Protein AF-0000000072813617 (afdb_homodimer)

Foldseek 3Di:
DPPPPVVQDWDKEKEFEADDLQALRDQQAFQGCHNCCCDPPNVSFAWAWACVQCVQQQNFQWKKWKADDPDPFFPRDTDIYTHHHHDPDDPRHVIPIYTHTYSNNQLVRGDVPCSVVSNVVGMDMMIMHTDWDDRPPAFWKWAWAQPDDQQKTKTAIDDATGRRGFDWKWKDDPPDIDTWDDDTNRMTMDRGGDQFLIKMWTQHDPVRDIDIQGSQQHGPRHHRDMTGGPDHD/DPPPPVPQDWDKEKEFEADDLQALRDQQAFQGCGNCCCDPPNVSFAWAWACVQCVQQQNFQWKKWKADDPDPFFPRDTDIYTHHHHDPDDPRHVIPIYTHTYSNNQLVRGDVPCSVVSNVVGMDMMIMHTDWDDRPPAFWKWAWAQPDDQQKTKTAIDDATGRRGFDWKWKADPPDIDTWDDDTNRMTMDRGGDQFLIKMWTQHDPPRDIDIQGSQQHGPRHHRDMTGGPDHD

Solvent-accessible surface area (backbone atoms only — not comparable to full-atom values): 22822 Å² total; per-residue (Å²): 132,84,78,76,72,74,75,73,76,61,44,79,33,37,33,37,60,38,63,45,67,80,27,36,34,47,58,27,55,52,19,66,58,25,64,50,37,59,31,82,87,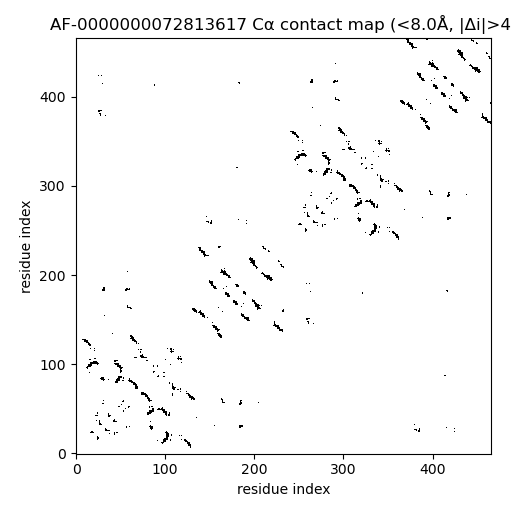46,55,10,22,27,22,18,18,6,56,74,50,19,50,92,20,54,25,24,44,24,25,31,34,37,28,28,66,81,54,89,36,36,51,59,44,71,38,69,29,30,27,39,22,53,41,85,42,68,66,38,43,66,39,78,46,20,36,36,17,3,16,32,36,51,27,61,23,23,31,93,90,22,26,66,66,43,59,70,58,51,65,46,67,29,36,33,34,81,43,69,28,79,54,88,96,56,38,27,28,38,32,27,32,71,66,35,47,71,49,16,42,32,30,36,65,40,65,45,27,34,51,22,14,58,68,46,44,30,44,29,51,86,92,46,72,45,77,41,34,84,62,43,23,37,26,34,30,33,87,42,66,71,64,41,56,20,23,41,37,42,26,31,47,76,83,59,48,72,50,68,30,74,51,37,44,43,59,78,66,52,57,62,40,72,36,64,38,90,41,66,103,133,84,78,76,72,73,75,70,76,62,44,78,33,38,32,36,60,39,62,45,67,78,27,36,34,45,55,25,56,51,20,67,58,26,66,49,38,58,31,81,89,47,55,11,23,26,22,18,18,6,56,73,51,19,49,93,21,52,25,24,45,24,24,30,34,36,28,28,66,82,54,89,34,37,51,56,42,71,40,69,32,30,28,39,23,54,40,86,41,67,68,38,42,66,38,80,42,24,36,36,17,4,17,31,36,52,26,60,23,23,32,94,91,22,26,66,65,44,58,71,56,50,66,46,67,30,37,33,35,81,42,69,28,79,54,88,96,55,37,27,28,38,32,27,32,69,70,34,48,71,49,23,42,30,31,36,64,41,66,45,27,33,53,22,14,57,68,46,44,30,43,30,50,86,93,45,72,44,77,41,35,85,60,43,24,38,27,35,30,33,89,40,66,70,66,42,58,21,22,42,36,42,25,31,49,75,83,58,50,74,51,69,29,74,50,38,44,42,59,79,65,55,56,62,40,71,36,63,38,90,41,65,103

InterPro domains:
  IPR005795 Major pollen allergen Lol pI [PR00829] (48-59)
  IPR005795 Major pollen allergen Lol pI [PR00829] (88-103)
  IPR005795 Major pollen allergen Lol pI [PR00829] (110-125)
  IPR005795 Major pollen allergen Lol pI [PR00829] (142-157)
  IPR005795 Major pollen allergen Lol pI [PR00829] (158-173)
  IPR005795 Major pollen allergen Lol pI [PR00829] (205-222)
  IPR007112 Expansin/pollen allergen, DPBB domain [PS50842] (28-138)
  IPR007112 Expansin/pollen allergen, DPBB domain [SM00837] (46-128)
  IPR007117 Expansin, cellulose-binding-like domain [PF01357] (140-218)
  IPR007117 Expansin, cellulose-binding-like domain [PS50843] (151-229)
  IPR007118 Expansin/Lol pI [PR01225] (9-24)
  IPR007118 Expansin/Lol pI [PR01225] (27-45)
  IPR007118 Expansin/Lol pI [PR01225] (50-68)
  IPR007118 Expansin/Lol pI [PR01225] (121-137)
  IPR007118 Expansin/Lol pI [PR01225] (177-191)
  IPR007118 Expansin/Lol pI [PR01225] (215-229)
  IPR009009 RlpA-like protein, double-psi beta-barrel domain [PF03330] (47-128)
  IPR036749 Expansin, cellulose-binding-like domain superfamily [G3DSA:2.60.40.760] (136-233)
  IPR036749 Expansin, cellulose-binding-like domain superfamily [SSF49590] (140-229)
  IPR036908 RlpA-like domain superfamily [G3DSA:2.40.40.10] (1-134)

Nearest PDB structures (foldseek):
  2hcz-assembly1_X  TM=9.285E-01  e=9.687E-28  Zea mays
  1n10-assembly2_B  TM=9.301E-01  e=3.111E-24  Phleum pratense
  7xc8-assembly1_A  TM=8.943E-01  e=1.330E-20  Gossypium hirsutum
  7wvr-assembly1_A  TM=8.272E-01  e=9.728E-14  Evansstolkia leycettana
  4fer-assembly1_A  TM=7.622E-01  e=7.903E-11  Bacillus subtilis subsp. subtilis str. 168

Structure (mmCIF, N/CA/C/O backbone):
data_AF-0000000072813617-model_v1
#
loop_
_entity.id
_entity.type
_entity.pdbx_description
1 polymer 'Expansin-like EG45 domain-containing protein'
#
loop_
_atom_site.group_PDB
_atom_site.id
_atom_site.type_symbol
_atom_site.label_atom_id
_atom_site.label_alt_id
_atom_site.label_comp_id
_atom_site.label_asym_id
_atom_site.label_entity_id
_atom_site.label_seq_id
_atom_site.pdbx_PDB_ins_code
_atom_site.Cartn_x
_atom_site.Cartn_y
_atom_site.Cartn_z
_atom_site.occupancy
_atom_site.B_iso_or_equiv
_atom_site.auth_seq_id
_atom_site.auth_comp_id
_atom_site.auth_asym_id
_atom_site.auth_atom_id
_atom_site.pdbx_PDB_model_num
ATOM 1 N N . MET A 1 1 ? -23.172 -34.844 -27.375 1 26.19 1 MET A N 1
ATOM 2 C CA . MET A 1 1 ? -22.953 -33.625 -26.594 1 26.19 1 MET A CA 1
ATOM 3 C C . MET A 1 1 ? -21.688 -32.906 -27.047 1 26.19 1 MET A C 1
ATOM 5 O O . MET A 1 1 ? -20.578 -33.438 -26.906 1 26.19 1 MET A O 1
ATOM 9 N N . ASN A 1 2 ? -21.688 -32.062 -28.141 1 27.14 2 ASN A N 1
ATOM 10 C CA . ASN A 1 2 ? -20.594 -31.297 -28.734 1 27.14 2 ASN A CA 1
ATOM 11 C C . ASN A 1 2 ? -19.906 -30.422 -27.703 1 27.14 2 ASN A C 1
ATOM 13 O O . ASN A 1 2 ? -20.547 -29.578 -27.062 1 27.14 2 ASN A O 1
ATOM 17 N N . SER A 1 3 ? -18.906 -30.906 -26.938 1 30.75 3 SER A N 1
ATOM 18 C CA . SER A 1 3 ? -18.031 -30.141 -26.078 1 30.75 3 SER A CA 1
ATOM 19 C C . SER A 1 3 ? -17.578 -28.844 -26.75 1 30.75 3 SER A C 1
ATOM 21 O O . SER A 1 3 ? -16.812 -28.875 -27.703 1 30.75 3 SER A O 1
ATOM 23 N N . SER A 1 4 ? -18.438 -27.891 -27.031 1 31.67 4 SER A N 1
ATOM 24 C CA . SER A 1 4 ? -18.125 -26.547 -27.531 1 31.67 4 SER A CA 1
ATOM 25 C C . SER A 1 4 ? -16.844 -26.016 -26.891 1 31.67 4 SER A C 1
ATOM 27 O O . SER A 1 4 ? -16.812 -25.703 -25.688 1 31.67 4 SER A O 1
ATOM 29 N N . ASP A 1 5 ? -15.68 -26.531 -27.188 1 36.78 5 ASP A N 1
ATOM 30 C CA . ASP A 1 5 ? -14.328 -26 -27 1 36.78 5 ASP A CA 1
ATOM 31 C C . ASP A 1 5 ? -14.305 -24.484 -27.219 1 36.78 5 ASP A C 1
ATOM 33 O O . ASP A 1 5 ? -14.242 -24.016 -28.359 1 36.78 5 ASP A O 1
ATOM 37 N N . THR A 1 6 ? -15.25 -23.672 -26.719 1 38.91 6 THR A N 1
ATOM 38 C CA . THR A 1 6 ? -15.133 -22.219 -26.844 1 38.91 6 THR A CA 1
ATOM 39 C C . THR A 1 6 ? -13.664 -21.797 -26.781 1 38.91 6 THR A C 1
ATOM 41 O O . THR A 1 6 ? -13.008 -21.969 -25.766 1 38.91 6 THR A O 1
ATOM 44 N N . ASP A 1 7 ? -12.852 -21.891 -27.844 1 46.66 7 ASP A N 1
ATOM 45 C CA . ASP A 1 7 ? -11.516 -21.391 -28.141 1 46.66 7 ASP A CA 1
ATOM 46 C C . ASP A 1 7 ? -11.281 -20.031 -27.484 1 46.66 7 ASP A C 1
ATOM 48 O O . ASP A 1 7 ? -11.742 -19 -28 1 46.66 7 ASP A O 1
ATOM 52 N N . LEU A 1 8 ? -11.477 -19.953 -26.203 1 57.94 8 LEU A N 1
ATOM 53 C CA . LEU A 1 8 ? -11.164 -18.672 -25.594 1 57.94 8 LEU A CA 1
ATOM 54 C C . LEU A 1 8 ? -9.883 -18.094 -26.188 1 57.94 8 LEU A C 1
ATOM 56 O O . LEU A 1 8 ? -8.852 -18.766 -26.219 1 57.94 8 LEU A O 1
ATOM 60 N N . ALA A 1 9 ? -9.945 -17.094 -27.188 1 72.94 9 ALA A N 1
ATOM 61 C CA . ALA A 1 9 ? -8.867 -16.359 -27.828 1 72.94 9 ALA A CA 1
ATOM 62 C C . ALA A 1 9 ? -7.773 -16 -26.828 1 72.94 9 ALA A C 1
ATOM 64 O O . ALA A 1 9 ? -8.047 -15.422 -25.766 1 72.94 9 ALA A O 1
ATOM 65 N N . THR A 1 10 ? -6.648 -16.766 -26.969 1 89.81 10 THR A N 1
ATOM 66 C CA . THR A 1 10 ? -5.488 -16.516 -26.125 1 89.81 10 THR A CA 1
ATOM 67 C C . THR A 1 10 ? -4.594 -15.438 -26.734 1 89.81 10 THR A C 1
ATOM 69 O O . THR A 1 10 ? -4.691 -15.148 -27.922 1 89.81 10 THR A O 1
ATOM 72 N N . SER A 1 11 ? -3.947 -14.727 -25.922 1 96.88 11 SER A N 1
ATOM 73 C CA . SER A 1 11 ? -2.949 -13.727 -26.281 1 96.88 11 SER A CA 1
ATOM 74 C C . SER A 1 11 ? -1.553 -14.156 -25.844 1 96.88 11 SER A C 1
ATOM 76 O O . SER A 1 11 ? -1.405 -14.93 -24.906 1 96.88 11 SER A O 1
ATOM 78 N N . PRO A 1 12 ? -0.568 -13.75 -26.562 1 96.81 12 PRO A N 1
ATOM 79 C CA . PRO A 1 12 ? 0.801 -14.117 -26.203 1 96.81 12 PRO A CA 1
ATOM 80 C C . PRO A 1 12 ? 1.298 -13.383 -24.953 1 96.81 12 PRO A C 1
ATOM 82 O O . PRO A 1 12 ? 0.883 -12.25 -24.703 1 96.81 12 PRO A O 1
ATOM 85 N N . ALA A 1 13 ? 2.188 -14.016 -24.188 1 97.44 13 ALA A N 1
ATOM 86 C CA . ALA A 1 13 ? 2.889 -13.438 -23.047 1 97.44 13 ALA A CA 1
ATOM 87 C C . ALA A 1 13 ? 4.203 -14.164 -22.781 1 97.44 13 ALA A C 1
ATOM 89 O O . ALA A 1 13 ? 4.527 -15.141 -23.469 1 97.44 13 ALA A O 1
ATOM 90 N N . VAL A 1 14 ? 4.949 -13.578 -21.906 1 97 14 VAL A N 1
ATOM 91 C CA . VAL A 1 14 ? 6.172 -14.211 -21.438 1 97 14 VAL A CA 1
ATOM 92 C C . VAL A 1 14 ? 6.004 -14.633 -19.984 1 97 14 VAL A C 1
ATOM 94 O O . VAL A 1 14 ? 5.359 -13.93 -19.203 1 97 14 VAL A O 1
ATOM 97 N N . ALA A 1 15 ? 6.605 -15.789 -19.656 1 97 15 ALA A N 1
ATOM 98 C CA . ALA A 1 15 ? 6.543 -16.266 -18.281 1 97 15 ALA A CA 1
ATOM 99 C C . ALA A 1 15 ? 7.934 -16.594 -17.75 1 97 15 ALA A C 1
ATOM 101 O O . ALA A 1 15 ? 8.766 -17.141 -18.469 1 97 15 ALA A O 1
ATOM 102 N N . THR A 1 16 ? 8.188 -16.109 -16.594 1 95.75 16 THR A N 1
ATOM 103 C CA . THR A 1 16 ? 9.25 -16.594 -15.711 1 95.75 16 THR A CA 1
ATOM 104 C C . THR A 1 16 ? 8.664 -17.156 -14.414 1 95.75 16 THR A C 1
ATOM 106 O O . THR A 1 16 ? 7.441 -17.25 -14.281 1 95.75 16 THR A O 1
ATOM 109 N N . TRP A 1 17 ? 9.562 -17.625 -13.57 1 93.31 17 TRP A N 1
ATOM 110 C CA . TRP A 1 17 ? 9.07 -18.062 -12.266 1 93.31 17 TRP A CA 1
ATOM 111 C C . TRP A 1 17 ? 10.016 -17.641 -11.148 1 93.31 17 TRP A C 1
ATOM 113 O O . TRP A 1 17 ? 11.156 -17.234 -11.414 1 93.31 17 TRP A O 1
ATOM 123 N N . TYR A 1 18 ? 9.461 -17.609 -9.977 1 88.69 18 TYR A N 1
ATOM 124 C CA . TYR A 1 18 ? 10.227 -17.172 -8.812 1 88.69 18 TYR A CA 1
ATOM 125 C C . TYR A 1 18 ? 9.844 -17.969 -7.574 1 88.69 18 TYR A C 1
ATOM 127 O O . TYR A 1 18 ? 8.812 -18.656 -7.562 1 88.69 18 TYR A O 1
ATOM 135 N N . GLY A 1 19 ? 10.766 -17.953 -6.555 1 88 19 GLY A N 1
ATOM 136 C CA . GLY A 1 19 ? 10.523 -18.656 -5.305 1 88 19 GLY A CA 1
ATOM 137 C C . GLY A 1 19 ? 10.891 -20.125 -5.371 1 88 19 GLY A C 1
ATOM 138 O O . GLY A 1 19 ? 11.742 -20.531 -6.168 1 88 19 GLY A O 1
ATOM 139 N N . ALA A 1 20 ? 10.266 -20.875 -4.406 1 89.75 20 ALA A N 1
ATOM 140 C CA . ALA A 1 20 ? 10.531 -22.297 -4.34 1 89.75 20 ALA A CA 1
ATOM 141 C C . ALA A 1 20 ? 9.852 -23.047 -5.484 1 89.75 20 ALA A C 1
ATOM 143 O O . ALA A 1 20 ? 8.742 -22.672 -5.895 1 89.75 20 ALA A O 1
ATOM 144 N N . ALA A 1 21 ? 10.445 -24.109 -5.961 1 92 21 ALA A N 1
ATOM 145 C CA . ALA A 1 21 ? 9.977 -24.875 -7.117 1 92 21 ALA A CA 1
ATOM 146 C C . ALA A 1 21 ? 8.531 -25.328 -6.926 1 92 21 ALA A C 1
ATOM 148 O O . ALA A 1 21 ? 7.738 -25.297 -7.867 1 92 21 ALA A O 1
ATOM 149 N N . GLU A 1 22 ? 8.195 -25.641 -5.734 1 92.94 22 GLU A N 1
ATOM 150 C CA . GLU A 1 22 ? 6.84 -26.125 -5.48 1 92.94 22 GLU A CA 1
ATOM 151 C C . GLU A 1 22 ? 6.066 -25.141 -4.598 1 92.94 22 GLU A C 1
ATOM 153 O O . GLU A 1 22 ? 5.043 -25.5 -4.02 1 92.94 22 GLU A O 1
ATOM 158 N N . GLY A 1 23 ? 6.582 -23.938 -4.582 1 90.81 23 GLY A N 1
ATOM 159 C CA . GLY A 1 23 ? 6.031 -22.984 -3.637 1 90.81 23 GLY A CA 1
ATOM 160 C C . GLY A 1 23 ? 5.285 -21.844 -4.309 1 90.81 23 GLY A C 1
ATOM 161 O O . GLY A 1 23 ? 5.133 -21.828 -5.531 1 90.81 23 GLY A O 1
ATOM 162 N N . PRO A 1 24 ? 4.66 -20.844 -3.451 1 87 24 PRO A N 1
ATOM 163 C CA . PRO A 1 24 ? 3.844 -19.719 -3.936 1 87 24 PRO A CA 1
ATOM 164 C C . PRO A 1 24 ? 4.688 -18.547 -4.418 1 87 24 PRO A C 1
ATOM 166 O O . PRO A 1 24 ? 4.172 -17.438 -4.562 1 87 24 PRO A O 1
ATOM 169 N N . GLY A 1 25 ? 5.965 -18.781 -4.762 1 80.88 25 GLY A N 1
ATOM 170 C CA . GLY A 1 25 ? 6.785 -17.625 -5.062 1 80.88 25 GLY A CA 1
ATOM 171 C C . GLY A 1 25 ? 7.16 -16.828 -3.832 1 80.88 25 GLY A C 1
ATOM 172 O O . GLY A 1 25 ? 8.211 -17.062 -3.227 1 80.88 25 GLY A O 1
ATOM 173 N N . SER A 1 26 ? 6.16 -15.938 -3.355 1 75.56 26 SER A N 1
ATOM 174 C CA . SER A 1 26 ? 6.375 -15.227 -2.1 1 75.56 26 SER A CA 1
ATOM 175 C C . SER A 1 26 ? 5.137 -15.297 -1.207 1 75.56 26 SER A C 1
ATOM 177 O O . SER A 1 26 ? 4.012 -15.359 -1.702 1 75.56 26 SER A O 1
ATOM 179 N N . THR A 1 27 ? 5.516 -15.492 0.239 1 79.62 27 THR A N 1
ATOM 180 C CA . THR A 1 27 ? 4.434 -15.375 1.209 1 79.62 27 THR A CA 1
ATOM 181 C C . THR A 1 27 ? 4.223 -13.922 1.619 1 79.62 27 THR A C 1
ATOM 183 O O . THR A 1 27 ? 3.275 -13.609 2.344 1 79.62 27 THR A O 1
ATOM 186 N N . GLY A 1 28 ? 4.008 -13.008 1.037 1 81.62 28 GLY A N 1
ATOM 187 C CA . GLY A 1 28 ? 3.738 -11.586 1.033 1 81.62 28 GLY A CA 1
ATOM 188 C C . GLY A 1 28 ? 3.258 -11.07 -0.311 1 81.62 28 GLY A C 1
ATOM 189 O O . GLY A 1 28 ? 2.279 -11.578 -0.862 1 81.62 28 GLY A O 1
ATOM 190 N N . GLY A 1 29 ? 3.844 -10.148 -0.853 1 89.5 29 GLY A N 1
ATOM 191 C CA . GLY A 1 29 ? 3.566 -9.664 -2.195 1 89.5 29 GLY A CA 1
ATOM 192 C C . GLY A 1 29 ? 2.859 -8.32 -2.213 1 89.5 29 GLY A C 1
ATOM 193 O O . GLY A 1 29 ? 2.396 -7.848 -1.175 1 89.5 29 GLY A O 1
ATOM 194 N N . ALA A 1 30 ? 2.693 -7.918 -3.338 1 94.5 30 ALA A N 1
ATOM 195 C CA . ALA A 1 30 ? 2.242 -6.543 -3.537 1 94.5 30 ALA A CA 1
ATOM 196 C C . ALA A 1 30 ? 0.718 -6.461 -3.539 1 94.5 30 ALA A C 1
ATOM 198 O O . ALA A 1 30 ? 0.148 -5.371 -3.66 1 94.5 30 ALA A O 1
ATOM 199 N N . CYS A 1 31 ? 0.046 -7.605 -3.34 1 96.62 31 CYS A N 1
ATOM 200 C CA . CYS A 1 31 ? -1.411 -7.562 -3.328 1 96.62 31 CYS A CA 1
ATOM 201 C C . CYS A 1 31 ? -1.951 -7.727 -1.912 1 96.62 31 CYS A C 1
ATOM 203 O O . CYS A 1 31 ? -3.158 -7.613 -1.687 1 96.62 31 CYS A O 1
ATOM 205 N N . GLY A 1 32 ? -1.114 -8.094 -0.949 1 95.06 32 GLY A N 1
ATOM 206 C CA . GLY A 1 32 ? -1.496 -8.062 0.454 1 95.06 32 GLY A CA 1
ATOM 207 C C . GLY A 1 32 ? -2.082 -9.375 0.942 1 95.06 32 GLY A C 1
ATOM 208 O O . GLY A 1 32 ? -2.494 -9.484 2.1 1 95.06 32 GLY A O 1
ATOM 209 N N . TYR A 1 33 ? -2.047 -10.477 0.177 1 95.44 33 TYR A N 1
ATOM 210 C CA . TYR A 1 33 ? -2.727 -11.711 0.552 1 95.44 33 TYR A CA 1
ATOM 211 C C . TYR A 1 33 ? -1.912 -12.492 1.577 1 95.44 33 TYR A C 1
ATOM 213 O O . TYR A 1 33 ? -2.428 -13.414 2.215 1 95.44 33 TYR A O 1
ATOM 221 N N . GLY A 1 34 ? -0.679 -12.133 1.698 1 91.06 34 GLY A N 1
ATOM 222 C CA . GLY A 1 34 ? 0.147 -12.758 2.719 1 91.06 34 GLY A CA 1
ATOM 223 C C . GLY A 1 34 ? 0.279 -14.258 2.541 1 91.06 34 GLY A C 1
ATOM 224 O O . GLY A 1 34 ? 0.587 -14.734 1.447 1 91.06 34 GLY A O 1
ATOM 225 N N . ASP A 1 35 ? 0.063 -14.969 3.613 1 89.81 35 ASP A N 1
ATOM 226 C CA . ASP A 1 35 ? 0.279 -16.406 3.619 1 89.81 35 ASP A CA 1
ATOM 227 C C . ASP A 1 35 ? -0.854 -17.141 2.9 1 89.81 35 ASP A C 1
ATOM 229 O O . ASP A 1 35 ? -0.729 -18.328 2.57 1 89.81 35 ASP A O 1
ATOM 233 N N . ALA A 1 36 ? -1.875 -16.453 2.629 1 91.81 36 ALA A N 1
ATOM 234 C CA . ALA A 1 36 ? -3.023 -17.078 1.984 1 91.81 36 ALA A CA 1
ATOM 235 C C . ALA A 1 36 ? -2.646 -17.641 0.617 1 91.81 36 ALA A C 1
ATOM 237 O O . ALA A 1 36 ? -3.266 -18.594 0.138 1 91.81 36 ALA A O 1
ATOM 238 N N . VAL A 1 37 ? -1.609 -17.125 0.054 1 94.25 37 VAL A N 1
ATOM 239 C CA . VAL A 1 37 ? -1.279 -17.484 -1.322 1 94.25 37 VAL A CA 1
ATOM 240 C C . VAL A 1 37 ? -0.817 -18.938 -1.386 1 94.25 37 VAL A C 1
ATOM 242 O O . VAL A 1 37 ? -0.903 -19.578 -2.436 1 94.25 37 VAL A O 1
ATOM 245 N N . ALA A 1 38 ? -0.321 -19.469 -0.252 1 93.19 38 ALA A N 1
ATOM 246 C CA . ALA A 1 38 ? 0.212 -20.828 -0.224 1 93.19 38 ALA A CA 1
ATOM 247 C C . ALA A 1 38 ? -0.877 -21.828 0.128 1 93.19 38 ALA A C 1
ATOM 249 O O . ALA A 1 38 ? -0.663 -23.047 0.039 1 93.19 38 ALA A O 1
ATOM 250 N N . LYS A 1 39 ? -2.008 -21.406 0.506 1 93.31 39 LYS A N 1
ATOM 251 C CA . LYS A 1 39 ? -3.094 -22.25 0.981 1 93.31 39 LYS A CA 1
ATOM 252 C C . LYS A 1 39 ? -4.25 -22.281 -0.015 1 93.31 39 LYS A C 1
ATOM 254 O O . LYS A 1 39 ? -4.363 -21.391 -0.864 1 93.31 39 LYS A O 1
ATOM 259 N N . ALA A 1 40 ? -5.051 -23.281 0.147 1 93.5 40 ALA A N 1
ATOM 260 C CA . ALA A 1 40 ? -6.301 -23.25 -0.604 1 93.5 40 ALA A CA 1
ATOM 261 C C . ALA A 1 40 ? -7.094 -21.984 -0.285 1 93.5 40 ALA A C 1
ATOM 263 O O . ALA A 1 40 ? -7.156 -21.547 0.87 1 93.5 40 ALA A O 1
ATOM 264 N N . PRO A 1 41 ? -7.648 -21.297 -1.21 1 94.5 41 PRO A N 1
ATOM 265 C CA . PRO A 1 41 ? -7.906 -21.797 -2.562 1 94.5 41 PRO A CA 1
ATOM 266 C C . PRO A 1 41 ? -6.82 -21.391 -3.557 1 94.5 41 PRO A C 1
ATOM 268 O O . PRO A 1 41 ? -6.824 -21.844 -4.703 1 94.5 41 PRO A O 1
ATOM 271 N N . PHE A 1 42 ? -5.887 -20.562 -3.221 1 94.19 42 PHE A N 1
ATOM 272 C CA . PHE A 1 42 ? -4.855 -20.156 -4.168 1 94.19 42 PHE A CA 1
ATOM 273 C C . PHE A 1 42 ? -3.916 -21.312 -4.484 1 94.19 42 PHE A C 1
ATOM 275 O O . PHE A 1 42 ? -3.551 -21.516 -5.645 1 94.19 42 PHE A O 1
ATOM 282 N N . ALA A 1 43 ? -3.562 -22.047 -3.416 1 93.62 43 ALA A N 1
ATOM 283 C CA . ALA A 1 43 ? -2.799 -23.297 -3.533 1 93.62 43 ALA A CA 1
ATOM 284 C C . ALA A 1 43 ? -1.502 -23.062 -4.305 1 93.62 43 ALA A C 1
ATOM 286 O O . ALA A 1 43 ? -1.125 -23.891 -5.148 1 93.62 43 ALA A O 1
ATOM 287 N N . SER A 1 44 ? -0.935 -21.938 -4.133 1 92.81 44 SER A N 1
ATOM 288 C CA . SER A 1 44 ? 0.369 -21.578 -4.684 1 92.81 44 SER A CA 1
ATOM 289 C C . SER A 1 44 ? 0.306 -21.422 -6.199 1 92.81 44 SER A C 1
ATOM 291 O O . SER A 1 44 ? 1.337 -21.438 -6.875 1 92.81 44 SER A O 1
ATOM 293 N N . LYS A 1 45 ? -0.856 -21.422 -6.758 1 96.75 45 LYS A N 1
ATOM 294 C CA . LYS A 1 45 ? -1 -21.141 -8.18 1 96.75 45 LYS A CA 1
ATOM 295 C C . LYS A 1 45 ? -1.234 -19.656 -8.43 1 96.75 45 LYS A C 1
ATOM 297 O O . LYS A 1 45 ? -2.326 -19.25 -8.836 1 96.75 45 LYS A O 1
ATOM 302 N N . ILE A 1 46 ? -0.113 -18.938 -8.305 1 97.19 46 ILE A N 1
ATOM 303 C CA . ILE A 1 46 ? -0.194 -17.484 -8.344 1 97.19 46 ILE A CA 1
ATOM 304 C C . ILE A 1 46 ? 0.87 -16.922 -9.289 1 97.19 46 ILE A C 1
ATOM 306 O O . ILE A 1 46 ? 1.731 -17.672 -9.766 1 97.19 46 ILE A O 1
ATOM 310 N N . ALA A 1 47 ? 0.758 -15.625 -9.562 1 96.62 47 ALA A N 1
ATOM 311 C CA . ALA A 1 47 ? 1.72 -14.922 -10.406 1 96.62 47 ALA A CA 1
ATOM 312 C C . ALA A 1 47 ? 1.94 -13.492 -9.906 1 96.62 47 ALA A C 1
ATOM 314 O O . ALA A 1 47 ? 1.014 -12.859 -9.406 1 96.62 47 ALA A O 1
ATOM 315 N N . ALA A 1 48 ? 3.135 -13.094 -10 1 95.81 48 ALA A N 1
ATOM 316 C CA . ALA A 1 48 ? 3.436 -11.672 -10.008 1 95.81 48 ALA A CA 1
ATOM 317 C C . ALA A 1 48 ? 3.262 -11.078 -11.406 1 95.81 48 ALA A C 1
ATOM 319 O O . ALA A 1 48 ? 3.928 -11.508 -12.352 1 95.81 48 ALA A O 1
ATOM 320 N N . GLY A 1 49 ? 2.365 -10.109 -11.555 1 96.06 49 GLY A N 1
ATOM 321 C CA . GLY A 1 49 ? 2.057 -9.562 -12.867 1 96.06 49 GLY A CA 1
ATOM 322 C C . GLY A 1 49 ? 2.949 -8.391 -13.242 1 96.06 49 GLY A C 1
ATOM 323 O O . GLY A 1 49 ? 3.281 -7.559 -12.398 1 96.06 49 GLY A O 1
ATOM 324 N N . GLY A 1 50 ? 3.332 -8.406 -14.508 1 95.38 50 GLY A N 1
ATOM 325 C CA . GLY A 1 50 ? 3.926 -7.184 -15.023 1 95.38 50 GLY A CA 1
ATOM 326 C C . GLY A 1 50 ? 2.996 -5.988 -14.938 1 95.38 50 GLY A C 1
ATOM 327 O O . GLY A 1 50 ? 1.892 -6.09 -14.398 1 95.38 50 GLY A O 1
ATOM 328 N N . THR A 1 51 ? 3.41 -4.891 -15.539 1 93.25 51 THR A N 1
ATOM 329 C CA . THR A 1 51 ? 2.721 -3.611 -15.406 1 93.25 51 THR A CA 1
ATOM 330 C C . THR A 1 51 ? 1.286 -3.713 -15.914 1 93.25 51 THR A C 1
ATOM 332 O O . THR A 1 51 ? 0.359 -3.205 -15.273 1 93.25 51 THR A O 1
ATOM 335 N N . SER A 1 52 ? 1.056 -4.406 -17.031 1 95.44 52 SER A N 1
ATOM 336 C CA . SER A 1 52 ? -0.261 -4.453 -17.656 1 95.44 52 SER A CA 1
ATOM 337 C C . SER A 1 52 ? -1.207 -5.371 -16.891 1 95.44 52 SER A C 1
ATOM 339 O O . SER A 1 52 ? -2.426 -5.285 -17.047 1 95.44 52 SER A O 1
ATOM 341 N N . LEU A 1 53 ? -0.649 -6.27 -16.094 1 97.06 53 LEU A N 1
ATOM 342 C CA . LEU A 1 53 ? -1.455 -7.199 -15.305 1 97.06 53 LEU A CA 1
ATOM 343 C C . LEU A 1 53 ? -1.701 -6.652 -13.898 1 97.06 53 LEU A C 1
ATOM 345 O O . LEU A 1 53 ? -2.826 -6.707 -13.398 1 97.06 53 LEU A O 1
ATOM 349 N N . TYR A 1 54 ? -0.672 -6.105 -13.289 1 96.25 54 TYR A N 1
ATOM 350 C CA . TYR A 1 54 ? -0.722 -5.629 -11.914 1 96.25 54 TYR A CA 1
ATOM 351 C C . TYR A 1 54 ? -1.515 -4.328 -11.82 1 96.25 54 TYR A C 1
ATOM 353 O O . TYR A 1 54 ? -2.273 -4.129 -10.867 1 96.25 54 TYR A O 1
ATOM 361 N N . LYS A 1 55 ? -1.301 -3.383 -12.727 1 94.5 55 LYS A N 1
ATOM 362 C CA . LYS A 1 55 ? -2.039 -2.131 -12.859 1 94.5 55 LYS A CA 1
ATOM 363 C C . LYS A 1 55 ? -1.998 -1.33 -11.555 1 94.5 55 LYS A C 1
ATOM 365 O O . LYS A 1 55 ? -3.039 -0.91 -11.047 1 94.5 55 LYS A O 1
ATOM 370 N N . SER A 1 56 ? -0.842 -1.19 -10.984 1 90.81 56 SER A N 1
ATOM 371 C CA . SER A 1 56 ? -0.612 -0.428 -9.758 1 90.81 56 SER A CA 1
ATOM 372 C C . SER A 1 56 ? -1.486 -0.937 -8.617 1 90.81 56 SER A C 1
ATOM 374 O O . SER A 1 56 ? -1.95 -0.152 -7.789 1 90.81 56 SER A O 1
ATOM 376 N N . GLY A 1 57 ? -1.812 -2.15 -8.695 1 95.94 57 GLY A N 1
ATOM 377 C CA . GLY A 1 57 ? -2.549 -2.77 -7.605 1 95.94 57 GLY A CA 1
ATOM 378 C C . GLY A 1 57 ? -3.979 -3.117 -7.973 1 95.94 57 GLY A C 1
ATOM 379 O O . GLY A 1 57 ? -4.578 -4.02 -7.379 1 95.94 57 GLY A O 1
ATOM 380 N N . SER A 1 58 ? -4.57 -2.438 -8.984 1 96.69 58 SER A N 1
ATOM 381 C CA . SER A 1 58 ? -5.973 -2.65 -9.328 1 96.69 58 SER A CA 1
ATOM 382 C C . SER A 1 58 ? -6.18 -4.004 -10 1 96.69 58 SER A C 1
ATOM 384 O O . SER A 1 58 ? -7.309 -4.48 -10.117 1 96.69 58 SER A O 1
ATOM 386 N N . GLY A 1 59 ? -5.125 -4.637 -10.406 1 98 59 GLY A N 1
ATOM 387 C CA . GLY A 1 59 ? -5.215 -5.941 -11.039 1 98 59 GLY A CA 1
ATOM 388 C C . GLY A 1 59 ? -5.16 -7.09 -10.055 1 98 59 GLY A C 1
ATOM 389 O O . GLY A 1 59 ? -5.34 -8.25 -10.43 1 98 59 GLY A O 1
ATOM 390 N N . CYS A 1 60 ? -4.918 -6.809 -8.781 1 98.19 60 CYS A N 1
ATOM 391 C CA . CYS A 1 60 ? -4.801 -7.852 -7.77 1 98.19 60 CYS A CA 1
ATOM 392 C C . CYS A 1 60 ? -6.074 -8.68 -7.688 1 98.19 60 CYS A C 1
ATOM 394 O O . CYS A 1 60 ? -7.176 -8.133 -7.68 1 98.19 60 CYS A O 1
ATOM 396 N N . GLY A 1 61 ? -5.926 -10.008 -7.664 1 98.31 61 GLY A N 1
ATOM 397 C CA . GLY A 1 61 ? -7.039 -10.938 -7.504 1 98.31 61 GLY A CA 1
ATOM 398 C C . GLY A 1 61 ? -7.586 -11.438 -8.828 1 98.31 61 GLY A C 1
ATOM 399 O O . GLY A 1 61 ? -8.391 -12.375 -8.852 1 98.31 61 GLY A O 1
ATOM 400 N N . ALA A 1 62 ? -7.16 -10.883 -9.945 1 98.69 62 ALA A N 1
ATOM 401 C CA . ALA A 1 62 ? -7.621 -11.336 -11.25 1 98.69 62 ALA A CA 1
ATOM 402 C C . ALA A 1 62 ? -7.113 -12.742 -11.547 1 98.69 62 ALA A C 1
ATOM 404 O O . ALA A 1 62 ? -5.988 -13.094 -11.18 1 98.69 62 ALA A O 1
ATOM 405 N N . CYS A 1 63 ? -7.941 -13.469 -12.258 1 98.56 63 CYS A N 1
ATOM 406 C CA . CYS A 1 63 ? -7.602 -14.844 -12.617 1 98.56 63 CYS A CA 1
ATOM 407 C C . CYS A 1 63 ? -7.332 -14.961 -14.109 1 98.56 63 CYS A C 1
ATOM 409 O O . CYS A 1 63 ? -8.031 -14.352 -14.922 1 98.56 63 CYS A O 1
ATOM 411 N N . TYR A 1 64 ? -6.316 -15.758 -14.406 1 98.69 64 TYR A N 1
ATOM 412 C CA . TYR A 1 64 ? -5.938 -16.062 -15.781 1 98.69 64 TYR A CA 1
ATOM 413 C C . TYR A 1 64 ? -5.641 -17.547 -15.953 1 98.69 64 TYR A C 1
ATOM 415 O O . TYR A 1 64 ? -5.195 -18.203 -15.016 1 98.69 64 TYR A O 1
ATOM 423 N N . GLN A 1 65 ? -5.938 -18 -17.109 1 98.69 65 GLN A N 1
ATOM 424 C CA . GLN A 1 65 ? -5.363 -19.266 -17.547 1 98.69 65 GLN A CA 1
ATOM 425 C C . GLN A 1 65 ? -4.113 -19.047 -18.391 1 98.69 65 GLN A C 1
ATOM 427 O O . GLN A 1 65 ? -4.102 -18.188 -19.281 1 98.69 65 GLN A O 1
ATOM 432 N N . VAL A 1 66 ? -3.066 -19.812 -18.062 1 98.69 66 VAL A N 1
ATOM 433 C CA . VAL A 1 66 ? -1.817 -19.734 -18.812 1 98.69 66 VAL A CA 1
ATOM 434 C C . VAL A 1 66 ? -1.442 -21.125 -19.312 1 98.69 66 VAL A C 1
ATOM 436 O O . VAL A 1 66 ? -1.708 -22.141 -18.656 1 98.69 66 VAL A O 1
ATOM 439 N N . LEU A 1 67 ? -0.844 -21.172 -20.5 1 98.44 67 LEU A N 1
ATOM 440 C CA . LEU A 1 67 ? -0.368 -22.438 -21.031 1 98.44 67 LEU A CA 1
ATOM 441 C C . LEU A 1 67 ? 0.849 -22.219 -21.938 1 98.44 67 LEU A C 1
ATOM 443 O O . LEU A 1 67 ? 1.08 -21.109 -22.422 1 98.44 67 LEU A O 1
ATOM 447 N N . CYS A 1 68 ? 1.666 -23.219 -22.031 1 98 68 CYS A N 1
ATOM 448 C CA . CYS A 1 68 ? 2.795 -23.203 -22.969 1 98 68 CYS A CA 1
ATOM 449 C C . CYS A 1 68 ? 2.729 -24.391 -23.922 1 98 68 CYS A C 1
ATOM 451 O O . CYS A 1 68 ? 2.084 -25.406 -23.625 1 98 68 CYS A O 1
ATO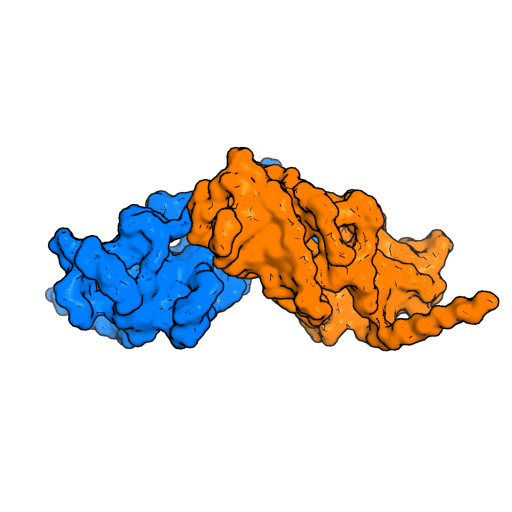M 453 N N . SER A 1 69 ? 3.359 -24.188 -25.125 1 95.25 69 SER A N 1
ATOM 454 C CA . SER A 1 69 ? 3.307 -25.25 -26.109 1 95.25 69 SER A CA 1
ATOM 455 C C . SER A 1 69 ? 4.637 -25.406 -26.844 1 95.25 69 SER A C 1
ATOM 457 O O . SER A 1 69 ? 4.926 -26.453 -27.406 1 95.25 69 SER A O 1
ATOM 459 N N . ALA A 1 70 ? 5.426 -24.422 -26.797 1 94.81 70 ALA A N 1
ATOM 460 C CA . ALA A 1 70 ? 6.617 -24.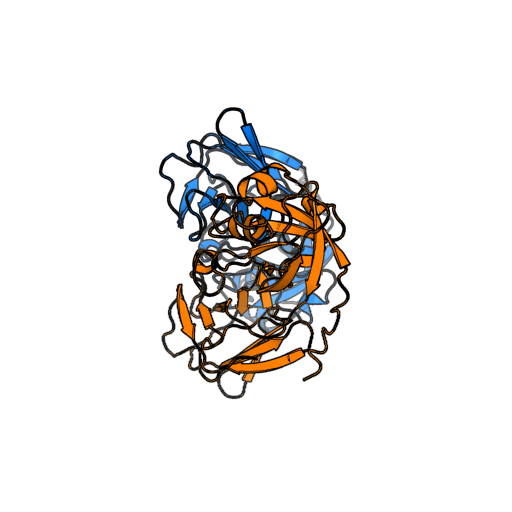422 -27.656 1 94.81 70 ALA A CA 1
ATOM 461 C C . ALA A 1 70 ? 7.711 -25.297 -27.047 1 94.81 70 ALA A C 1
ATOM 463 O O . ALA A 1 70 ? 8.406 -26.016 -27.781 1 94.81 70 ALA A O 1
ATOM 464 N N . ASN A 1 71 ? 7.922 -25.234 -25.797 1 96.44 71 ASN A N 1
ATOM 465 C CA . ASN A 1 71 ? 8.914 -26.062 -25.125 1 96.44 71 ASN A CA 1
ATOM 466 C C . ASN A 1 71 ? 8.484 -27.516 -25.062 1 96.44 71 ASN A C 1
ATOM 468 O O . ASN A 1 71 ? 7.316 -27.812 -24.812 1 96.44 71 ASN A O 1
ATOM 472 N N . PRO A 1 72 ? 9.438 -28.469 -25.25 1 97.12 72 PRO A N 1
ATOM 473 C CA . PRO A 1 72 ? 9.078 -29.891 -25.281 1 97.12 72 PRO A CA 1
ATOM 474 C C . PRO A 1 72 ? 8.5 -30.375 -23.953 1 97.12 72 PRO A C 1
ATOM 476 O O . PRO A 1 72 ? 7.758 -31.359 -23.922 1 97.12 72 PRO A O 1
ATOM 479 N N . ALA A 1 73 ? 8.789 -29.688 -22.906 1 98.38 73 ALA A N 1
ATOM 480 C CA . ALA A 1 73 ? 8.312 -30.078 -21.594 1 98.38 73 ALA A CA 1
ATOM 481 C C . ALA A 1 73 ? 6.883 -29.594 -21.359 1 98.38 73 ALA A C 1
ATOM 483 O O . ALA A 1 73 ? 6.227 -30.031 -20.391 1 98.38 73 ALA A O 1
ATOM 484 N N . CYS A 1 74 ? 6.371 -28.797 -22.203 1 98.56 74 CYS A N 1
ATOM 485 C CA . CYS A 1 74 ? 5.047 -28.203 -22.031 1 98.56 74 CYS A CA 1
ATOM 486 C C . CYS A 1 74 ? 3.959 -29.266 -22.203 1 98.56 74 CYS A C 1
ATOM 488 O O . CYS A 1 74 ? 4.043 -30.094 -23.109 1 98.56 74 CYS A O 1
ATOM 490 N N . SER A 1 75 ? 2.912 -29.141 -21.391 1 98.12 75 SER A N 1
ATOM 491 C CA . SER A 1 75 ? 1.803 -30.094 -21.469 1 98.12 75 SER A CA 1
ATOM 492 C C . SER A 1 75 ? 0.747 -29.625 -22.469 1 98.12 75 SER A C 1
ATOM 494 O O . SER A 1 75 ? -0.088 -30.422 -22.906 1 98.12 75 SER A O 1
ATOM 496 N N . GLY A 1 76 ? 0.714 -28.312 -22.703 1 97.06 76 GLY A N 1
ATOM 497 C CA . GLY A 1 76 ? -0.347 -27.766 -23.531 1 97.06 76 GLY A CA 1
ATOM 498 C C . GLY A 1 76 ? -1.644 -27.547 -22.766 1 97.06 76 GLY A C 1
ATOM 499 O O . GLY A 1 76 ? -2.627 -27.062 -23.328 1 97.06 76 GLY A O 1
ATOM 500 N N . ARG A 1 77 ? -1.671 -27.906 -21.547 1 97.5 77 ARG A N 1
ATOM 501 C CA . ARG A 1 77 ? -2.861 -27.75 -20.719 1 97.5 77 ARG A CA 1
ATOM 502 C C . ARG A 1 77 ? -2.805 -26.453 -19.922 1 97.5 77 ARG A C 1
ATOM 504 O O . ARG A 1 77 ? -1.743 -26.062 -19.422 1 97.5 77 ARG A O 1
ATOM 511 N N . PRO A 1 78 ? -3.904 -25.812 -19.812 1 97.69 78 PRO A N 1
ATOM 512 C CA . PRO A 1 78 ? -3.9 -24.531 -19.078 1 97.69 78 PRO A CA 1
ATOM 513 C C . PRO A 1 78 ? -3.807 -24.719 -17.562 1 97.69 78 PRO A C 1
ATOM 515 O O . PRO A 1 78 ? -4.262 -25.734 -17.031 1 97.69 78 PRO A O 1
ATOM 518 N N . VAL A 1 79 ? -3.205 -23.766 -16.938 1 98.19 79 VAL A N 1
ATOM 519 C CA . VAL A 1 79 ? -3.148 -23.625 -15.484 1 98.19 79 VAL A CA 1
ATOM 520 C C . VAL A 1 79 ? -3.777 -22.297 -15.078 1 98.19 79 VAL A C 1
ATOM 522 O O . VAL A 1 79 ? -3.463 -21.25 -15.656 1 98.19 79 VAL A O 1
ATOM 525 N N . THR A 1 80 ? -4.672 -22.344 -14.117 1 98.25 80 THR A N 1
ATOM 526 C CA . THR A 1 80 ? -5.258 -21.094 -13.633 1 98.25 80 THR A CA 1
ATOM 527 C C . THR A 1 80 ? -4.387 -20.469 -12.539 1 98.25 80 THR A C 1
ATOM 529 O O . THR A 1 80 ? -3.957 -21.172 -11.617 1 98.25 80 THR A O 1
ATOM 532 N N . VAL A 1 81 ? -4.09 -19.188 -12.727 1 98.31 81 VAL A N 1
ATOM 533 C CA . VAL A 1 81 ? -3.285 -18.469 -11.742 1 98.31 81 VAL A CA 1
ATOM 534 C C . VAL A 1 81 ? -3.996 -17.188 -11.344 1 98.31 81 VAL A C 1
ATOM 536 O O . VAL A 1 81 ? -4.832 -16.672 -12.086 1 98.31 81 VAL A O 1
ATOM 539 N N . VAL A 1 82 ? -3.705 -16.688 -10.18 1 98.19 82 VAL A N 1
ATOM 540 C CA . VAL A 1 82 ? -4.242 -15.445 -9.641 1 98.19 82 VAL A CA 1
ATOM 541 C C . VAL A 1 82 ? -3.121 -14.43 -9.477 1 98.19 82 VAL A C 1
ATOM 543 O O . VAL A 1 82 ? -2.02 -14.773 -9.039 1 98.19 82 VAL A O 1
ATOM 546 N N . ILE A 1 83 ? -3.359 -13.164 -9.883 1 98 83 ILE A N 1
ATOM 547 C CA . ILE A 1 83 ? -2.375 -12.109 -9.656 1 98 83 ILE A CA 1
ATOM 548 C C . ILE A 1 83 ? -2.342 -11.75 -8.172 1 98 83 ILE A C 1
ATOM 550 O O . ILE A 1 83 ? -3.314 -11.219 -7.633 1 98 83 ILE A O 1
ATOM 554 N N . THR A 1 84 ? -1.172 -12.047 -7.484 1 96.88 84 THR A N 1
ATOM 555 C CA . THR A 1 84 ? -1.063 -11.805 -6.051 1 96.88 84 THR A CA 1
ATOM 556 C C . THR A 1 84 ? 0.177 -10.977 -5.73 1 96.88 84 THR A C 1
ATOM 558 O O . THR A 1 84 ? 0.464 -10.703 -4.562 1 96.88 84 THR A O 1
ATOM 561 N N . ASP A 1 85 ? 0.903 -10.633 -6.766 1 95.38 85 ASP A N 1
ATOM 562 C CA . ASP A 1 85 ? 2.141 -9.883 -6.586 1 95.38 85 ASP A CA 1
ATOM 563 C C . ASP A 1 85 ? 2.475 -9.07 -7.836 1 95.38 85 ASP A C 1
ATOM 565 O O . ASP A 1 85 ? 1.802 -9.195 -8.859 1 95.38 85 ASP A O 1
ATOM 569 N N . GLN A 1 86 ? 3.447 -8.148 -7.641 1 94.12 86 GLN A N 1
ATOM 570 C CA . GLN A 1 86 ? 3.973 -7.352 -8.742 1 94.12 86 GLN A CA 1
ATOM 571 C C . GLN A 1 86 ? 5.359 -7.836 -9.164 1 94.12 86 GLN A C 1
ATOM 573 O O . GLN A 1 86 ? 6.215 -8.094 -8.312 1 94.12 86 GLN A O 1
ATOM 578 N N . CYS A 1 87 ? 5.555 -7.891 -10.453 1 91.06 87 CYS A N 1
ATOM 579 C CA . CYS A 1 87 ? 6.879 -8.203 -10.977 1 91.06 87 CYS A CA 1
ATOM 580 C C . CYS A 1 87 ? 7.891 -7.141 -10.562 1 91.06 87 CYS A C 1
ATOM 582 O O . CYS A 1 87 ? 7.602 -5.941 -10.641 1 91.06 87 CYS A O 1
ATOM 584 N N . PRO A 1 88 ? 9.102 -7.457 -9.883 1 80.62 88 PRO A N 1
ATOM 585 C CA . PRO A 1 88 ? 10.047 -6.492 -9.312 1 80.62 88 PRO A CA 1
ATOM 586 C C . PRO A 1 88 ? 10.68 -5.59 -10.367 1 80.62 88 PRO A C 1
ATOM 588 O O . PRO A 1 88 ? 11.273 -4.562 -10.031 1 80.62 88 PRO A O 1
ATOM 591 N N . GLY A 1 89 ? 10.742 -5.875 -11.57 1 74.25 89 GLY A N 1
ATOM 592 C CA . GLY A 1 89 ? 11.398 -5.086 -12.594 1 74.25 89 GLY A CA 1
ATOM 593 C C . GLY A 1 89 ? 12.078 -5.934 -13.656 1 74.25 89 GLY A C 1
ATOM 594 O O . GLY A 1 89 ? 11.711 -7.098 -13.852 1 74.25 89 GLY A O 1
ATOM 595 N N . GLY A 1 90 ? 13.008 -5.18 -14.344 1 75.12 90 GLY A N 1
ATOM 596 C CA . GLY A 1 90 ? 13.719 -5.879 -15.398 1 75.12 90 GLY A CA 1
ATOM 597 C C . GLY A 1 90 ? 12.82 -6.316 -16.547 1 75.12 90 GLY A C 1
ATOM 598 O O . GLY A 1 90 ? 11.914 -5.578 -16.938 1 75.12 90 GLY A O 1
ATOM 599 N N . PRO A 1 91 ? 13.164 -7.402 -17.047 1 72.5 91 PRO A N 1
ATOM 600 C CA . PRO A 1 91 ? 12.398 -7.891 -18.188 1 72.5 91 PRO A CA 1
ATOM 601 C C . PRO A 1 91 ? 10.922 -8.086 -17.875 1 72.5 91 PRO A C 1
ATOM 603 O O . PRO A 1 91 ? 10.062 -7.848 -18.734 1 72.5 91 PRO A O 1
ATOM 606 N N . CYS A 1 92 ? 10.633 -8.414 -16.656 1 81.25 92 CYS A N 1
ATOM 607 C CA . CYS A 1 92 ? 9.234 -8.688 -16.344 1 81.25 92 CYS A CA 1
ATOM 608 C C . CYS A 1 92 ? 8.414 -7.41 -16.359 1 81.25 92 CYS A C 1
ATOM 610 O O . CYS A 1 92 ? 7.223 -7.434 -16.672 1 81.25 92 CYS A O 1
ATOM 612 N N . ALA A 1 93 ? 9.156 -6.363 -16.062 1 73.62 93 ALA A N 1
ATOM 613 C CA . ALA A 1 93 ? 8.422 -5.102 -16.047 1 73.62 93 ALA A CA 1
ATOM 614 C C . ALA A 1 93 ? 8.398 -4.457 -17.422 1 73.62 93 ALA A C 1
ATOM 616 O O . ALA A 1 93 ? 7.559 -3.604 -17.719 1 73.62 93 ALA A O 1
ATOM 617 N N . SER A 1 94 ? 9.289 -4.922 -18.328 1 81.31 94 SER A N 1
ATOM 618 C CA . SER A 1 94 ? 9.406 -4.254 -19.609 1 81.31 94 SER A CA 1
ATOM 619 C C . SER A 1 94 ? 8.602 -4.988 -20.688 1 81.31 94 SER A C 1
ATOM 621 O O . SER A 1 94 ? 8.211 -4.387 -21.688 1 81.31 94 SER A O 1
ATOM 623 N N . ASP A 1 95 ? 8.297 -6.25 -20.484 1 89.25 95 ASP A N 1
ATOM 624 C CA . ASP A 1 95 ? 7.457 -6.988 -21.406 1 89.25 95 ASP A CA 1
ATOM 625 C C . ASP A 1 95 ? 6.047 -6.398 -21.469 1 89.25 95 ASP A C 1
ATOM 627 O O . ASP A 1 95 ? 5.551 -5.871 -20.469 1 89.25 95 ASP A O 1
ATOM 631 N N . SER A 1 96 ? 5.422 -6.492 -22.688 1 93.5 96 SER A N 1
ATOM 632 C CA . SER A 1 96 ? 4.047 -6.012 -22.797 1 93.5 96 SER A CA 1
ATOM 633 C C . SER A 1 96 ? 3.127 -6.73 -21.812 1 93.5 96 SER A C 1
ATOM 635 O O . SER A 1 96 ? 2.307 -6.094 -21.156 1 93.5 96 SER A O 1
ATOM 637 N N . VAL A 1 97 ? 3.213 -8.047 -21.797 1 97 97 VAL A N 1
ATOM 638 C CA . VAL A 1 97 ? 2.496 -8.867 -20.812 1 97 97 VAL A CA 1
ATOM 639 C C . VAL A 1 97 ? 3.432 -9.93 -20.25 1 97 97 VAL A C 1
ATOM 641 O O . VAL A 1 97 ? 4.039 -10.695 -21.016 1 97 97 VAL A O 1
ATOM 644 N N . HIS A 1 98 ? 3.594 -9.922 -18.969 1 97.62 98 HIS A N 1
ATOM 645 C CA . HIS A 1 98 ? 4.516 -10.859 -18.328 1 97.62 98 HIS A CA 1
ATOM 646 C C . HIS A 1 98 ? 3.898 -11.469 -17.062 1 97.62 98 HIS A C 1
ATOM 648 O O . HIS A 1 98 ? 3.311 -10.758 -16.25 1 97.62 98 HIS A O 1
ATOM 654 N N . PHE A 1 99 ? 4.031 -12.781 -17 1 97.38 99 PHE A N 1
ATOM 655 C CA . PHE A 1 99 ? 3.686 -13.523 -15.789 1 97.38 99 PHE A CA 1
ATOM 656 C C . PHE A 1 99 ? 4.938 -14.055 -15.109 1 97.38 99 PHE A C 1
ATOM 658 O O . PHE A 1 99 ? 5.617 -14.938 -15.641 1 97.38 99 PHE A O 1
ATOM 665 N N . ASP A 1 100 ? 5.254 -13.477 -13.992 1 95.81 100 ASP A N 1
ATOM 666 C CA . ASP A 1 100 ? 6.207 -14.156 -13.125 1 95.81 100 ASP A CA 1
ATOM 667 C C . ASP A 1 100 ? 5.504 -15.156 -12.211 1 95.81 100 ASP A C 1
ATOM 669 O O . ASP A 1 100 ? 5.012 -14.789 -11.141 1 95.81 100 ASP A O 1
ATOM 673 N N . LEU A 1 101 ? 5.574 -16.438 -12.617 1 96.88 101 LEU A N 1
ATOM 674 C CA . LEU A 1 101 ? 4.762 -17.469 -12 1 96.88 101 LEU A CA 1
ATOM 675 C C . LEU A 1 101 ? 5.441 -18.016 -10.742 1 96.88 101 LEU A C 1
ATOM 677 O O . LEU A 1 101 ? 6.668 -18 -10.641 1 96.88 101 LEU A O 1
ATOM 681 N N . SER A 1 102 ? 4.598 -18.469 -9.797 1 95.69 102 SER A N 1
ATOM 682 C CA . SER A 1 102 ? 5.168 -19.297 -8.742 1 95.69 102 SER A CA 1
ATOM 683 C C . SER A 1 102 ? 5.785 -20.562 -9.312 1 95.69 102 SER A C 1
ATOM 685 O O . SER A 1 102 ? 5.418 -21.016 -10.398 1 95.69 102 SER A O 1
ATOM 687 N N . GLY A 1 103 ? 6.746 -21.125 -8.508 1 96.06 103 GLY A N 1
ATOM 688 C CA . GLY A 1 103 ? 7.309 -22.391 -8.945 1 96.06 103 GLY A CA 1
ATOM 689 C C . GLY A 1 103 ? 6.262 -23.453 -9.164 1 96.06 103 GLY A C 1
ATOM 690 O O . GLY A 1 103 ? 6.34 -24.219 -10.133 1 96.06 103 GLY A O 1
ATOM 691 N N . ALA A 1 104 ? 5.305 -23.484 -8.312 1 97.12 104 ALA A N 1
ATOM 692 C CA . ALA A 1 104 ? 4.227 -24.453 -8.422 1 97.12 104 ALA A CA 1
ATOM 693 C C . ALA A 1 104 ? 3.426 -24.25 -9.703 1 97.12 104 ALA A C 1
ATOM 695 O O . ALA A 1 104 ? 3.141 -25.203 -10.422 1 97.12 104 ALA A O 1
ATOM 696 N N . ALA A 1 105 ? 3.105 -23.047 -10.023 1 98.06 105 ALA A N 1
ATOM 697 C CA . ALA A 1 105 ? 2.314 -22.75 -11.219 1 98.06 105 ALA A CA 1
ATOM 698 C C . ALA A 1 105 ? 3.115 -23.016 -12.484 1 98.06 105 ALA A C 1
ATOM 700 O O . ALA A 1 105 ? 2.592 -23.578 -13.453 1 98.06 105 ALA A O 1
ATOM 701 N N . PHE A 1 106 ? 4.332 -22.594 -12.484 1 98.25 106 PHE A N 1
ATOM 702 C CA . PHE A 1 106 ? 5.195 -22.797 -13.641 1 98.25 106 PHE A CA 1
ATOM 703 C C . PHE A 1 106 ? 5.355 -24.297 -13.93 1 98.25 106 PHE A C 1
ATOM 705 O O . PHE A 1 106 ? 5.203 -24.734 -15.07 1 98.25 106 PHE A O 1
ATOM 712 N N . GLY A 1 107 ? 5.637 -25.016 -12.914 1 98.31 107 GLY A N 1
ATOM 713 C CA . GLY A 1 107 ? 5.801 -26.453 -13.055 1 98.31 107 GLY A CA 1
ATOM 714 C C . GLY A 1 107 ? 4.531 -27.156 -13.5 1 98.31 107 GLY A C 1
ATOM 715 O O . GLY A 1 107 ? 4.586 -28.172 -14.195 1 98.31 107 GLY A O 1
ATOM 716 N N . ALA A 1 108 ? 3.404 -26.625 -13.117 1 98.19 108 ALA A N 1
ATOM 717 C CA . ALA A 1 108 ? 2.117 -27.234 -13.422 1 98.19 108 ALA A CA 1
ATOM 718 C C . ALA A 1 108 ? 1.816 -27.188 -14.914 1 98.19 108 ALA A C 1
ATOM 720 O O . ALA A 1 108 ? 0.935 -27.891 -15.406 1 98.19 108 ALA A O 1
ATOM 721 N N . MET A 1 109 ? 2.553 -26.359 -15.641 1 98.56 109 MET A N 1
ATOM 722 C CA . MET A 1 109 ? 2.344 -26.281 -17.078 1 98.56 109 MET A CA 1
ATOM 723 C C . MET A 1 109 ? 3.072 -27.406 -17.812 1 98.56 109 MET A C 1
ATOM 725 O O . MET A 1 109 ? 2.906 -27.594 -19.016 1 98.56 109 MET A O 1
ATOM 729 N N . ALA A 1 110 ? 3.83 -28.172 -17.062 1 98.69 110 ALA A N 1
ATOM 730 C CA . ALA A 1 110 ? 4.676 -29.203 -17.672 1 98.69 110 ALA A CA 1
ATOM 731 C C . ALA A 1 110 ? 3.928 -30.516 -17.797 1 98.69 110 ALA A C 1
ATOM 733 O O . ALA A 1 110 ? 2.938 -30.75 -17.094 1 98.69 110 ALA A O 1
ATOM 734 N N . LYS A 1 111 ? 4.438 -31.375 -18.719 1 98.31 111 LYS A N 1
ATOM 735 C CA . LYS A 1 111 ? 4.035 -32.781 -18.734 1 98.31 111 LYS A CA 1
ATOM 736 C C . LYS A 1 111 ? 4.371 -33.469 -17.422 1 98.31 111 LYS A C 1
ATOM 738 O O . LYS A 1 111 ? 5.289 -33.031 -16.719 1 98.31 111 LYS A O 1
ATOM 743 N N . PRO A 1 112 ? 3.537 -34.531 -17.094 1 97.44 112 PRO A N 1
ATOM 744 C CA . PRO A 1 112 ? 3.873 -35.25 -15.875 1 97.44 112 PRO A CA 1
ATOM 745 C C . PRO A 1 112 ? 5.348 -35.656 -15.805 1 97.44 112 PRO A C 1
ATOM 747 O O . PRO A 1 112 ? 5.891 -36.219 -16.766 1 97.44 112 PRO A O 1
ATOM 750 N N . GLY A 1 113 ? 5.984 -35.188 -14.727 1 97.69 113 GLY A N 1
ATOM 751 C CA . GLY A 1 113 ? 7.371 -35.562 -14.5 1 97.69 113 GLY A CA 1
ATOM 752 C C . GLY A 1 113 ? 8.359 -34.625 -15.141 1 97.69 113 GLY A C 1
ATOM 753 O O . GLY A 1 113 ? 9.578 -34.781 -14.992 1 97.69 113 GLY A O 1
ATOM 754 N N . GLN A 1 114 ? 7.895 -33.562 -15.766 1 98.31 114 GLN A N 1
ATOM 755 C CA . GLN A 1 114 ? 8.797 -32.719 -16.516 1 98.31 114 GLN A CA 1
ATOM 756 C C . GLN A 1 114 ? 8.844 -31.312 -15.922 1 98.31 114 GLN A C 1
ATOM 758 O O . GLN A 1 114 ? 9.297 -30.359 -16.578 1 98.31 114 GLN A O 1
ATOM 763 N N . ALA A 1 115 ? 8.367 -31.172 -14.734 1 98.12 115 ALA A N 1
ATOM 764 C CA . ALA A 1 115 ? 8.289 -29.859 -14.117 1 98.12 115 ALA A CA 1
ATOM 765 C C . ALA A 1 115 ? 9.68 -29.219 -14 1 98.12 115 ALA A C 1
ATOM 767 O O . ALA A 1 115 ? 9.852 -28.047 -14.305 1 98.12 115 ALA A O 1
ATOM 768 N N . GLU A 1 116 ? 10.633 -30 -13.531 1 97.88 116 GLU A N 1
ATOM 769 C CA . GLU A 1 116 ? 11.977 -29.453 -13.352 1 97.88 116 GLU A CA 1
ATOM 770 C C . GLU A 1 116 ? 12.617 -29.109 -14.688 1 97.88 116 GLU A C 1
ATOM 772 O O . GLU A 1 116 ? 13.344 -28.109 -14.789 1 97.88 116 GLU A O 1
ATOM 777 N N . ALA A 1 117 ? 12.414 -29.906 -15.664 1 98 117 ALA A N 1
ATOM 778 C CA . ALA A 1 117 ? 12.898 -29.594 -17 1 98 117 ALA A CA 1
ATOM 779 C C . ALA A 1 117 ? 12.336 -28.266 -17.5 1 98 117 ALA A C 1
ATOM 781 O O . ALA A 1 117 ? 13.055 -27.453 -18.094 1 98 117 ALA A O 1
ATOM 782 N N . LEU A 1 118 ? 11.07 -28.047 -17.266 1 98.5 118 LEU A N 1
ATOM 783 C CA . LEU A 1 118 ? 10.453 -26.781 -17.688 1 98.5 118 LEU A CA 1
ATOM 784 C C . LEU A 1 118 ? 11.016 -25.609 -16.906 1 98.5 118 LEU A C 1
ATOM 786 O O . LEU A 1 118 ? 11.328 -24.562 -17.484 1 98.5 118 LEU A O 1
ATOM 790 N N . ARG A 1 119 ? 11.109 -25.781 -15.602 1 97.69 119 ARG A N 1
ATOM 791 C CA . ARG A 1 119 ? 11.648 -24.703 -14.766 1 97.69 119 ARG A CA 1
ATOM 792 C C . ARG A 1 119 ? 13.062 -24.328 -15.195 1 97.69 119 ARG A C 1
ATOM 794 O O . ARG A 1 119 ? 13.453 -23.172 -15.109 1 97.69 119 ARG A O 1
ATOM 801 N N . SER A 1 120 ? 13.797 -25.203 -15.688 1 97.44 120 SER A N 1
ATOM 802 C CA . SER A 1 120 ? 15.18 -24.969 -16.109 1 97.44 120 SER A CA 1
ATOM 803 C C . SER A 1 120 ? 15.234 -24.109 -17.359 1 97.44 120 SER A C 1
ATOM 805 O O . SER A 1 120 ? 16.281 -23.562 -17.703 1 97.44 120 SER A O 1
ATOM 807 N N . ALA A 1 121 ? 14.141 -23.984 -18.047 1 96.44 121 ALA A N 1
ATOM 808 C CA . ALA A 1 121 ? 14.078 -23.156 -19.25 1 96.44 121 ALA A CA 1
ATOM 809 C C . ALA A 1 121 ? 14.133 -21.672 -18.906 1 96.44 121 ALA A C 1
ATOM 811 O O . ALA A 1 121 ? 14.414 -20.844 -19.766 1 96.44 121 ALA A O 1
ATOM 812 N N . GLY A 1 122 ? 13.719 -21.312 -17.703 1 92.06 122 GLY A N 1
ATOM 813 C CA . GLY A 1 122 ? 13.805 -19.922 -17.25 1 92.06 122 GLY A CA 1
ATOM 814 C C . GLY A 1 122 ? 12.664 -19.078 -17.766 1 92.06 122 GLY A C 1
ATOM 815 O O . GLY A 1 122 ? 11.586 -19.031 -17.156 1 92.06 122 GLY A O 1
ATOM 816 N N . SER A 1 123 ? 12.938 -18.406 -18.906 1 94.94 123 SER A N 1
ATOM 817 C CA . SER A 1 123 ? 11.922 -17.578 -19.531 1 94.94 123 SER A CA 1
ATOM 818 C C . SER A 1 123 ? 11.32 -18.266 -20.75 1 94.94 123 SER A C 1
ATOM 820 O O . SER A 1 123 ? 12.047 -18.75 -21.625 1 94.94 123 SER A O 1
ATOM 822 N N . ILE A 1 124 ? 10 -18.375 -20.828 1 97 124 ILE A N 1
ATOM 823 C CA . ILE A 1 124 ? 9.359 -19.062 -21.953 1 97 124 ILE A CA 1
ATOM 824 C C . ILE A 1 124 ? 8.211 -18.203 -22.484 1 97 124 ILE A C 1
ATOM 826 O O . ILE A 1 124 ? 7.668 -17.359 -21.766 1 97 124 ILE A O 1
ATOM 830 N N . HIS A 1 125 ? 7.883 -18.422 -23.719 1 96.56 125 HIS A N 1
ATOM 831 C CA . HIS A 1 125 ? 6.684 -17.844 -24.297 1 96.56 125 HIS A CA 1
ATOM 832 C C . HIS A 1 125 ? 5.441 -18.656 -23.953 1 96.56 125 HIS A C 1
ATOM 834 O O . HIS A 1 125 ? 5.48 -19.891 -23.984 1 96.56 125 HIS A O 1
ATOM 840 N N . ILE A 1 126 ? 4.383 -17.938 -23.594 1 98.12 126 ILE A N 1
ATOM 841 C CA . ILE A 1 126 ? 3.139 -18.609 -23.234 1 98.12 126 ILE A CA 1
ATOM 842 C C . ILE A 1 126 ? 1.965 -17.906 -23.922 1 98.12 126 ILE A C 1
ATOM 844 O O . ILE A 1 126 ? 2.146 -16.906 -24.609 1 98.12 126 ILE A O 1
ATOM 848 N N . GLN A 1 127 ? 0.849 -18.578 -23.812 1 98.06 127 GLN A N 1
ATOM 849 C CA . GLN A 1 127 ? -0.453 -17.984 -24.109 1 98.06 127 GLN A CA 1
ATOM 850 C C . GLN A 1 127 ? -1.285 -17.812 -22.844 1 98.06 127 GLN A C 1
ATOM 852 O O . GLN A 1 127 ? -1.139 -18.578 -21.891 1 98.06 127 GLN A O 1
ATOM 857 N N . TYR A 1 128 ? -2.086 -16.766 -22.828 1 98.44 128 TYR A N 1
ATOM 858 C CA . TYR A 1 128 ? -2.918 -16.547 -21.656 1 98.44 128 TYR A CA 1
ATOM 859 C C . TYR A 1 128 ? -4.301 -16.047 -22.047 1 98.44 128 TYR A C 1
ATOM 861 O O . TYR A 1 128 ? -4.484 -15.523 -23.156 1 98.44 128 TYR A O 1
ATOM 869 N N . THR A 1 129 ? -5.262 -16.234 -21.219 1 98.19 129 THR A N 1
ATOM 870 C CA . THR A 1 129 ? -6.605 -15.68 -21.312 1 98.19 129 THR A CA 1
ATOM 871 C C . THR A 1 129 ? -7.156 -15.359 -19.922 1 98.19 129 THR A C 1
ATOM 873 O O . THR A 1 129 ? -6.898 -16.078 -18.969 1 98.19 129 THR A O 1
ATOM 876 N N . ARG A 1 130 ? -7.809 -14.227 -19.844 1 97.75 130 ARG A N 1
ATOM 877 C CA . ARG A 1 130 ? -8.5 -13.898 -18.609 1 97.75 130 ARG A CA 1
ATOM 878 C C . ARG A 1 130 ? -9.703 -14.812 -18.391 1 97.75 130 ARG A C 1
ATOM 880 O O . ARG A 1 130 ? -10.445 -15.102 -19.328 1 97.75 130 ARG A O 1
ATOM 887 N N . VAL A 1 131 ? -9.906 -15.328 -17.188 1 98.12 131 VAL A N 1
ATOM 888 C CA . VAL A 1 131 ? -11.039 -16.188 -16.859 1 98.12 131 VAL A CA 1
ATOM 889 C C . VAL A 1 131 ? -11.703 -15.688 -15.57 1 98.12 131 VAL A C 1
ATOM 891 O O . VAL A 1 131 ? -11.078 -15.008 -14.758 1 98.12 131 VAL A O 1
ATOM 894 N N . PRO A 1 132 ? -13.023 -15.953 -15.375 1 98 132 PRO A N 1
ATOM 895 C CA . PRO A 1 132 ? -13.617 -15.641 -14.07 1 98 132 PRO A CA 1
ATOM 896 C C . PRO A 1 132 ? -12.992 -16.438 -12.93 1 98 132 PRO A C 1
ATOM 898 O O . PRO A 1 132 ? -12.711 -17.625 -13.086 1 98 132 PRO A O 1
ATOM 901 N N . CYS A 1 133 ? -12.727 -15.773 -11.836 1 98.5 133 CYS A N 1
ATOM 902 C CA . CYS A 1 133 ? -12.32 -16.484 -10.633 1 98.5 133 CYS A CA 1
ATOM 903 C C . CYS A 1 133 ? -13.477 -17.297 -10.062 1 98.5 133 CYS A C 1
ATOM 905 O O . CYS A 1 133 ? -14.633 -16.891 -10.156 1 98.5 133 CYS A O 1
ATOM 907 N N . SER A 1 134 ? -13.141 -18.406 -9.547 1 97.56 134 SER A N 1
ATOM 908 C CA . SER A 1 134 ? -14.141 -19.281 -8.938 1 97.56 134 SER A CA 1
ATOM 909 C C . SER A 1 134 ? -13.594 -19.938 -7.68 1 97.56 134 SER A C 1
ATOM 911 O O . SER A 1 134 ? -12.625 -20.703 -7.746 1 97.56 134 SER A O 1
ATOM 913 N N . TYR A 1 135 ? -14.203 -19.641 -6.566 1 97.44 135 TYR A N 1
ATOM 914 C CA . TYR A 1 135 ? -13.867 -20.234 -5.27 1 97.44 135 TYR A CA 1
ATOM 915 C C . TYR A 1 135 ? -15.078 -20.922 -4.648 1 97.44 135 TYR A C 1
ATOM 917 O O . TYR A 1 135 ? -15.664 -20.406 -3.689 1 97.44 135 TYR A O 1
ATOM 925 N N . PRO A 1 136 ? -15.367 -22.109 -5.102 1 95.62 136 PRO A N 1
ATOM 926 C CA . PRO A 1 136 ? -16.578 -22.781 -4.625 1 95.62 136 PRO A CA 1
ATOM 927 C C . PRO A 1 136 ? -16.609 -22.938 -3.107 1 95.62 136 PRO A C 1
ATOM 929 O O . PRO A 1 136 ? -15.633 -23.375 -2.502 1 95.62 136 PRO A O 1
ATOM 932 N N . GLY A 1 137 ? -17.703 -22.578 -2.557 1 95.62 137 GLY A N 1
ATOM 933 C CA . GLY A 1 137 ? -17.922 -22.734 -1.13 1 95.62 137 GLY A CA 1
ATOM 934 C C . GLY A 1 137 ? -17.375 -21.594 -0.3 1 95.62 137 GLY A C 1
ATOM 935 O O . GLY A 1 137 ? -17.562 -21.562 0.918 1 95.62 137 GLY A O 1
ATOM 936 N N . LEU A 1 138 ? -16.672 -20.75 -0.949 1 97.12 138 LEU A N 1
ATOM 937 C CA . LEU A 1 138 ? -16.109 -19.641 -0.204 1 97.12 138 LEU A CA 1
ATOM 938 C C . LEU A 1 138 ? -16.859 -18.344 -0.497 1 97.12 138 LEU A C 1
ATOM 940 O O . LEU A 1 138 ? -17.375 -18.156 -1.601 1 97.12 138 LEU A O 1
ATOM 944 N N . HIS A 1 139 ? -16.891 -17.469 0.48 1 98.44 139 HIS A N 1
ATOM 945 C CA . HIS A 1 139 ? -17.453 -16.125 0.383 1 98.44 139 HIS A CA 1
ATOM 946 C C . HIS A 1 139 ? -16.375 -15.055 0.509 1 98.44 139 HIS A C 1
ATOM 948 O O . HIS A 1 139 ? -15.266 -15.344 0.956 1 98.44 139 HIS A O 1
ATOM 954 N N . VAL A 1 140 ? -16.812 -13.891 0.012 1 98.75 140 VAL A N 1
ATOM 955 C CA . VAL A 1 140 ? -15.859 -12.789 0.146 1 98.75 140 VAL A CA 1
ATOM 956 C C . VAL A 1 140 ? -15.539 -12.562 1.621 1 98.75 140 VAL A C 1
ATOM 958 O O . VAL A 1 140 ? -16.438 -12.586 2.469 1 98.75 140 VAL A O 1
ATOM 961 N N . ALA A 1 141 ? -14.281 -12.375 1.896 1 98.62 141 ALA A N 1
ATOM 962 C CA . ALA A 1 141 ? -13.82 -12.125 3.26 1 98.62 141 ALA A CA 1
ATOM 963 C C . ALA A 1 141 ? -13.102 -10.781 3.357 1 98.62 141 ALA A C 1
ATOM 965 O O . ALA A 1 141 ? -12.508 -10.312 2.381 1 98.62 141 ALA A O 1
ATOM 966 N N . PHE A 1 142 ? -13.227 -10.211 4.52 1 98.88 142 PHE A N 1
ATOM 967 C CA . PHE A 1 142 ? -12.617 -8.922 4.812 1 98.88 142 PHE A CA 1
ATOM 968 C C . PHE A 1 142 ? -11.641 -9.031 5.98 1 98.88 142 PHE A C 1
ATOM 970 O O . PHE A 1 142 ? -12.062 -9.211 7.125 1 98.88 142 PHE A O 1
ATOM 977 N N . ARG A 1 143 ? -10.359 -8.93 5.68 1 98.19 143 ARG A N 1
ATOM 978 C CA . ARG A 1 143 ? -9.344 -8.914 6.73 1 98.19 143 ARG A CA 1
ATOM 979 C C . ARG A 1 143 ? -8.984 -7.488 7.129 1 98.19 143 ARG A C 1
ATOM 981 O O . ARG A 1 143 ? -8.422 -6.742 6.328 1 98.19 143 ARG A O 1
ATOM 988 N N . VAL A 1 144 ? -9.32 -7.168 8.336 1 97.94 144 VAL A N 1
ATOM 989 C CA . VAL A 1 144 ? -9.062 -5.812 8.82 1 97.94 144 VAL A CA 1
ATOM 990 C C . VAL A 1 144 ? -7.566 -5.609 9.023 1 97.94 144 VAL A C 1
ATOM 992 O O . VAL A 1 144 ? -6.902 -6.43 9.656 1 97.94 144 VAL A O 1
ATOM 995 N N . ASP A 1 145 ? -7.094 -4.535 8.375 1 95.38 145 ASP A N 1
ATOM 996 C CA . ASP A 1 145 ? -5.676 -4.215 8.469 1 95.38 145 ASP A CA 1
ATOM 997 C C . ASP A 1 145 ? -5.25 -3.996 9.914 1 95.38 145 ASP A C 1
ATOM 999 O O . ASP A 1 145 ? -5.984 -3.387 10.703 1 95.38 145 ASP A O 1
ATOM 1003 N N . ASN A 1 146 ? -3.977 -4.375 10.289 1 91.06 146 ASN A N 1
ATOM 1004 C CA . ASN A 1 146 ? -3.459 -4.273 11.648 1 91.06 146 ASN A CA 1
ATOM 1005 C C . ASN A 1 146 ? -3.375 -2.82 12.109 1 91.06 146 ASN A C 1
ATOM 1007 O O . ASN A 1 146 ? -3.402 -2.543 13.312 1 91.06 146 ASN A O 1
ATOM 1011 N N . GLY A 1 147 ? -3.264 -1.896 11.172 1 88.69 147 GLY A N 1
ATOM 1012 C CA . GLY A 1 147 ? -3.145 -0.486 11.516 1 88.69 147 GLY A CA 1
ATOM 1013 C C . GLY A 1 147 ? -4.484 0.195 11.719 1 88.69 147 GLY A C 1
ATOM 1014 O O . GLY A 1 147 ? -4.539 1.369 12.094 1 88.69 147 GLY A O 1
ATOM 1015 N N . SER A 1 148 ? -5.562 -0.547 11.492 1 93.25 148 SER A N 1
ATOM 1016 C CA . SER A 1 148 ? -6.891 0.035 11.68 1 93.25 148 SER A CA 1
ATOM 1017 C C . SER A 1 148 ? -7.125 0.438 13.125 1 93.25 148 SER A C 1
ATOM 1019 O O . SER A 1 148 ? -6.551 -0.158 14.047 1 93.25 148 SER A O 1
ATOM 1021 N N . ASN A 1 149 ? -7.922 1.466 13.289 1 88.81 149 ASN A N 1
ATOM 1022 C CA . ASN A 1 149 ? -8.32 2.012 14.586 1 88.81 149 ASN A CA 1
ATOM 1023 C C . ASN A 1 149 ? -9.688 2.678 14.516 1 88.81 149 ASN A C 1
ATOM 1025 O O . ASN A 1 149 ? -10.328 2.688 13.461 1 88.81 149 ASN A O 1
ATOM 1029 N N . PRO A 1 150 ? -10.188 3.186 15.586 1 84.69 150 PRO A N 1
ATOM 1030 C CA . PRO A 1 150 ? -11.57 3.682 15.602 1 84.69 150 PRO A CA 1
ATOM 1031 C C . PRO A 1 150 ? -11.797 4.816 14.609 1 84.69 150 PRO A C 1
ATOM 1033 O O . PRO A 1 150 ? -12.945 5.109 14.25 1 84.69 150 PRO A O 1
ATOM 1036 N N . ASN A 1 151 ? -10.789 5.52 14.156 1 83.06 151 ASN A N 1
ATOM 1037 C CA . ASN A 1 151 ? -10.961 6.652 13.258 1 83.06 151 ASN A CA 1
ATOM 1038 C C . ASN A 1 151 ? -10.398 6.359 11.875 1 83.06 151 ASN A C 1
ATOM 1040 O O . ASN A 1 151 ? -10.328 7.25 11.023 1 83.06 151 ASN A O 1
ATOM 1044 N N . TYR A 1 152 ? -9.961 5.203 11.719 1 90 152 TYR A N 1
ATOM 1045 C CA . TYR A 1 152 ? -9.336 4.73 10.492 1 90 152 TYR A CA 1
ATOM 1046 C C . TYR A 1 152 ? -9.617 3.248 10.273 1 90 152 TYR A C 1
ATOM 1048 O O . TYR A 1 152 ? -9.266 2.416 11.109 1 90 152 TYR A O 1
ATOM 1056 N N . PHE A 1 153 ? -10.141 2.945 9.078 1 94.62 153 PHE A N 1
ATOM 1057 C CA . PHE A 1 153 ? -10.5 1.563 8.773 1 94.62 153 PHE A CA 1
ATOM 1058 C C . PHE A 1 153 ? -9.914 1.129 7.438 1 94.62 153 PHE A C 1
ATOM 1060 O O . PHE A 1 153 ? -10.148 1.776 6.414 1 94.62 153 PHE A O 1
ATOM 1067 N N . ALA A 1 154 ? -9.117 0.096 7.445 1 97.06 154 ALA A N 1
ATOM 1068 C CA . ALA A 1 154 ? -8.57 -0.505 6.23 1 97.06 154 ALA A CA 1
ATOM 1069 C C . ALA A 1 154 ? -8.797 -2.014 6.219 1 97.06 154 ALA A C 1
ATOM 1071 O O . ALA A 1 154 ? -8.719 -2.668 7.262 1 97.06 154 ALA A O 1
ATOM 1072 N N . THR A 1 155 ? -9.047 -2.557 5.066 1 98.5 155 THR A N 1
ATOM 1073 C CA . THR A 1 155 ? -9.32 -3.988 4.992 1 98.5 155 THR A CA 1
ATOM 1074 C C . THR A 1 155 ? -8.828 -4.562 3.666 1 98.5 155 THR A C 1
ATOM 1076 O O . THR A 1 155 ? -8.891 -3.896 2.633 1 98.5 155 THR A O 1
ATOM 1079 N N . LEU A 1 156 ? -8.297 -5.742 3.748 1 98.31 156 LEU A N 1
ATOM 1080 C CA . LEU A 1 156 ? -7.98 -6.57 2.59 1 98.31 156 LEU A CA 1
ATOM 1081 C C . LEU A 1 156 ? -9.203 -7.371 2.148 1 98.31 156 LEU A C 1
ATOM 1083 O O . LEU A 1 156 ? -9.844 -8.031 2.965 1 98.31 156 LEU A O 1
ATOM 1087 N N . VAL A 1 157 ? -9.578 -7.309 0.866 1 98.81 157 VAL A N 1
ATOM 1088 C CA . VAL A 1 157 ? -10.688 -8.07 0.315 1 98.81 157 VAL A CA 1
ATOM 1089 C C . VAL A 1 157 ? -10.164 -9.344 -0.357 1 98.81 157 VAL A C 1
ATOM 1091 O O . VAL A 1 157 ? -9.312 -9.273 -1.25 1 98.81 157 VAL A O 1
ATOM 1094 N N . GLU A 1 158 ? -10.695 -10.5 0.099 1 97.62 158 GLU A N 1
ATOM 1095 C CA . GLU A 1 158 ? -10.18 -11.781 -0.371 1 97.62 158 GLU A CA 1
ATOM 1096 C C . GLU A 1 158 ? -11.305 -12.641 -0.956 1 97.62 158 GLU A C 1
ATOM 1098 O O . GLU A 1 158 ? -12.469 -12.484 -0.586 1 97.62 158 GLU A O 1
ATOM 1103 N N . PHE A 1 159 ? -10.922 -13.508 -1.877 1 98.19 159 PHE A N 1
ATOM 1104 C CA . PHE A 1 159 ? -11.742 -14.594 -2.404 1 98.19 159 PHE A CA 1
ATOM 1105 C C . PHE A 1 159 ? -12.922 -14.039 -3.191 1 98.19 159 PHE A C 1
ATOM 1107 O O . PHE A 1 159 ? -14.07 -14.445 -2.971 1 98.19 159 PHE A O 1
ATOM 1114 N N . VAL A 1 160 ? -12.625 -13.188 -4.047 1 98.56 160 VAL A N 1
ATOM 1115 C CA . VAL A 1 160 ? -13.625 -12.539 -4.887 1 98.56 160 VAL A CA 1
ATOM 1116 C C . VAL A 1 160 ? -13.836 -13.359 -6.164 1 98.56 160 VAL A C 1
ATOM 1118 O O . VAL A 1 160 ? -12.914 -13.508 -6.965 1 98.56 160 VAL A O 1
ATOM 1121 N N . ASN A 1 161 ? -15.039 -13.859 -6.375 1 98.56 161 ASN A N 1
ATOM 1122 C CA . ASN A 1 161 ? -15.391 -14.562 -7.605 1 98.56 161 ASN A CA 1
ATOM 1123 C C . ASN A 1 161 ? -15.5 -13.602 -8.789 1 98.56 161 ASN A C 1
ATOM 1125 O O . ASN A 1 161 ? -15.516 -12.383 -8.602 1 98.56 161 ASN A O 1
ATOM 1129 N N . GLY A 1 162 ? -15.625 -14.148 -10.008 1 98.19 162 GLY A N 1
ATOM 1130 C CA . GLY A 1 162 ? -15.852 -13.336 -11.195 1 98.19 162 GLY A CA 1
ATOM 1131 C C . GLY A 1 162 ? -14.602 -12.609 -11.664 1 98.19 162 GLY A C 1
ATOM 1132 O O . GLY A 1 162 ? -13.562 -13.227 -11.883 1 98.19 162 GLY A O 1
ATOM 1133 N N . ASP A 1 163 ? -14.648 -11.281 -11.648 1 98.19 163 ASP A N 1
ATOM 1134 C CA . ASP A 1 163 ? -13.523 -10.5 -12.141 1 98.19 163 ASP A CA 1
ATOM 1135 C C . ASP A 1 163 ? -12.305 -10.648 -11.227 1 98.19 163 ASP A C 1
ATOM 1137 O O . ASP A 1 163 ? -11.164 -10.461 -11.664 1 98.19 163 ASP A O 1
ATOM 1141 N N . GLY A 1 164 ? -12.516 -10.961 -9.984 1 98.44 164 GLY A N 1
ATOM 1142 C CA . GLY A 1 164 ? -11.453 -10.984 -9 1 98.44 164 GLY A CA 1
ATOM 1143 C C . GLY A 1 164 ? -11.008 -9.602 -8.555 1 98.44 164 GLY A C 1
ATOM 1144 O O . GLY A 1 164 ? -10.836 -9.352 -7.363 1 98.44 164 GLY A O 1
ATOM 1145 N N . GLU A 1 165 ? -10.867 -8.719 -9.5 1 97.19 165 GLU A N 1
ATOM 1146 C CA . GLU A 1 165 ? -10.492 -7.336 -9.234 1 97.19 165 GLU A CA 1
ATOM 1147 C C . GLU A 1 165 ? -11.695 -6.523 -8.742 1 97.19 165 GLU A C 1
ATOM 1149 O O . GLU A 1 165 ? -12.836 -6.84 -9.07 1 97.19 165 GLU A O 1
ATOM 1154 N N . ILE A 1 166 ? -11.375 -5.527 -7.961 1 98.44 166 ILE A N 1
ATOM 1155 C CA . ILE A 1 166 ? -12.383 -4.637 -7.395 1 98.44 166 ILE A CA 1
ATOM 1156 C C . ILE A 1 166 ? -12.117 -3.201 -7.848 1 98.44 166 ILE A C 1
ATOM 1158 O O . ILE A 1 166 ? -10.969 -2.746 -7.836 1 98.44 166 ILE A O 1
ATOM 1162 N N . SER A 1 167 ? -13.188 -2.5 -8.289 1 97.88 167 SER A N 1
ATOM 1163 C CA . SER A 1 167 ? -13 -1.139 -8.773 1 97.88 167 SER A CA 1
ATOM 1164 C C . SER A 1 167 ? -13.453 -0.113 -7.742 1 97.88 167 SER A C 1
ATOM 1166 O O . SER A 1 167 ? -13.039 1.047 -7.789 1 97.88 167 SER A O 1
AT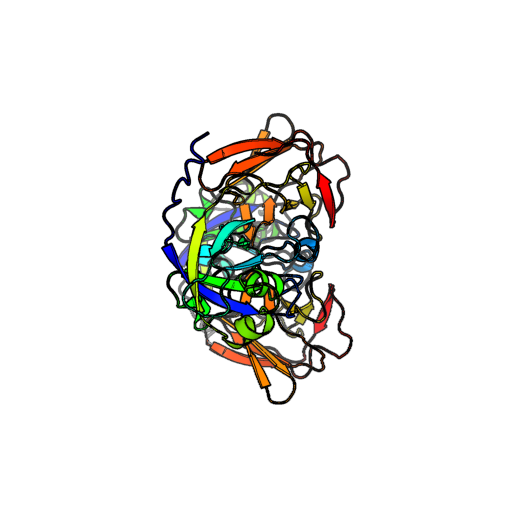OM 1168 N N . ALA A 1 168 ? -14.367 -0.553 -6.816 1 98.12 168 ALA A N 1
ATOM 1169 C CA . ALA A 1 168 ? -14.836 0.363 -5.781 1 98.12 168 ALA A CA 1
ATOM 1170 C C . ALA A 1 168 ? -15.297 -0.399 -4.543 1 98.12 168 ALA A C 1
ATOM 1172 O O . ALA A 1 168 ? -15.805 -1.519 -4.648 1 98.12 168 ALA A O 1
ATOM 1173 N N . VAL A 1 169 ? -15.086 0.199 -3.414 1 98.56 169 VAL A N 1
ATOM 1174 C CA . VAL A 1 169 ? -15.531 -0.299 -2.117 1 98.56 169 VAL A CA 1
ATOM 1175 C C . VAL A 1 169 ? -16.203 0.825 -1.335 1 98.56 169 VAL A C 1
ATOM 1177 O O . VAL A 1 169 ? -15.727 1.96 -1.325 1 98.56 169 VAL A O 1
ATOM 1180 N N . GLU A 1 170 ? -17.375 0.531 -0.732 1 98.56 170 GLU A N 1
ATOM 1181 C CA . GLU A 1 170 ? -18.078 1.479 0.131 1 98.56 170 GLU A CA 1
ATOM 1182 C C . GLU A 1 170 ? -18.453 0.84 1.466 1 98.56 170 GLU A C 1
ATOM 1184 O O . GLU A 1 170 ? -18.812 -0.34 1.518 1 98.56 170 GLU A O 1
ATOM 1189 N N . VAL A 1 171 ? -18.344 1.626 2.492 1 98.31 171 VAL A N 1
ATOM 1190 C CA . VAL A 1 171 ? -18.828 1.207 3.807 1 98.31 171 VAL A CA 1
ATOM 1191 C C . VAL A 1 171 ? -20.188 1.819 4.078 1 98.31 171 VAL A C 1
ATOM 1193 O O . VAL A 1 171 ? -20.391 3.021 3.891 1 98.31 171 VAL A O 1
ATOM 1196 N N . GLY A 1 172 ? -21.109 0.981 4.434 1 98.25 172 GLY A N 1
ATOM 1197 C CA . GLY A 1 172 ? -22.453 1.41 4.809 1 98.25 172 GLY A CA 1
ATOM 1198 C C . GLY A 1 172 ? -22.719 1.278 6.297 1 98.25 172 GLY A C 1
ATOM 1199 O O . GLY A 1 172 ? -22.625 0.185 6.855 1 98.25 172 GLY A O 1
ATOM 1200 N N . GLN A 1 173 ? -22.953 2.373 6.852 1 95.19 173 GLN A N 1
ATOM 1201 C CA . GLN A 1 173 ? -23.375 2.424 8.25 1 95.19 173 GLN A CA 1
ATOM 1202 C C . GLN A 1 173 ? -24.719 3.107 8.398 1 95.19 173 GLN A C 1
ATOM 1204 O O . GLN A 1 173 ? -24.859 4.301 8.117 1 95.19 173 GLN A O 1
ATOM 1209 N N . GLY A 1 174 ? -25.734 2.389 8.797 1 91.56 174 GLY A N 1
ATOM 1210 C CA . GLY A 1 174 ? -27.078 2.916 8.734 1 91.56 174 GLY A CA 1
ATOM 1211 C C . GLY A 1 174 ? -27.531 3.225 7.316 1 91.56 174 GLY A C 1
ATOM 1212 O O . GLY A 1 174 ? -27.469 2.363 6.438 1 91.56 174 GLY A O 1
ATOM 1213 N N . SER A 1 175 ? -27.953 4.445 7.074 1 91.5 175 SER A N 1
ATOM 1214 C CA . SER A 1 175 ? -28.453 4.82 5.754 1 91.5 175 SER A CA 1
ATOM 1215 C C . SER A 1 175 ? -27.375 5.512 4.93 1 91.5 175 SER A C 1
ATOM 1217 O O . SER A 1 175 ? -27.578 5.809 3.752 1 91.5 175 SER A O 1
ATOM 1219 N N . SER A 1 176 ? -26.25 5.633 5.492 1 95 176 SER A N 1
ATOM 1220 C CA . SER A 1 176 ? -25.203 6.402 4.828 1 95 176 SER A CA 1
ATOM 1221 C C . SER A 1 176 ? -24.109 5.488 4.285 1 95 176 SER A C 1
ATOM 1223 O O . SER A 1 176 ? -23.75 4.496 4.918 1 95 176 SER A O 1
ATOM 1225 N N . TRP A 1 177 ? -23.719 5.746 3.094 1 97 177 TRP A N 1
ATOM 1226 C CA . TRP A 1 177 ? -22.594 5.043 2.482 1 97 177 TRP A CA 1
ATOM 1227 C C . TRP A 1 177 ? -21.406 5.988 2.26 1 97 177 TRP A C 1
ATOM 1229 O O . TRP A 1 177 ? -21.594 7.137 1.85 1 97 177 TRP A O 1
ATOM 1239 N N . ALA A 1 178 ? -20.25 5.52 2.615 1 94.88 178 ALA A N 1
ATOM 1240 C CA . ALA A 1 178 ? -19.016 6.273 2.398 1 94.88 178 ALA A CA 1
ATOM 1241 C C . ALA A 1 178 ? -18.062 5.516 1.482 1 94.88 178 ALA A C 1
ATOM 1243 O O . ALA A 1 178 ? -17.766 4.34 1.711 1 94.88 178 ALA A O 1
ATOM 1244 N N . PRO A 1 179 ? -17.594 6.18 0.371 1 95.25 179 PRO A N 1
ATOM 1245 C CA . PRO A 1 179 ? -16.609 5.516 -0.481 1 95.25 179 PRO A CA 1
ATOM 1246 C C . PRO A 1 179 ? -15.25 5.344 0.207 1 95.25 179 PRO A C 1
ATOM 1248 O O . PRO A 1 179 ? -14.758 6.27 0.854 1 95.25 179 PRO A O 1
ATOM 1251 N N . MET A 1 180 ? -14.789 4.109 0.135 1 96.06 180 MET A N 1
ATOM 1252 C CA . MET A 1 180 ? -13.406 3.887 0.538 1 96.06 180 MET A CA 1
ATOM 1253 C C . MET A 1 180 ? -12.445 4.285 -0.577 1 96.06 180 MET A C 1
ATOM 1255 O O . MET A 1 180 ? -12.852 4.461 -1.725 1 96.06 180 MET A O 1
ATOM 1259 N N . GLN A 1 181 ? -11.172 4.445 -0.194 1 93.25 181 GLN A N 1
ATOM 1260 C CA . GLN A 1 181 ? -10.094 4.703 -1.146 1 93.25 181 GLN A CA 1
ATOM 1261 C C . GLN A 1 181 ? -9.203 3.477 -1.318 1 93.25 181 GLN A C 1
ATOM 1263 O O . GLN A 1 181 ? -8.922 2.768 -0.35 1 93.25 181 GLN A O 1
ATOM 1268 N N . HIS A 1 182 ? -8.82 3.273 -2.594 1 95.38 182 HIS A N 1
ATOM 1269 C CA . HIS A 1 182 ? -7.809 2.242 -2.82 1 95.38 182 HIS A CA 1
ATOM 1270 C C . HIS A 1 182 ? -6.488 2.609 -2.156 1 95.38 182 HIS A C 1
ATOM 1272 O O . HIS A 1 182 ? -5.93 3.678 -2.42 1 95.38 182 HIS A O 1
ATOM 1278 N N . LEU A 1 183 ? -6.043 1.733 -1.242 1 95.06 183 LEU A N 1
ATOM 1279 C CA . LEU A 1 183 ? -4.793 1.991 -0.535 1 95.06 183 LEU A CA 1
ATOM 1280 C C . LEU A 1 183 ? -3.613 1.358 -1.267 1 95.06 183 LEU A C 1
ATOM 1282 O O . LEU A 1 183 ? -2.713 2.064 -1.728 1 95.06 183 LEU A O 1
ATOM 1286 N N . TRP A 1 184 ? -3.582 0.104 -1.369 1 95.06 184 TRP A N 1
ATOM 1287 C CA . TRP A 1 184 ? -2.609 -0.676 -2.127 1 95.06 184 TRP A CA 1
ATOM 1288 C C . TRP A 1 184 ? -3.088 -2.111 -2.312 1 95.06 184 TRP A C 1
ATOM 1290 O O . TRP A 1 184 ? -3.928 -2.596 -1.551 1 95.06 184 TRP A O 1
ATOM 1300 N N . GLY A 1 185 ? -2.559 -2.773 -3.381 1 96.5 185 GLY A N 1
ATOM 1301 C CA . GLY A 1 185 ? -3.014 -4.137 -3.598 1 96.5 185 GLY A CA 1
ATOM 1302 C C . GLY A 1 185 ? -4.523 -4.281 -3.547 1 96.5 185 GLY A C 1
ATOM 1303 O O . GLY A 1 185 ? -5.246 -3.525 -4.203 1 96.5 185 GLY A O 1
ATOM 1304 N N . ALA A 1 186 ? -4.934 -5.281 -2.721 1 98 186 ALA A N 1
ATOM 1305 C CA . ALA A 1 186 ? -6.367 -5.504 -2.539 1 98 186 ALA A CA 1
ATOM 1306 C C . ALA A 1 186 ? -6.867 -4.852 -1.255 1 98 186 ALA A C 1
ATOM 1308 O O . ALA A 1 186 ? -7.879 -5.27 -0.69 1 98 186 ALA A O 1
ATOM 1309 N N . VAL A 1 187 ? -6.133 -3.852 -0.767 1 97.5 187 VAL A N 1
ATOM 1310 C CA . VAL A 1 187 ? -6.461 -3.184 0.488 1 97.5 187 VAL A CA 1
ATOM 1311 C C . VAL A 1 187 ? -7.121 -1.837 0.2 1 97.5 187 VAL A C 1
ATOM 1313 O O . VAL A 1 187 ? -6.617 -1.055 -0.611 1 97.5 187 VAL A O 1
ATOM 1316 N N . TRP A 1 188 ? -8.188 -1.599 0.888 1 97.75 188 TRP A N 1
ATOM 1317 C CA . TRP A 1 188 ? -8.945 -0.359 0.794 1 97.75 188 TRP A CA 1
ATOM 1318 C C . TRP A 1 188 ? -9.062 0.313 2.158 1 97.75 188 TRP A C 1
ATOM 1320 O O . TRP A 1 188 ? -9.172 -0.364 3.184 1 97.75 188 TRP A O 1
ATOM 1330 N N . LYS A 1 189 ? -9.141 1.657 2.137 1 95.94 189 LYS A N 1
ATOM 1331 C CA . LYS A 1 189 ? -9.148 2.361 3.416 1 95.94 189 LYS A CA 1
ATOM 1332 C C . LYS A 1 189 ? -10.266 3.398 3.467 1 95.94 189 LYS A C 1
ATOM 1334 O O . LYS A 1 189 ? -10.766 3.832 2.426 1 95.94 189 LYS A O 1
ATOM 1339 N N . LEU A 1 190 ? -10.602 3.773 4.664 1 93.25 190 LEU A N 1
ATOM 1340 C CA . LEU A 1 190 ? -11.539 4.844 4.996 1 93.25 190 LEU A CA 1
ATOM 1341 C C . LEU A 1 190 ? -11.047 5.645 6.195 1 93.25 190 LEU A C 1
ATOM 1343 O O . LEU A 1 190 ? -10.875 5.098 7.285 1 93.25 190 LEU A O 1
ATOM 1347 N N . ASN A 1 191 ? -10.859 6.984 5.949 1 88 191 ASN A N 1
ATOM 1348 C CA . ASN A 1 191 ? -10.453 7.875 7.031 1 88 191 ASN A CA 1
ATOM 1349 C C . ASN A 1 191 ? -11.648 8.359 7.84 1 88 191 ASN A C 1
ATOM 1351 O O . ASN A 1 191 ? -11.852 9.562 7.996 1 88 191 ASN A O 1
ATOM 1355 N N . ALA A 1 192 ? -12.383 7.531 8.391 1 87.62 192 ALA A N 1
ATOM 1356 C CA . ALA A 1 192 ? -13.562 7.812 9.195 1 87.62 192 ALA A CA 1
ATOM 1357 C C . ALA A 1 192 ? -13.867 6.66 10.148 1 87.62 192 ALA A C 1
ATOM 1359 O O . ALA A 1 192 ? -13.422 5.531 9.93 1 87.62 192 ALA A O 1
ATOM 1360 N N . PRO A 1 193 ? -14.586 6.957 11.211 1 89.75 193 PRO A N 1
ATOM 1361 C CA . PRO A 1 193 ? -14.961 5.895 12.141 1 89.75 193 PRO A CA 1
ATOM 1362 C C . PRO A 1 193 ? -15.859 4.836 11.5 1 89.75 193 PRO A C 1
ATOM 1364 O O . PRO A 1 193 ? -16.734 5.168 10.695 1 89.75 193 PRO A O 1
ATOM 1367 N N . VAL A 1 194 ? -15.57 3.629 11.781 1 94.56 194 VAL A N 1
ATOM 1368 C CA . VAL A 1 194 ? -16.453 2.5 11.484 1 94.56 194 VAL A CA 1
ATOM 1369 C C . VAL A 1 194 ? -16.844 1.801 12.781 1 94.56 194 VAL A C 1
ATOM 1371 O O . VAL A 1 194 ? -16.016 1.142 13.414 1 94.56 194 VAL A O 1
ATOM 1374 N N . HIS A 1 195 ? -18.016 1.938 13.258 1 93.19 195 HIS A N 1
ATOM 1375 C CA . HIS A 1 195 ? -18.469 1.469 14.562 1 93.19 195 HIS A CA 1
ATOM 1376 C C . HIS A 1 195 ? -19.062 0.071 14.469 1 93.19 195 HIS A C 1
ATOM 1378 O O . HIS A 1 195 ? -19.047 -0.684 15.445 1 93.19 195 HIS A O 1
ATOM 1384 N N . GLY A 1 196 ? -19.516 -0.282 13.359 1 91.81 196 GLY A N 1
ATOM 1385 C CA . GLY A 1 196 ? -20.219 -1.539 13.188 1 91.81 196 GLY A CA 1
ATOM 1386 C C . GLY A 1 196 ? -21.609 -1.528 13.812 1 91.81 196 GLY A C 1
ATOM 1387 O O . GLY A 1 196 ? -21.891 -0.707 14.68 1 91.81 196 GLY A O 1
ATOM 1388 N N . PRO A 1 197 ? -22.516 -2.504 13.594 1 96.88 197 PRO A N 1
ATOM 1389 C CA . PRO A 1 197 ? -22.375 -3.328 12.391 1 96.88 197 PRO A CA 1
ATOM 1390 C C . PRO A 1 197 ? -22.359 -2.5 11.109 1 96.88 197 PRO A C 1
ATOM 1392 O O . PRO A 1 197 ? -23.141 -1.561 10.961 1 96.88 197 PRO A O 1
ATOM 1395 N N . ALA A 1 198 ? -21.438 -2.721 10.289 1 98.5 198 ALA A N 1
ATOM 1396 C CA . ALA A 1 198 ? -21.297 -2.002 9.023 1 98.5 198 ALA A CA 1
ATOM 1397 C C . ALA A 1 198 ? -21.312 -2.965 7.84 1 98.5 198 ALA A C 1
ATOM 1399 O O . ALA A 1 198 ? -20.844 -4.102 7.953 1 98.5 198 ALA A O 1
ATOM 1400 N N . SER A 1 199 ? -21.891 -2.531 6.777 1 98.75 199 SER A N 1
ATOM 1401 C CA . SER A 1 199 ? -21.922 -3.291 5.531 1 98.75 199 SER A CA 1
ATOM 1402 C C . SER A 1 199 ? -20.844 -2.812 4.566 1 98.75 199 SER A C 1
ATOM 1404 O O . SER A 1 199 ? -20.344 -1.695 4.691 1 98.75 199 SER A O 1
ATOM 1406 N N . ILE A 1 200 ? -20.453 -3.717 3.693 1 98.88 200 ILE A N 1
ATOM 1407 C CA . ILE A 1 200 ? -19.484 -3.355 2.65 1 98.88 200 ILE A CA 1
ATOM 1408 C C . ILE A 1 200 ? -20.078 -3.666 1.278 1 98.88 200 ILE A C 1
ATOM 1410 O O . ILE A 1 200 ? -20.562 -4.777 1.041 1 98.88 200 ILE A O 1
ATOM 1414 N N . ARG A 1 201 ? -20.094 -2.662 0.427 1 98.88 201 ARG A N 1
ATOM 1415 C CA . ARG A 1 201 ? -20.484 -2.83 -0.969 1 98.88 201 ARG A CA 1
ATOM 1416 C C . ARG A 1 201 ? -19.266 -2.875 -1.879 1 98.88 201 ARG A C 1
ATOM 1418 O O . ARG A 1 201 ? -18.391 -2.018 -1.789 1 98.88 201 ARG A O 1
ATOM 1425 N N . LEU A 1 202 ? -19.25 -3.938 -2.691 1 98.88 202 LEU A N 1
ATOM 1426 C CA . LEU A 1 202 ? -18.172 -4.105 -3.646 1 98.88 202 LEU A CA 1
ATOM 1427 C C . LEU A 1 202 ? -18.656 -3.918 -5.078 1 98.88 202 LEU A C 1
ATOM 1429 O O . LEU A 1 202 ? -19.75 -4.375 -5.422 1 98.88 202 LEU A O 1
ATOM 1433 N N . THR A 1 203 ? -17.875 -3.232 -5.898 1 98.81 203 THR A N 1
ATOM 1434 C CA . THR A 1 203 ? -18.047 -3.168 -7.348 1 98.81 203 THR A CA 1
ATOM 1435 C C . THR A 1 203 ? -16.906 -3.877 -8.07 1 98.81 203 THR A C 1
ATOM 1437 O O . THR A 1 203 ? -15.734 -3.576 -7.832 1 98.81 203 THR A O 1
ATOM 1440 N N . SER A 1 204 ? -17.266 -4.832 -8.906 1 98 204 SER A N 1
ATOM 1441 C CA . SER A 1 204 ? -16.25 -5.637 -9.578 1 98 204 SER A CA 1
ATOM 1442 C C . SER A 1 204 ? -15.5 -4.812 -10.617 1 98 204 SER A C 1
ATOM 1444 O O . SER A 1 204 ? -15.992 -3.779 -11.07 1 98 204 SER A O 1
ATOM 1446 N N . GLY A 1 205 ? -14.328 -5.258 -10.977 1 96.38 205 GLY A N 1
ATOM 1447 C CA . GLY A 1 205 ? -13.367 -4.453 -11.719 1 96.38 205 GLY A CA 1
ATOM 1448 C C . GLY A 1 205 ? -13.75 -4.27 -13.172 1 96.38 205 GLY A C 1
ATOM 1449 O O . GLY A 1 205 ? -13.586 -3.18 -13.727 1 96.38 205 GLY A O 1
ATOM 1450 N N . VAL A 1 206 ? -14.234 -5.258 -13.758 1 94.75 206 VAL A N 1
ATOM 1451 C CA . VAL A 1 206 ? -14.445 -5.25 -15.203 1 94.75 206 VAL A CA 1
ATOM 1452 C C . VAL A 1 206 ? -15.938 -5.176 -15.508 1 94.75 206 VAL A C 1
ATOM 1454 O O . VAL A 1 206 ? -16.391 -4.258 -16.203 1 94.75 206 VAL A O 1
ATOM 1457 N N . SER A 1 207 ? -16.703 -6.027 -14.969 1 97.25 207 SER A N 1
ATOM 1458 C CA . SER A 1 207 ? -18.125 -6.137 -15.25 1 97.25 207 SER A CA 1
ATOM 1459 C C . SER A 1 207 ? -18.922 -5.047 -14.531 1 97.25 207 SER A C 1
ATOM 1461 O O . SER A 1 207 ? -20.094 -4.805 -14.852 1 97.25 207 SER A O 1
ATOM 1463 N N . ARG A 1 208 ? -18.406 -4.477 -13.5 1 97.75 208 ARG A N 1
ATOM 1464 C CA . ARG A 1 208 ? -18.984 -3.41 -12.695 1 97.75 208 ARG A CA 1
ATOM 1465 C C . ARG A 1 208 ? -20.234 -3.9 -11.961 1 97.75 208 ARG A C 1
ATOM 1467 O O . ARG A 1 208 ? -21.109 -3.104 -11.602 1 97.75 208 ARG A O 1
ATOM 1474 N N . LYS A 1 209 ? -20.328 -5.234 -11.812 1 98.19 209 LYS A N 1
ATOM 1475 C CA . LYS A 1 209 ? -21.375 -5.789 -10.961 1 98.19 209 LYS A CA 1
ATOM 1476 C C . LYS A 1 209 ? -21.141 -5.434 -9.492 1 98.19 209 LYS A C 1
ATOM 1478 O O . LYS A 1 209 ? -19.984 -5.246 -9.078 1 98.19 209 LYS A O 1
ATOM 1483 N N . THR A 1 210 ? -22.266 -5.383 -8.703 1 98.69 210 THR A N 1
ATOM 1484 C CA . THR A 1 210 ? -22.141 -5.016 -7.301 1 98.69 210 THR A CA 1
ATOM 1485 C C . THR A 1 210 ? -22.703 -6.113 -6.402 1 98.69 210 THR A C 1
ATOM 1487 O O . THR A 1 210 ? -23.641 -6.824 -6.797 1 98.69 210 THR A O 1
ATOM 1490 N N . ILE A 1 211 ? -22.109 -6.273 -5.223 1 98.75 211 ILE A N 1
ATOM 1491 C CA . ILE A 1 211 ? -22.656 -7.078 -4.137 1 98.75 211 ILE A CA 1
ATOM 1492 C C . ILE A 1 211 ? -22.562 -6.305 -2.822 1 98.75 211 ILE A C 1
ATOM 1494 O O . ILE A 1 211 ? -21.75 -5.383 -2.695 1 98.75 211 ILE A O 1
ATOM 1498 N N . VAL A 1 212 ? -23.422 -6.688 -1.903 1 98.75 212 VAL A N 1
ATOM 1499 C CA . VAL A 1 212 ? -23.391 -6.082 -0.576 1 98.75 212 VAL A CA 1
ATOM 1500 C C . VAL A 1 212 ? -23.203 -7.168 0.482 1 98.75 212 VAL A C 1
ATOM 1502 O O . VAL A 1 212 ? -24 -8.094 0.587 1 98.75 212 VAL A O 1
ATOM 1505 N N . ALA A 1 213 ? -22.094 -7.121 1.178 1 98.75 213 ALA A N 1
ATOM 1506 C CA . ALA A 1 213 ? -21.906 -7.902 2.396 1 98.75 213 ALA A CA 1
ATOM 1507 C C . ALA A 1 213 ? -22.547 -7.215 3.598 1 98.75 213 ALA A C 1
ATOM 1509 O O . ALA A 1 213 ? -21.922 -6.363 4.238 1 98.75 213 ALA A O 1
ATOM 1510 N N . THR A 1 214 ? -23.703 -7.637 3.959 1 98.5 214 THR A N 1
ATOM 1511 C CA . THR A 1 214 ? -24.531 -6.941 4.941 1 98.5 214 THR A CA 1
ATOM 1512 C C . THR A 1 214 ? -24 -7.18 6.355 1 98.5 214 THR A C 1
ATOM 1514 O O . THR A 1 214 ? -23.812 -8.328 6.762 1 98.5 214 THR A O 1
ATOM 1517 N N . ASN A 1 215 ? -23.75 -6.109 7.059 1 98.5 215 ASN A N 1
ATOM 1518 C CA . ASN A 1 215 ? -23.328 -6.109 8.453 1 98.5 215 ASN A CA 1
ATOM 1519 C C . ASN A 1 215 ? -22.141 -7.043 8.68 1 98.5 215 ASN A C 1
ATOM 1521 O O . ASN A 1 215 ? -22.078 -7.727 9.703 1 98.5 215 ASN A O 1
ATOM 1525 N N . VAL A 1 216 ? -21.219 -7.047 7.746 1 98.75 216 VAL A N 1
ATOM 1526 C CA . VAL A 1 216 ? -20.125 -8.008 7.77 1 98.75 216 VAL A CA 1
ATOM 1527 C C . VAL A 1 216 ? -19.062 -7.551 8.781 1 98.75 216 VAL A C 1
ATOM 1529 O O . VAL A 1 216 ? -18.375 -8.383 9.375 1 98.75 216 VAL A O 1
ATOM 1532 N N . ILE A 1 217 ? -18.906 -6.285 8.969 1 98.75 217 ILE A N 1
ATOM 1533 C CA . ILE A 1 217 ? -18.016 -5.777 10 1 98.75 217 ILE A CA 1
ATOM 1534 C C . ILE A 1 217 ? -18.781 -5.586 11.305 1 98.75 217 ILE A C 1
ATOM 1536 O O . ILE A 1 217 ? -19.625 -4.684 11.414 1 98.75 217 ILE A O 1
ATOM 1540 N N . PRO A 1 218 ? -18.5 -6.332 12.32 1 98.25 218 PRO A N 1
ATOM 1541 C CA . PRO A 1 218 ? -19.312 -6.277 13.539 1 98.25 218 PRO A CA 1
ATOM 1542 C C . PRO A 1 218 ? -18.891 -5.148 14.477 1 98.25 218 PRO A C 1
ATOM 1544 O O . PRO A 1 218 ? -17.812 -4.574 14.305 1 98.25 218 PRO A O 1
ATOM 1547 N N . ALA A 1 219 ? -19.812 -4.863 15.398 1 97 219 ALA A N 1
ATOM 1548 C CA . ALA A 1 219 ? -19.391 -4.031 16.516 1 97 219 ALA A CA 1
ATOM 1549 C C . ALA A 1 219 ? -18.219 -4.664 17.266 1 97 219 ALA A C 1
ATOM 1551 O O . ALA A 1 219 ? -18.188 -5.879 17.484 1 97 219 ALA A O 1
ATOM 1552 N N . GLY A 1 220 ? -17.281 -3.906 17.562 1 96.62 220 GLY A N 1
ATOM 1553 C CA . GLY A 1 220 ? -16.141 -4.418 18.312 1 96.62 220 GLY A CA 1
ATOM 1554 C C . GLY A 1 220 ? -15.117 -5.113 17.422 1 96.62 220 GLY A C 1
ATOM 1555 O O . GLY A 1 220 ? -14.281 -5.875 17.906 1 96.62 220 GLY A O 1
ATOM 1556 N N . TRP A 1 221 ? -15.297 -4.895 16.141 1 97.88 221 TRP A N 1
ATOM 1557 C CA . TRP A 1 221 ? -14.289 -5.461 15.258 1 97.88 221 TRP A CA 1
ATOM 1558 C C . TRP A 1 221 ? -12.883 -5.129 15.75 1 97.88 221 TRP A C 1
ATOM 1560 O O . TRP A 1 221 ? -12.688 -4.152 16.484 1 97.88 221 TRP A O 1
ATOM 1570 N N . ARG A 1 222 ? -11.891 -6.039 15.352 1 96.75 222 ARG A N 1
ATOM 1571 C CA . ARG A 1 222 ? -10.516 -5.906 15.82 1 96.75 222 ARG A CA 1
ATOM 1572 C C . ARG A 1 222 ? -9.539 -5.879 14.656 1 96.75 222 ARG A C 1
ATOM 1574 O O . ARG A 1 222 ? -9.703 -6.613 13.68 1 96.75 222 ARG A O 1
ATOM 1581 N N . PRO A 1 223 ? -8.484 -4.992 14.727 1 94.69 223 PRO A N 1
ATOM 1582 C CA . PRO A 1 223 ? -7.41 -5.098 13.734 1 94.69 223 PRO A CA 1
ATOM 1583 C C . PRO A 1 223 ? -6.832 -6.508 13.641 1 94.69 223 PRO A C 1
ATOM 1585 O O . PRO A 1 223 ? -6.688 -7.191 14.656 1 94.69 223 PRO A O 1
ATOM 1588 N N . GLY A 1 224 ? -6.566 -6.957 12.414 1 95.19 224 GLY A N 1
ATOM 1589 C CA . GLY A 1 224 ? -5.969 -8.266 12.203 1 95.19 224 GLY A CA 1
ATOM 1590 C C . GLY A 1 224 ? -7 -9.367 12.016 1 95.19 224 GLY A C 1
ATOM 1591 O O . GLY A 1 224 ? -6.684 -10.438 11.508 1 95.19 224 GLY A O 1
ATOM 1592 N N . ALA A 1 225 ? -8.219 -9.125 12.414 1 97.88 225 ALA A N 1
ATOM 1593 C CA . ALA A 1 225 ? -9.266 -10.141 12.305 1 97.88 225 ALA A CA 1
ATOM 1594 C C . ALA A 1 225 ? -9.812 -10.211 10.883 1 97.88 225 ALA A C 1
ATOM 1596 O O . ALA A 1 225 ? -9.766 -9.227 10.141 1 97.88 225 ALA A O 1
ATOM 1597 N N . THR A 1 226 ? -10.305 -11.375 10.586 1 98.12 226 THR A N 1
ATOM 1598 C CA . THR A 1 226 ? -10.969 -11.586 9.305 1 98.12 226 THR A CA 1
ATOM 1599 C C . THR A 1 226 ? -12.461 -11.812 9.508 1 98.12 226 THR A C 1
ATOM 1601 O O . THR A 1 226 ? -12.867 -12.602 10.367 1 98.12 226 THR A O 1
ATOM 1604 N N . TYR A 1 227 ? -13.281 -11.133 8.766 1 98.75 227 TYR A N 1
ATOM 1605 C CA . TYR A 1 227 ? -14.734 -11.281 8.805 1 98.75 227 TYR A CA 1
ATOM 1606 C C . TYR A 1 227 ? -15.273 -11.781 7.469 1 98.75 227 TYR A C 1
ATOM 1608 O O . TYR A 1 227 ? -15.148 -11.094 6.449 1 98.75 227 TYR A O 1
ATOM 1616 N N . SER A 1 228 ? -15.891 -12.922 7.441 1 98.25 228 SER A N 1
ATOM 1617 C CA . SER A 1 228 ? -16.422 -13.531 6.227 1 98.25 228 SER A CA 1
ATOM 1618 C C . SER A 1 228 ? -17.859 -13.094 5.973 1 98.25 228 SER A C 1
ATOM 1620 O O . SER A 1 228 ? -18.672 -13.008 6.902 1 98.25 228 SER A O 1
ATOM 1622 N N . SER A 1 229 ? -18.078 -12.844 4.758 1 98.69 229 SER A N 1
ATOM 1623 C CA . SER A 1 229 ? -19.453 -12.531 4.359 1 98.69 229 SER A CA 1
ATOM 1624 C C . SER A 1 229 ? -20.234 -13.797 4.051 1 98.69 229 SER A C 1
ATOM 1626 O O . SER A 1 229 ? -19.844 -14.891 4.457 1 98.69 229 SER A O 1
ATOM 1628 N N . ASN A 1 230 ? -21.453 -13.609 3.471 1 98.31 230 ASN A N 1
ATOM 1629 C CA . ASN A 1 230 ? -22.25 -14.719 2.971 1 98.31 230 ASN A CA 1
ATOM 1630 C C . ASN A 1 230 ? -22.562 -14.562 1.484 1 98.31 230 ASN A C 1
ATOM 1632 O O . ASN A 1 230 ? -23.5 -15.172 0.976 1 98.31 230 ASN A O 1
ATOM 1636 N N . VAL A 1 231 ? -21.75 -13.695 0.872 1 98.56 231 VAL A N 1
ATOM 1637 C CA . VAL A 1 231 ? -22.031 -13.422 -0.535 1 98.56 231 VAL A CA 1
ATOM 1638 C C . VAL A 1 231 ? -20.75 -13.562 -1.351 1 98.56 231 VAL A C 1
ATOM 1640 O O . VAL A 1 231 ? -19.641 -13.539 -0.797 1 98.56 231 VAL A O 1
ATOM 1643 N N . ASN A 1 232 ? -20.953 -13.68 -2.604 1 98.5 232 ASN A N 1
ATOM 1644 C CA . ASN A 1 232 ? -19.922 -13.586 -3.637 1 98.5 232 ASN A CA 1
ATOM 1645 C C . ASN A 1 232 ? -20.531 -13.234 -4.992 1 98.5 232 ASN A C 1
ATOM 1647 O O . ASN A 1 232 ? -21.75 -13.188 -5.145 1 98.5 232 ASN A O 1
ATOM 1651 N N . PHE A 1 233 ? -19.688 -12.852 -5.852 1 97.88 233 PHE A N 1
ATOM 1652 C CA . PHE A 1 233 ? -20.156 -12.531 -7.195 1 97.88 233 PHE A CA 1
ATOM 1653 C C . PHE A 1 233 ? -20.562 -13.797 -7.938 1 97.88 233 PHE A C 1
ATOM 1655 O O . PHE A 1 233 ? -19.984 -14.859 -7.738 1 97.88 233 PHE A O 1
ATOM 1662 N N . MET B 1 1 ? 23.719 42.469 10.297 1 25.98 1 MET B N 1
ATOM 1663 C CA . MET B 1 1 ? 23.297 41.094 10.07 1 25.98 1 MET B CA 1
ATOM 1664 C C . MET B 1 1 ? 22.078 41.031 9.148 1 25.98 1 MET B C 1
ATOM 1666 O O . MET B 1 1 ? 20.969 41.406 9.555 1 25.98 1 MET B O 1
ATOM 1670 N N . ASN B 1 2 ? 22.203 41.281 7.805 1 26.95 2 ASN B N 1
ATOM 1671 C CA . ASN B 1 2 ? 21.156 41.281 6.785 1 26.95 2 ASN B CA 1
ATOM 1672 C C . ASN B 1 2 ? 20.406 39.969 6.758 1 26.95 2 ASN B C 1
ATOM 1674 O O . ASN B 1 2 ? 21 38.906 6.5 1 26.95 2 ASN B O 1
ATOM 1678 N N . SER B 1 3 ? 19.391 39.719 7.633 1 31.17 3 SER B N 1
ATOM 1679 C CA . SER B 1 3 ? 18.438 38.625 7.594 1 31.17 3 SER B CA 1
ATOM 1680 C C . SER B 1 3 ? 17.953 38.375 6.168 1 31.17 3 SER B C 1
ATOM 1682 O O . SER B 1 3 ? 17.203 39.156 5.609 1 31.17 3 SER B O 1
ATOM 1684 N N . SER B 1 4 ? 18.75 37.969 5.219 1 31.84 4 SER B N 1
ATOM 1685 C CA . SER B 1 4 ? 18.375 37.562 3.873 1 31.84 4 SER B CA 1
ATOM 1686 C C . SER B 1 4 ? 17.094 36.75 3.887 1 31.84 4 SER B C 1
ATOM 1688 O O . SER B 1 4 ? 17.094 35.594 4.355 1 31.84 4 SER B O 1
ATOM 1690 N N . ASP B 1 5 ? 15.945 37.281 4.152 1 36.5 5 ASP B N 1
ATOM 1691 C CA . ASP B 1 5 ? 14.586 36.812 3.898 1 36.5 5 ASP B CA 1
ATOM 1692 C C . ASP B 1 5 ? 14.492 36.062 2.57 1 36.5 5 ASP B C 1
ATOM 1694 O O . ASP B 1 5 ? 14.406 36.688 1.508 1 36.5 5 ASP B O 1
ATOM 1698 N N . THR B 1 6 ? 15.398 35.188 2.176 1 39 6 THR B N 1
ATOM 1699 C CA . THR B 1 6 ? 15.227 34.406 0.947 1 39 6 THR B CA 1
ATOM 1700 C C . THR B 1 6 ? 13.758 34.125 0.7 1 39 6 THR B C 1
ATOM 1702 O O . THR B 1 6 ? 13.125 33.375 1.475 1 39 6 THR B O 1
ATOM 1705 N N . ASP B 1 7 ? 12.914 35 0.19 1 46.66 7 ASP B N 1
ATOM 1706 C CA . ASP B 1 7 ? 11.555 34.938 -0.342 1 46.66 7 ASP B CA 1
ATOM 1707 C C . ASP B 1 7 ? 11.297 33.594 -1.027 1 46.66 7 ASP B C 1
ATOM 1709 O O . ASP B 1 7 ? 11.719 33.406 -2.166 1 46.66 7 ASP B O 1
ATOM 1713 N N . LEU B 1 8 ? 11.516 32.531 -0.319 1 57.75 8 LEU B N 1
ATOM 1714 C CA . LEU B 1 8 ? 11.188 31.266 -0.976 1 57.75 8 LEU B CA 1
ATOM 1715 C C . LEU B 1 8 ? 9.883 31.375 -1.765 1 57.75 8 LEU B C 1
ATOM 1717 O O . LEU B 1 8 ? 8.867 31.812 -1.227 1 57.75 8 LEU B O 1
ATOM 1721 N N . ALA B 1 9 ? 9.922 31.594 -3.154 1 73.44 9 ALA B N 1
ATOM 1722 C CA . ALA B 1 9 ? 8.812 31.656 -4.102 1 73.44 9 ALA B CA 1
ATOM 1723 C C . ALA B 1 9 ? 7.742 30.625 -3.764 1 73.44 9 ALA B C 1
ATOM 1725 O O . ALA B 1 9 ? 8.039 29.438 -3.609 1 73.44 9 ALA B O 1
ATOM 1726 N N . THR B 1 10 ? 6.605 31.172 -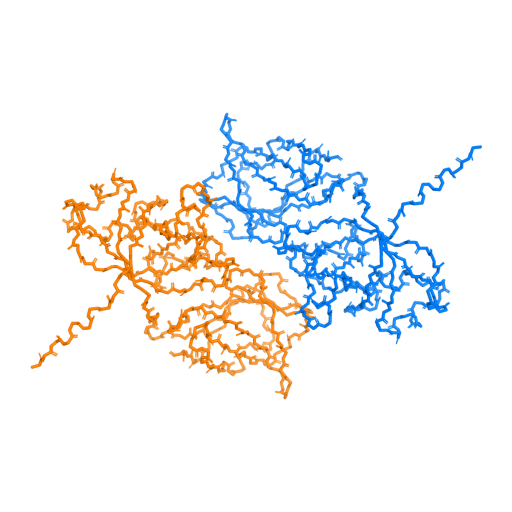3.211 1 89.75 10 THR B N 1
ATOM 1727 C CA . THR B 1 10 ? 5.465 30.328 -2.881 1 89.75 10 THR B CA 1
ATOM 1728 C C . THR B 1 10 ? 4.547 30.172 -4.09 1 89.75 10 THR B C 1
ATOM 1730 O O . THR B 1 10 ? 4.609 30.953 -5.035 1 89.75 10 THR B O 1
ATOM 1733 N N . SER B 1 11 ? 3.922 29.094 -4.152 1 96.81 11 SER B N 1
ATOM 1734 C CA . SER B 1 11 ? 2.904 28.766 -5.152 1 96.81 11 SER B CA 1
ATOM 1735 C C . SER B 1 11 ? 1.523 28.656 -4.516 1 96.81 11 SER B C 1
ATOM 1737 O O . SER B 1 11 ? 1.405 28.359 -3.322 1 96.81 11 SER B O 1
ATOM 1739 N N . PRO B 1 12 ? 0.512 28.969 -5.246 1 96.81 12 PRO B N 1
ATOM 1740 C CA . PRO B 1 12 ? -0.845 28.891 -4.703 1 96.81 12 PRO B CA 1
ATOM 1741 C C . PRO B 1 12 ? -1.322 27.438 -4.535 1 96.81 12 PRO B C 1
ATOM 1743 O O . PRO B 1 12 ? -0.913 26.562 -5.297 1 96.81 12 PRO B O 1
ATOM 1746 N N . ALA B 1 13 ? -2.189 27.203 -3.553 1 97.44 13 ALA B N 1
ATOM 1747 C CA . ALA B 1 13 ? -2.871 25.922 -3.309 1 97.44 13 ALA B CA 1
ATOM 1748 C C . ALA B 1 13 ? -4.172 26.141 -2.541 1 97.44 13 ALA B C 1
ATOM 1750 O O . ALA B 1 13 ? -4.504 27.281 -2.172 1 97.44 13 ALA B O 1
ATOM 1751 N N . VAL B 1 14 ? -4.902 25.094 -2.465 1 97 14 VAL B N 1
ATOM 1752 C CA . VAL B 1 14 ? -6.105 25.078 -1.643 1 97 14 VAL B CA 1
ATOM 1753 C C . VAL B 1 14 ? -5.902 24.172 -0.437 1 97 14 VAL B C 1
ATOM 1755 O O . VAL B 1 14 ? -5.25 23.125 -0.543 1 97 14 VAL B O 1
ATOM 1758 N N . ALA B 1 15 ? -6.477 24.609 0.686 1 97 15 ALA B N 1
ATOM 1759 C CA . ALA B 1 15 ? -6.379 23.781 1.893 1 97 15 ALA B CA 1
ATOM 1760 C C . ALA B 1 15 ? -7.754 23.547 2.5 1 97 15 ALA B C 1
ATOM 1762 O O . ALA B 1 15 ? -8.602 24.438 2.531 1 97 15 ALA B O 1
ATOM 1763 N N . THR B 1 16 ? -7.988 22.328 2.82 1 95.75 16 THR B N 1
ATOM 1764 C CA . THR B 1 16 ? -9.023 21.891 3.752 1 95.75 16 THR B CA 1
ATOM 1765 C C . THR B 1 16 ? -8.398 21.203 4.961 1 95.75 16 THR B C 1
ATOM 1767 O O . THR B 1 16 ? -7.18 21.172 5.105 1 95.75 16 THR B O 1
ATOM 1770 N N . TRP B 1 17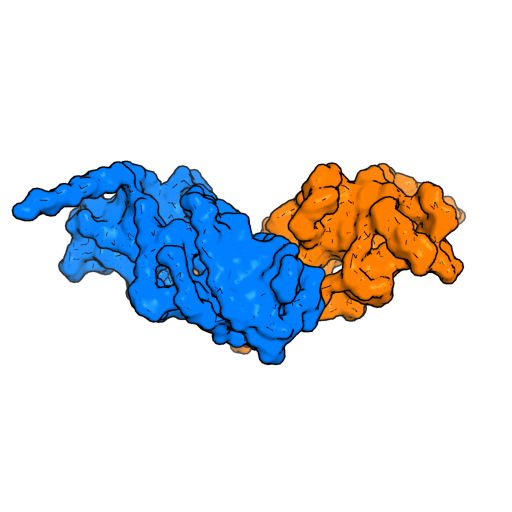 ? -9.281 20.781 5.863 1 93.25 17 TRP B N 1
ATOM 1771 C CA . TRP B 1 17 ? -8.75 20.031 6.988 1 93.25 17 TRP B CA 1
ATOM 1772 C C . TRP B 1 17 ? -9.672 18.859 7.34 1 93.25 17 TRP B C 1
ATOM 1774 O O . TRP B 1 17 ? -10.82 18.812 6.891 1 93.25 17 TRP B O 1
ATOM 1784 N N . TYR B 1 18 ? -9.102 17.922 8.016 1 88.69 18 TYR B N 1
ATOM 1785 C CA . TYR B 1 18 ? -9.836 16.719 8.383 1 88.69 18 TYR B CA 1
ATOM 1786 C C . TYR B 1 18 ? -9.414 16.219 9.758 1 88.69 18 TYR B C 1
ATOM 1788 O O . TYR B 1 18 ? -8.367 16.625 10.281 1 88.69 18 TYR B O 1
ATOM 1796 N N . GLY B 1 19 ? -10.312 15.367 10.383 1 87.94 19 GLY B N 1
ATOM 1797 C CA . GLY B 1 19 ? -10.023 14.797 11.688 1 87.94 19 GLY B CA 1
ATOM 1798 C C . GLY B 1 19 ? -10.383 15.734 12.836 1 87.94 19 GLY B C 1
ATOM 1799 O O . GLY B 1 19 ? -11.25 16.594 12.688 1 87.94 19 GLY B O 1
ATOM 1800 N N . ALA B 1 20 ? -9.727 15.422 13.992 1 89.69 20 ALA B N 1
ATOM 1801 C CA . ALA B 1 20 ? -9.977 16.234 15.18 1 89.69 20 ALA B CA 1
ATOM 1802 C C . ALA B 1 20 ? -9.312 17.609 15.07 1 89.69 20 ALA B C 1
ATOM 1804 O O . ALA B 1 20 ? -8.219 17.719 14.5 1 89.69 20 ALA B O 1
ATOM 1805 N N . ALA B 1 21 ? -9.922 18.609 15.648 1 91.94 21 ALA B N 1
ATOM 1806 C CA . ALA B 1 21 ? -9.477 20 15.555 1 91.94 21 ALA B CA 1
ATOM 1807 C C . ALA B 1 21 ? -8.023 20.141 16 1 91.94 21 ALA B C 1
ATOM 1809 O O . ALA B 1 21 ? -7.246 20.875 15.391 1 91.94 21 ALA B O 1
ATOM 1810 N N . GLU B 1 22 ? -7.652 19.375 16.953 1 92.81 22 GLU B N 1
ATOM 1811 C CA . GLU B 1 22 ? -6.285 19.484 17.453 1 92.81 22 GLU B CA 1
ATOM 1812 C C . GLU B 1 22 ? -5.5 18.203 17.188 1 92.81 22 GLU B C 1
ATOM 1814 O O . GLU B 1 22 ? -4.457 17.969 17.797 1 92.81 22 GLU B O 1
ATOM 1819 N N . GLY B 1 23 ? -6.043 17.438 16.25 1 90.69 23 GLY B N 1
ATOM 1820 C CA . GLY B 1 23 ? -5.477 16.125 16.047 1 90.69 23 GLY B CA 1
ATOM 1821 C C . GLY B 1 23 ? -4.754 15.984 14.719 1 90.69 23 GLY B C 1
ATOM 1822 O O . GLY B 1 23 ? -4.633 16.953 13.969 1 90.69 23 GLY B O 1
ATOM 1823 N N . PRO B 1 24 ? -4.129 14.711 14.422 1 86.75 24 PRO B N 1
ATOM 1824 C CA . PRO B 1 24 ? -3.332 14.438 13.227 1 86.75 24 PRO B CA 1
ATOM 1825 C C . PRO B 1 24 ? -4.191 14.102 12.008 1 86.75 24 PRO B C 1
ATOM 1827 O O . PRO B 1 24 ? -3.689 13.547 11.023 1 86.75 24 PRO B O 1
ATOM 1830 N N . GLY B 1 25 ? -5.473 14.5 12.023 1 80.81 25 GLY B N 1
ATOM 1831 C CA . GLY B 1 25 ? -6.305 14.039 10.93 1 80.81 25 GLY B CA 1
ATOM 1832 C C . GLY B 1 25 ? -6.66 12.562 11.031 1 80.81 25 GLY B C 1
ATOM 1833 O O . GLY B 1 25 ? -7.688 12.211 11.609 1 80.81 25 GLY B O 1
ATOM 1834 N N . SER B 1 26 ? -5.684 11.664 10.578 1 75.25 26 SER B N 1
ATOM 1835 C CA . SER B 1 26 ? -5.879 10.227 10.766 1 75.25 26 SER B CA 1
ATOM 1836 C C . SER B 1 26 ? -4.629 9.57 11.336 1 75.25 26 SER B C 1
ATOM 1838 O O . SER B 1 26 ? -3.508 10.008 11.055 1 75.25 26 SER B O 1
ATOM 1840 N N . THR B 1 27 ? -5.059 8.547 12.391 1 79.5 27 THR B N 1
ATOM 1841 C CA . THR B 1 27 ? -3.967 7.688 12.844 1 79.5 27 THR B CA 1
ATOM 1842 C C . THR B 1 27 ? -3.809 6.484 11.914 1 79.5 27 THR B C 1
ATOM 1844 O O . THR B 1 27 ? -4.73 5.676 11.781 1 79.5 27 THR B O 1
ATOM 1847 N N . GLY B 1 28 ? -3.326 6.406 10.898 1 81.81 28 GLY B N 1
ATOM 1848 C CA . GLY B 1 28 ? -3.088 5.566 9.734 1 81.81 28 GLY B CA 1
ATOM 1849 C C . GLY B 1 28 ? -2.674 6.355 8.508 1 81.81 28 GLY B C 1
ATOM 1850 O O . GLY B 1 28 ? -1.727 7.141 8.555 1 81.81 28 GLY B O 1
ATOM 1851 N N . GLY B 1 29 ? -3.305 6.207 7.426 1 89.62 29 GLY B N 1
ATOM 1852 C CA . GLY B 1 29 ? -3.076 6.988 6.223 1 89.62 29 GLY B CA 1
ATOM 1853 C C . GLY B 1 29 ? -2.387 6.203 5.125 1 89.62 29 GLY B C 1
ATOM 1854 O O . GLY B 1 29 ? -1.896 5.098 5.355 1 89.62 29 GLY B O 1
ATOM 1855 N N . ALA B 1 30 ? -2.275 6.863 4.117 1 94.44 30 ALA B N 1
ATOM 1856 C CA . ALA B 1 30 ? -1.842 6.199 2.891 1 94.44 30 ALA B CA 1
ATOM 1857 C C . ALA B 1 30 ? -0.32 6.176 2.787 1 94.44 30 ALA B C 1
ATOM 1859 O O . ALA B 1 30 ? 0.236 5.629 1.832 1 94.44 30 ALA B O 1
ATOM 1860 N N . CYS B 1 31 ? 0.363 6.711 3.803 1 96.62 31 CYS B N 1
ATOM 1861 C CA . CYS B 1 31 ? 1.82 6.695 3.742 1 96.62 31 CYS B CA 1
ATOM 1862 C C . CYS B 1 31 ? 2.396 5.664 4.707 1 96.62 31 CYS B C 1
ATOM 1864 O O . CYS B 1 31 ? 3.605 5.43 4.723 1 96.62 31 CYS B O 1
ATOM 1866 N N . GLY B 1 32 ? 1.589 5.105 5.602 1 95.06 32 GLY B N 1
ATOM 1867 C CA . GLY B 1 32 ? 2.004 3.971 6.41 1 95.06 32 GLY B CA 1
ATOM 1868 C C . GLY B 1 32 ? 2.613 4.371 7.738 1 95.06 32 GLY B C 1
ATOM 1869 O O . GLY B 1 32 ? 3.049 3.516 8.516 1 95.06 32 GLY B O 1
ATOM 1870 N N . TYR B 1 33 ? 2.578 5.648 8.156 1 95.38 33 TYR B N 1
ATOM 1871 C CA . TYR B 1 33 ? 3.279 6.098 9.359 1 95.38 33 TYR B CA 1
ATOM 1872 C C . TYR B 1 33 ? 2.494 5.738 10.617 1 95.38 33 TYR B C 1
ATOM 1874 O O . TYR B 1 33 ? 3.031 5.789 11.727 1 95.38 33 TYR B O 1
ATOM 1882 N N . GLY B 1 34 ? 1.26 5.398 10.438 1 91 34 GLY B N 1
ATOM 1883 C CA . GLY B 1 34 ? 0.465 4.949 11.57 1 91 34 GLY B CA 1
ATOM 1884 C C . GLY B 1 34 ? 0.338 5.992 12.664 1 91 34 GLY B C 1
ATOM 1885 O O . GLY B 1 34 ? 0.009 7.148 12.391 1 91 34 GLY B O 1
ATOM 1886 N N . ASP B 1 35 ? 0.576 5.574 13.859 1 89.81 35 ASP B N 1
ATOM 1887 C CA . ASP B 1 35 ? 0.372 6.434 15.023 1 89.81 35 ASP B CA 1
ATOM 1888 C C . ASP B 1 35 ? 1.496 7.461 15.148 1 89.81 35 ASP B C 1
ATOM 1890 O O . ASP B 1 35 ? 1.375 8.43 15.898 1 89.81 35 ASP B O 1
ATOM 1894 N N . ALA B 1 36 ? 2.51 7.27 14.414 1 91.75 36 ALA B N 1
ATOM 1895 C CA . ALA B 1 36 ? 3.65 8.18 14.508 1 91.75 36 ALA B CA 1
ATOM 1896 C C . ALA B 1 36 ? 3.25 9.602 14.141 1 91.75 36 ALA B C 1
ATOM 1898 O O . ALA B 1 36 ? 3.869 10.562 14.602 1 91.75 36 ALA B O 1
ATOM 1899 N N . VAL B 1 37 ? 2.186 9.734 13.414 1 94.19 37 VAL B N 1
ATOM 1900 C CA . VAL B 1 37 ? 1.828 11.039 12.883 1 94.19 37 VAL B CA 1
ATOM 1901 C C . VAL B 1 37 ? 1.376 11.961 14.016 1 94.19 37 VAL B C 1
ATOM 1903 O O . VAL B 1 37 ? 1.444 13.188 13.891 1 94.19 37 VAL B O 1
ATOM 1906 N N . ALA B 1 38 ? 0.907 11.352 15.125 1 93.12 38 ALA B N 1
ATOM 1907 C CA . ALA B 1 38 ? 0.389 12.141 16.234 1 93.12 38 ALA B CA 1
ATOM 1908 C C . ALA B 1 38 ? 1.497 12.477 17.234 1 93.12 38 ALA B C 1
ATOM 1910 O O . ALA B 1 38 ? 1.294 13.273 18.156 1 93.12 38 ALA B O 1
ATOM 1911 N N . LYS B 1 39 ? 2.666 11.961 17.078 1 93.38 39 LYS B N 1
ATOM 1912 C CA . LYS B 1 39 ? 3.771 12.102 18.031 1 93.38 39 LYS B CA 1
ATOM 1913 C C . LYS B 1 39 ? 4.902 12.93 17.422 1 93.38 39 LYS B C 1
ATOM 1915 O O . LYS B 1 39 ? 4.988 13.078 16.203 1 93.38 39 LYS B O 1
ATOM 1920 N N . ALA B 1 40 ? 5.695 13.398 18.297 1 93.19 40 ALA B N 1
ATOM 1921 C CA . ALA B 1 40 ? 6.934 13.992 17.781 1 93.19 40 ALA B CA 1
ATOM 1922 C C . ALA B 1 40 ? 7.719 12.984 16.953 1 93.19 40 ALA B C 1
ATOM 1924 O O . ALA B 1 40 ? 7.801 11.805 17.297 1 93.19 40 ALA B O 1
ATOM 1925 N N . PRO B 1 41 ? 8.242 13.312 15.844 1 94.44 41 PRO B N 1
ATOM 1926 C CA . PRO B 1 41 ? 8.477 14.703 15.43 1 94.44 41 PRO B CA 1
ATOM 1927 C C . PRO B 1 41 ? 7.363 15.242 14.531 1 94.44 41 PRO B C 1
ATOM 1929 O O . PRO B 1 41 ? 7.348 16.438 14.211 1 94.44 41 PRO B O 1
ATOM 1932 N N . PHE B 1 42 ? 6.434 14.477 14.086 1 94.06 42 PHE B N 1
ATOM 1933 C CA . PHE B 1 42 ? 5.379 14.977 13.211 1 94.06 42 PHE B CA 1
ATOM 1934 C C . PHE B 1 42 ? 4.445 15.914 13.969 1 94.06 42 PHE B C 1
ATOM 1936 O O . PHE B 1 42 ? 4.059 16.969 13.445 1 94.06 42 PHE B O 1
ATOM 1943 N N . ALA B 1 43 ? 4.121 15.516 15.211 1 93.56 43 ALA B N 1
ATOM 1944 C CA . ALA B 1 43 ? 3.371 16.344 16.141 1 93.56 43 ALA B CA 1
ATOM 1945 C C . ALA B 1 43 ? 2.053 16.812 15.531 1 93.56 43 ALA B C 1
ATOM 1947 O O . ALA B 1 43 ? 1.664 17.969 15.68 1 93.56 43 ALA B O 1
ATOM 1948 N N . SER B 1 44 ? 1.479 15.977 14.75 1 92.69 44 SER B N 1
ATOM 1949 C CA . SER B 1 44 ? 0.16 16.188 14.164 1 92.69 44 SER B CA 1
ATOM 1950 C C . SER B 1 44 ? 0.186 17.297 13.125 1 92.69 44 SER B C 1
ATOM 1952 O O . SER B 1 44 ? -0.861 17.844 12.75 1 92.69 44 SER B O 1
ATOM 1954 N N . LYS B 1 45 ? 1.333 17.766 12.766 1 96.75 45 LYS B N 1
ATOM 1955 C CA . LYS B 1 45 ? 1.441 18.734 11.68 1 96.75 45 LYS B CA 1
ATOM 1956 C C . LYS B 1 45 ? 1.653 18.047 10.336 1 96.75 45 LYS B C 1
ATOM 1958 O O . LYS B 1 45 ? 2.732 18.125 9.75 1 96.75 45 LYS B O 1
ATOM 1963 N N . ILE B 1 46 ? 0.518 17.5 9.867 1 97.12 46 ILE B N 1
ATOM 1964 C CA . ILE B 1 46 ? 0.582 16.656 8.68 1 97.12 46 ILE B CA 1
ATOM 1965 C C . ILE B 1 46 ? -0.508 17.062 7.695 1 97.12 46 ILE B C 1
ATOM 1967 O O . ILE B 1 46 ? -1.37 17.875 8.016 1 97.12 46 ILE B O 1
ATOM 1971 N N . ALA B 1 47 ? -0.41 16.516 6.488 1 96.62 47 ALA B N 1
ATOM 1972 C CA . ALA B 1 47 ? -1.397 16.75 5.438 1 96.62 47 ALA B CA 1
ATOM 1973 C C . ALA B 1 47 ? -1.623 15.484 4.605 1 96.62 47 ALA B C 1
ATOM 1975 O O . ALA B 1 47 ? -0.694 14.703 4.387 1 96.62 47 ALA B O 1
ATOM 1976 N N . ALA B 1 48 ? -2.824 15.297 4.25 1 95.88 48 ALA B N 1
ATOM 1977 C CA . ALA B 1 48 ? -3.139 14.438 3.109 1 95.88 48 ALA B CA 1
ATOM 1978 C C . ALA B 1 48 ? -3.002 15.203 1.795 1 95.88 48 ALA B C 1
ATOM 1980 O O . ALA B 1 48 ? -3.686 16.203 1.58 1 95.88 48 ALA B O 1
ATOM 1981 N N . GLY B 1 49 ? -2.109 14.758 0.924 1 96.12 49 GLY B N 1
ATOM 1982 C CA . GLY B 1 49 ? -1.838 15.477 -0.312 1 96.12 49 GLY B CA 1
ATOM 1983 C C . GLY B 1 49 ? -2.754 15.07 -1.451 1 96.12 49 GLY B C 1
ATOM 1984 O O . GLY B 1 49 ? -3.08 13.891 -1.602 1 96.12 49 GLY B O 1
ATOM 1985 N N . GLY B 1 50 ? -3.166 16.078 -2.186 1 95.38 50 GLY B N 1
ATOM 1986 C CA . GLY B 1 50 ? -3.787 15.75 -3.459 1 95.38 50 GLY B CA 1
ATOM 1987 C C . GLY B 1 50 ? -2.871 14.977 -4.387 1 95.38 50 GLY B C 1
ATOM 1988 O O . GLY B 1 50 ? -1.753 14.617 -4.008 1 95.38 50 GLY B O 1
ATOM 1989 N N . THR B 1 51 ? -3.311 14.797 -5.625 1 93.25 51 THR B N 1
ATOM 1990 C CA . THR B 1 51 ? -2.635 13.922 -6.582 1 93.25 51 THR B CA 1
ATOM 1991 C C . THR B 1 51 ? -1.211 14.406 -6.84 1 93.25 51 THR B C 1
ATOM 1993 O O . THR B 1 51 ? -0.277 13.602 -6.883 1 93.25 51 THR B O 1
ATOM 1996 N N . SER B 1 52 ? -0.996 15.711 -6.953 1 95.44 52 SER B N 1
ATOM 1997 C CA . SER B 1 52 ? 0.307 16.25 -7.324 1 95.44 52 SER B CA 1
ATOM 1998 C C . SER B 1 52 ? 1.279 16.203 -6.148 1 95.44 52 SER B C 1
ATOM 2000 O O . SER B 1 52 ? 2.494 16.297 -6.34 1 95.44 52 SER B O 1
ATOM 2002 N N . LEU B 1 53 ? 0.756 16.094 -4.941 1 97.06 53 LEU B N 1
ATOM 2003 C CA . LEU B 1 53 ? 1.59 16.047 -3.744 1 97.06 53 LEU B CA 1
ATOM 2004 C C . LEU B 1 53 ? 1.865 14.594 -3.338 1 97.06 53 LEU B C 1
ATOM 2006 O O . LEU B 1 53 ? 3.002 14.242 -3.02 1 97.06 53 LEU B O 1
ATOM 2010 N N . TYR B 1 54 ? 0.844 13.773 -3.381 1 96.25 54 TYR B N 1
ATOM 2011 C CA . TYR B 1 54 ? 0.922 12.383 -2.939 1 96.25 54 TYR B CA 1
ATOM 2012 C C . TYR B 1 54 ? 1.703 11.539 -3.938 1 96.25 54 TYR B C 1
ATOM 2014 O O . TYR B 1 54 ? 2.48 10.664 -3.547 1 96.25 54 TYR B O 1
ATOM 2022 N N . LYS B 1 55 ? 1.456 11.695 -5.238 1 94.56 55 LYS B N 1
ATOM 2023 C CA . LYS B 1 55 ? 2.178 11.055 -6.336 1 94.56 55 LYS B CA 1
ATOM 2024 C C . LYS B 1 55 ? 2.162 9.539 -6.191 1 94.56 55 LYS B C 1
ATOM 2026 O O . LYS B 1 55 ? 3.211 8.891 -6.242 1 94.56 55 LYS B O 1
ATOM 2031 N N . SER B 1 56 ? 1.021 8.977 -5.934 1 90.88 56 SER B N 1
ATOM 2032 C CA . SER B 1 56 ? 0.812 7.539 -5.805 1 90.88 56 SER B CA 1
ATOM 2033 C C . SER B 1 56 ? 1.716 6.941 -4.734 1 90.88 56 SER B C 1
ATOM 2035 O O . SER B 1 56 ? 2.195 5.816 -4.875 1 90.88 56 SER B O 1
ATOM 2037 N N . GLY B 1 57 ? 2.045 7.738 -3.805 1 95.94 57 GLY B N 1
ATOM 2038 C CA . GLY B 1 57 ? 2.812 7.246 -2.67 1 95.94 57 GLY B CA 1
ATOM 2039 C C . GLY B 1 57 ? 4.234 7.77 -2.641 1 95.94 57 GLY B C 1
ATOM 2040 O O . GLY B 1 57 ? 4.852 7.848 -1.577 1 95.94 57 GLY B O 1
ATOM 2041 N N . SER B 1 58 ? 4.801 8.172 -3.812 1 96.69 58 SER B N 1
ATOM 2042 C CA . SER B 1 58 ? 6.195 8.594 -3.879 1 96.69 58 SER B CA 1
ATOM 2043 C C . SER B 1 58 ? 6.395 9.945 -3.207 1 96.69 58 SER B C 1
ATOM 2045 O O . SER B 1 58 ? 7.527 10.344 -2.926 1 96.69 58 SER B O 1
ATOM 2047 N N . GLY B 1 59 ? 5.344 10.641 -2.922 1 98 59 GLY B N 1
ATOM 2048 C CA . GLY B 1 59 ? 5.43 11.93 -2.26 1 98 59 GLY B CA 1
ATOM 2049 C C . GLY B 1 59 ? 5.41 11.836 -0.747 1 98 59 GLY B C 1
ATOM 2050 O O . GLY B 1 59 ? 5.594 12.836 -0.05 1 98 59 GLY B O 1
ATOM 2051 N N . CYS B 1 60 ? 5.191 10.648 -0.204 1 98.25 60 CYS B N 1
ATOM 2052 C CA . CYS B 1 60 ? 5.109 10.461 1.239 1 98.25 60 CYS B CA 1
ATOM 2053 C C . CYS B 1 60 ? 6.391 10.906 1.924 1 98.25 60 CYS B C 1
ATOM 2055 O O . CYS B 1 60 ? 7.492 10.586 1.466 1 98.25 60 CYS B O 1
ATOM 2057 N N . GLY B 1 61 ? 6.262 11.688 3.008 1 98.25 61 GLY B N 1
ATOM 2058 C CA . GLY B 1 61 ? 7.387 12.125 3.816 1 98.25 61 GLY B CA 1
ATOM 2059 C C . GLY B 1 61 ? 7.914 13.492 3.416 1 98.25 61 GLY B C 1
ATOM 2060 O O . GLY B 1 61 ? 8.727 14.086 4.129 1 98.25 61 GLY B O 1
ATOM 2061 N N . ALA B 1 62 ? 7.453 14.047 2.293 1 98.69 62 ALA B N 1
ATOM 2062 C CA . ALA B 1 62 ? 7.887 15.375 1.864 1 98.69 62 ALA B CA 1
ATOM 2063 C C . ALA B 1 62 ? 7.387 16.453 2.822 1 98.69 62 ALA B C 1
ATOM 2065 O O . ALA B 1 62 ? 6.273 16.359 3.342 1 98.69 62 ALA B O 1
ATOM 2066 N N . CYS B 1 63 ? 8.211 17.469 2.965 1 98.56 63 CYS B N 1
ATOM 2067 C CA . CYS B 1 63 ? 7.871 18.562 3.854 1 98.56 63 CYS B CA 1
ATOM 2068 C C . CYS B 1 63 ? 7.566 19.828 3.059 1 98.56 63 CYS B C 1
ATOM 2070 O O . CYS B 1 63 ? 8.242 20.125 2.07 1 98.56 63 CYS B O 1
ATOM 2072 N N . TYR B 1 64 ? 6.555 20.547 3.537 1 98.69 64 TYR B N 1
ATOM 2073 C CA . TYR B 1 64 ? 6.148 21.812 2.959 1 98.69 64 TYR B CA 1
ATOM 2074 C C . TYR B 1 64 ? 5.855 22.844 4.051 1 98.69 64 TYR B C 1
ATOM 2076 O O . TYR B 1 64 ? 5.434 22.484 5.152 1 98.69 64 TYR B O 1
ATOM 2084 N N . GLN B 1 65 ? 6.133 24.031 3.705 1 98.69 65 GLN B N 1
ATOM 2085 C CA . GLN B 1 65 ? 5.559 25.141 4.473 1 98.69 65 GLN B CA 1
ATOM 2086 C C . GLN B 1 65 ? 4.289 25.672 3.812 1 98.69 65 GLN B C 1
ATOM 2088 O O . GLN B 1 65 ? 4.25 25.859 2.596 1 98.69 65 GLN B O 1
ATOM 2093 N N . VAL B 1 66 ? 3.26 25.844 4.641 1 98.69 66 VAL B N 1
ATOM 2094 C CA . VAL B 1 66 ? 1.99 26.391 4.164 1 98.69 66 VAL B CA 1
ATOM 2095 C C . VAL B 1 66 ? 1.617 27.625 4.98 1 98.69 66 VAL B C 1
ATOM 2097 O O . VAL B 1 66 ? 1.902 27.703 6.18 1 98.69 66 VAL B O 1
ATOM 2100 N N . LEU B 1 67 ? 1.004 28.594 4.32 1 98.44 67 LEU B N 1
ATOM 2101 C CA . LEU B 1 67 ? 0.529 29.781 5.016 1 98.44 67 LEU B CA 1
ATOM 2102 C C . LEU B 1 67 ? -0.709 30.344 4.332 1 98.44 67 LEU B C 1
ATOM 2104 O O . LEU B 1 67 ? -0.962 30.062 3.158 1 98.44 67 LEU B O 1
ATOM 2108 N N . CYS B 1 68 ? -1.509 31.031 5.074 1 98.06 68 CYS B N 1
ATOM 2109 C CA . CYS B 1 68 ? -2.658 31.734 4.535 1 98.06 68 CYS B CA 1
ATOM 2110 C C . CYS B 1 68 ? -2.602 33.219 4.902 1 98.06 68 CYS B C 1
ATOM 2112 O O . CYS B 1 68 ? -1.939 33.594 5.871 1 98.06 68 CYS B O 1
ATOM 2114 N N . SER B 1 69 ? -3.26 34.062 4.023 1 95.25 69 SER B N 1
ATOM 2115 C CA . SER B 1 69 ? -3.221 35.469 4.281 1 95.25 69 SER B CA 1
ATOM 2116 C C . SER B 1 69 ? -4.566 36.125 3.99 1 95.25 69 SER B C 1
ATOM 2118 O O . SER B 1 69 ? -4.859 37.219 4.5 1 95.25 69 SER B O 1
ATOM 2120 N N . ALA B 1 70 ? -5.371 35.5 3.25 1 94.88 70 ALA B N 1
ATOM 2121 C CA . ALA B 1 70 ? -6.582 36.156 2.77 1 94.88 70 ALA B CA 1
ATOM 2122 C C . ALA B 1 70 ? -7.656 36.188 3.855 1 94.88 70 ALA B C 1
ATOM 2124 O O . ALA B 1 70 ? -8.359 37.188 4.008 1 94.88 70 ALA B O 1
ATOM 2125 N N . ASN B 1 71 ? -7.828 35.156 4.562 1 96.5 71 ASN B N 1
ATOM 2126 C CA . ASN B 1 71 ? -8.797 35.094 5.652 1 96.5 71 ASN B CA 1
ATOM 2127 C C . ASN B 1 71 ? -8.344 35.938 6.848 1 96.5 71 ASN B C 1
ATOM 2129 O O . ASN B 1 71 ? -7.168 35.938 7.211 1 96.5 71 ASN B O 1
ATOM 2133 N N . PRO B 1 72 ? -9.297 36.656 7.504 1 97.19 72 PRO B N 1
ATOM 2134 C CA . PRO B 1 72 ? -8.922 37.531 8.617 1 97.19 72 PRO B CA 1
ATOM 2135 C C . PRO B 1 72 ? -8.305 36.781 9.789 1 97.19 72 PRO B C 1
ATOM 2137 O O . PRO B 1 72 ? -7.555 37.344 10.578 1 97.19 72 PRO B O 1
ATOM 2140 N N . ALA B 1 73 ? -8.586 35.531 9.875 1 98.38 73 ALA B N 1
ATOM 2141 C CA . ALA B 1 73 ? -8.07 34.719 10.984 1 98.38 73 ALA B CA 1
ATOM 2142 C C . ALA B 1 73 ? -6.645 34.25 10.711 1 98.38 73 ALA B C 1
ATOM 2144 O O . ALA B 1 73 ? -5.961 33.75 11.609 1 98.38 73 ALA B O 1
ATOM 2145 N N . CYS B 1 74 ? -6.168 34.469 9.531 1 98.56 74 CYS B N 1
ATOM 2146 C CA . CYS B 1 74 ? -4.848 33.969 9.141 1 98.56 74 CYS B CA 1
ATOM 2147 C C . CYS B 1 74 ? -3.75 34.75 9.852 1 98.56 74 CYS B C 1
ATOM 2149 O O . CYS B 1 74 ? -3.846 36 9.977 1 98.56 74 CYS B O 1
ATOM 2151 N N . SER B 1 75 ? -2.676 34.062 10.227 1 98.12 75 SER B N 1
ATOM 2152 C CA . SER B 1 75 ? -1.558 34.719 10.906 1 98.12 75 SER B CA 1
ATOM 2153 C C . SER B 1 75 ? -0.531 35.25 9.906 1 98.12 75 SER B C 1
ATOM 2155 O O . SER B 1 75 ? 0.3 36.094 10.25 1 98.12 75 SER B O 1
ATOM 2157 N N . GLY B 1 76 ? -0.519 34.625 8.727 1 97.06 76 GLY B N 1
ATOM 2158 C CA . GLY B 1 76 ? 0.517 34.969 7.758 1 97.06 76 GLY B CA 1
ATOM 2159 C C . GLY B 1 76 ? 1.827 34.25 8.016 1 97.06 76 GLY B C 1
ATOM 2160 O O . GLY B 1 76 ? 2.787 34.406 7.258 1 97.06 76 GLY B O 1
ATOM 2161 N N . ARG B 1 77 ? 1.882 33.469 9.039 1 97.5 77 ARG B N 1
ATOM 2162 C CA . ARG B 1 77 ? 3.09 32.75 9.391 1 97.5 77 ARG B CA 1
ATOM 2163 C C . ARG B 1 77 ? 3.037 31.312 8.836 1 97.5 77 ARG B C 1
ATOM 2165 O O . ARG B 1 77 ? 1.981 30.688 8.844 1 97.5 77 ARG B O 1
ATOM 2172 N N . PRO B 1 78 ? 4.133 30.859 8.367 1 97.69 78 PRO B N 1
ATOM 2173 C CA . PRO B 1 78 ? 4.129 29.516 7.785 1 97.69 78 PRO B CA 1
ATOM 2174 C C . PRO B 1 78 ? 4.07 28.422 8.844 1 97.69 78 PRO B C 1
ATOM 2176 O O . PRO B 1 78 ? 4.555 28.609 9.961 1 97.69 78 PRO B O 1
ATOM 2179 N N . VAL B 1 79 ? 3.471 27.328 8.477 1 98.19 79 VAL B N 1
ATOM 2180 C CA . VAL B 1 79 ? 3.445 26.078 9.234 1 98.19 79 VAL B CA 1
ATOM 2181 C C . VAL B 1 79 ? 4.066 24.969 8.398 1 98.19 79 VAL B C 1
ATOM 2183 O O . VAL B 1 79 ? 3.727 24.797 7.223 1 98.19 79 VAL B O 1
ATOM 2186 N N . THR B 1 80 ? 4.98 24.234 9 1 98.25 80 THR B N 1
ATOM 2187 C CA . THR B 1 80 ? 5.566 23.109 8.289 1 98.25 80 THR B CA 1
ATOM 2188 C C . THR B 1 80 ? 4.715 21.859 8.469 1 98.25 80 THR B C 1
ATOM 2190 O O . THR B 1 80 ? 4.316 21.531 9.586 1 98.25 80 THR B O 1
ATOM 2193 N N . VAL B 1 81 ? 4.395 21.234 7.34 1 98.31 81 VAL B N 1
ATOM 2194 C CA . VAL B 1 81 ? 3.607 20 7.371 1 98.31 81 VAL B CA 1
ATOM 2195 C C . VAL B 1 81 ? 4.312 18.906 6.562 1 98.31 81 VAL B C 1
ATOM 2197 O O . VAL B 1 81 ? 5.133 19.203 5.688 1 98.31 81 VAL B O 1
ATOM 2200 N N . VAL B 1 82 ? 4.043 17.688 6.883 1 98.19 82 VAL B N 1
ATOM 2201 C CA . VAL B 1 82 ? 4.582 16.516 6.199 1 98.19 82 VAL B CA 1
ATOM 2202 C C . VAL B 1 82 ? 3.453 15.75 5.504 1 98.19 82 VAL B C 1
ATOM 2204 O O . VAL B 1 82 ? 2.365 15.602 6.066 1 98.19 82 VAL B O 1
ATOM 2207 N N . ILE B 1 83 ? 3.678 15.32 4.242 1 97.94 83 ILE B N 1
ATOM 2208 C CA . ILE B 1 83 ? 2.688 14.492 3.561 1 97.94 83 ILE B CA 1
ATOM 2209 C C . ILE B 1 83 ? 2.684 13.094 4.164 1 97.94 83 ILE B C 1
ATOM 2211 O O . ILE B 1 83 ? 3.662 12.352 4.039 1 97.94 83 ILE B O 1
ATOM 2215 N N . THR B 1 84 ? 1.531 12.703 4.844 1 96.88 84 THR B N 1
ATOM 2216 C CA . THR B 1 84 ? 1.452 11.414 5.516 1 96.88 84 THR B CA 1
ATOM 2217 C C . THR B 1 84 ? 0.21 10.641 5.07 1 96.88 84 THR B C 1
ATOM 2219 O O . THR B 1 84 ? -0.051 9.539 5.555 1 96.88 84 THR B O 1
ATOM 2222 N N . ASP B 1 85 ? -0.542 11.25 4.195 1 95.38 85 ASP B N 1
ATOM 2223 C CA . ASP B 1 85 ? -1.783 10.641 3.729 1 95.38 85 ASP B CA 1
ATOM 2224 C C . ASP B 1 85 ? -2.154 11.148 2.336 1 95.38 85 ASP B C 1
ATOM 2226 O O . ASP B 1 85 ? -1.507 12.055 1.806 1 95.38 85 ASP B O 1
ATOM 2230 N N . GLN B 1 86 ? -3.135 10.43 1.735 1 94.12 86 GLN B N 1
ATOM 2231 C CA . GLN B 1 86 ? -3.691 10.828 0.446 1 94.12 86 GLN B CA 1
ATOM 2232 C C . GLN B 1 86 ? -5.082 11.438 0.61 1 94.12 86 GLN B C 1
ATOM 2234 O O . GLN B 1 86 ? -5.914 10.906 1.347 1 94.12 86 GLN B O 1
ATOM 2239 N N . CYS B 1 87 ? -5.301 12.5 -0.114 1 91.19 87 CYS B N 1
ATOM 2240 C CA . CYS B 1 87 ? -6.629 13.102 -0.155 1 91.19 87 CYS B CA 1
ATOM 2241 C C . CYS B 1 87 ? -7.645 12.125 -0.739 1 91.19 87 CYS B C 1
ATOM 2243 O O . CYS B 1 87 ? -7.375 11.469 -1.746 1 91.19 87 CYS B O 1
ATOM 2245 N N . PRO B 1 88 ? -8.828 11.75 -0.06 1 80.75 88 PRO B N 1
ATOM 2246 C CA . PRO B 1 88 ? -9.766 10.703 -0.47 1 80.75 88 PRO B CA 1
ATOM 2247 C C . PRO B 1 88 ? -10.438 11.008 -1.809 1 80.75 88 PRO B C 1
ATOM 2249 O O . PRO B 1 88 ? -11.031 10.117 -2.424 1 80.75 88 PRO B O 1
ATOM 2252 N N . GLY B 1 89 ? -10.562 12.141 -2.277 1 74.31 89 GLY B N 1
ATOM 2253 C CA . GLY B 1 89 ? -11.258 12.477 -3.508 1 74.31 89 GLY B CA 1
ATOM 2254 C C . GLY B 1 89 ? -11.938 13.836 -3.461 1 74.31 89 GLY B C 1
ATOM 2255 O O . GLY B 1 89 ? -11.562 14.695 -2.66 1 74.31 89 GLY B O 1
ATOM 2256 N N . GLY B 1 90 ? -12.883 13.898 -4.457 1 75.25 90 GLY B N 1
ATOM 2257 C CA . GLY B 1 90 ? -13.609 15.164 -4.527 1 75.25 90 GLY B CA 1
ATOM 2258 C C . GLY B 1 90 ? -12.727 16.344 -4.883 1 75.25 90 GLY B C 1
ATOM 2259 O O . GLY B 1 90 ? -11.836 16.219 -5.73 1 75.25 90 GLY B O 1
ATOM 2260 N N . PRO B 1 91 ? -13.062 17.391 -4.312 1 72.56 91 PRO B N 1
ATOM 2261 C CA . PRO B 1 91 ? -12.312 18.609 -4.625 1 72.56 91 PRO B CA 1
ATOM 2262 C C . PRO B 1 91 ? -10.82 18.484 -4.309 1 72.56 91 PRO B C 1
ATOM 2264 O O . PRO B 1 91 ? -9.984 19.031 -5.027 1 72.56 91 PRO B O 1
ATOM 2267 N N . CYS B 1 92 ? -10.516 17.703 -3.311 1 81.62 92 CYS B N 1
ATOM 2268 C CA . CYS B 1 92 ? -9.109 17.625 -2.93 1 81.62 92 CYS B CA 1
ATOM 2269 C C . CYS B 1 92 ? -8.297 16.875 -3.977 1 81.62 92 CYS B C 1
ATOM 2271 O O . CYS B 1 92 ? -7.113 17.156 -4.168 1 81.62 92 CYS B O 1
ATOM 2273 N N . ALA B 1 93 ? -9.039 16.016 -4.629 1 74.06 93 ALA B N 1
ATOM 2274 C CA . ALA B 1 93 ? -8.32 15.258 -5.641 1 74.06 93 ALA B CA 1
ATOM 2275 C C . ALA B 1 93 ? -8.336 15.977 -6.984 1 74.06 93 ALA B C 1
ATOM 2277 O O . ALA B 1 93 ? -7.5 15.695 -7.852 1 74.06 93 ALA B O 1
ATOM 2278 N N . SER B 1 94 ? -9.227 16.953 -7.145 1 81.44 94 SER B N 1
ATOM 2279 C CA . SER B 1 94 ? -9.383 17.578 -8.453 1 81.44 94 SER B CA 1
ATOM 2280 C C . SER B 1 94 ? -8.602 18.891 -8.539 1 81.44 94 SER B C 1
ATOM 2282 O O . SER B 1 94 ? -8.227 19.328 -9.625 1 81.44 94 SER B O 1
ATOM 2284 N N . ASP B 1 95 ? -8.273 19.484 -7.414 1 89.44 95 ASP B N 1
ATOM 2285 C CA . ASP B 1 95 ? -7.445 20.688 -7.398 1 89.44 95 ASP B CA 1
ATOM 2286 C C . ASP B 1 95 ? -6.043 20.391 -7.926 1 89.44 95 ASP B C 1
ATOM 2288 O O . ASP B 1 95 ? -5.531 19.281 -7.754 1 89.44 95 ASP B O 1
ATOM 2292 N N . SER B 1 96 ? -5.449 21.422 -8.609 1 93.56 96 SER B N 1
ATOM 2293 C CA . SER B 1 96 ? -4.082 21.25 -9.086 1 93.56 96 SER B CA 1
ATOM 2294 C C . SER B 1 96 ? -3.135 20.906 -7.938 1 93.56 96 SER B C 1
ATOM 2296 O O . SER B 1 96 ? -2.301 20 -8.055 1 93.56 96 SER B O 1
ATOM 2298 N N . VAL B 1 97 ? -3.211 21.672 -6.863 1 97 97 VAL B N 1
ATOM 2299 C CA . VAL B 1 97 ? -2.467 21.406 -5.637 1 97 97 VAL B CA 1
ATOM 2300 C C . VAL B 1 97 ? -3.379 21.594 -4.426 1 97 97 VAL B C 1
ATOM 2302 O O . VAL B 1 97 ? -3.996 22.641 -4.258 1 97 97 VAL B O 1
ATOM 2305 N N . HIS B 1 98 ? -3.516 20.547 -3.646 1 97.69 98 HIS B N 1
ATOM 2306 C CA . HIS B 1 98 ? -4.414 20.594 -2.498 1 97.69 98 HIS B CA 1
ATOM 2307 C C . HIS B 1 98 ? -3.768 19.953 -1.27 1 97.69 98 HIS B C 1
ATOM 2309 O O . HIS B 1 98 ? -3.172 18.891 -1.358 1 97.69 98 HIS B O 1
ATOM 2315 N N . PHE B 1 99 ? -3.885 20.688 -0.176 1 97.38 99 PHE B N 1
ATOM 2316 C CA . PHE B 1 99 ? -3.506 20.172 1.134 1 97.38 99 PHE B CA 1
ATOM 2317 C C . PHE B 1 99 ? -4.738 19.922 1.999 1 97.38 99 PHE B C 1
ATOM 2319 O O . PHE B 1 99 ? -5.422 20.875 2.391 1 97.38 99 PHE B O 1
ATOM 2326 N N . ASP B 1 100 ? -5.027 18.672 2.221 1 95.81 100 ASP B N 1
ATOM 2327 C CA . ASP B 1 100 ? -5.953 18.391 3.307 1 95.81 100 ASP B CA 1
ATOM 2328 C C . ASP B 1 100 ? -5.219 18.266 4.641 1 95.81 100 ASP B C 1
ATOM 2330 O O . ASP B 1 100 ? -4.695 17.203 4.977 1 95.81 100 ASP B O 1
ATOM 2334 N N . LEU B 1 101 ? -5.285 19.375 5.406 1 96.88 101 LEU B N 1
ATOM 2335 C CA . LEU B 1 101 ? -4.445 19.5 6.594 1 96.88 101 LEU B CA 1
ATOM 2336 C C . LEU B 1 101 ? -5.09 18.828 7.797 1 96.88 101 LEU B C 1
ATOM 2338 O O . LEU B 1 101 ? -6.316 18.719 7.875 1 96.88 101 LEU B O 1
ATOM 2342 N N . SER B 1 102 ? -4.227 18.344 8.703 1 95.69 102 SER B N 1
ATOM 2343 C CA . SER B 1 102 ? -4.762 18 10.016 1 95.69 102 SER B CA 1
ATOM 2344 C C . SER B 1 102 ? -5.383 19.219 10.703 1 95.69 102 SER B C 1
ATOM 2346 O O . SER B 1 102 ? -5.027 20.359 10.391 1 95.69 102 SER B O 1
ATOM 2348 N N . GLY B 1 103 ? -6.316 18.906 11.633 1 96 103 GLY B N 1
ATOM 2349 C CA . GLY B 1 103 ? -6.875 20 12.391 1 96 103 GLY B CA 1
ATOM 2350 C C . GLY B 1 103 ? -5.824 20.844 13.094 1 96 103 GLY B C 1
ATOM 2351 O O . GLY B 1 103 ? -5.914 22.062 13.133 1 96 103 GLY B O 1
ATOM 2352 N N . ALA B 1 104 ? -4.852 20.172 13.602 1 97.12 104 ALA B N 1
ATOM 2353 C CA . ALA B 1 104 ? -3.766 20.859 14.297 1 97.12 104 ALA B CA 1
ATOM 2354 C C . ALA B 1 104 ? -2.994 21.766 13.344 1 97.12 104 ALA B C 1
ATOM 2356 O O . ALA B 1 104 ? -2.713 22.922 13.664 1 97.12 104 ALA B O 1
ATOM 2357 N N . ALA B 1 105 ? -2.707 21.312 12.18 1 98 105 ALA B N 1
ATOM 2358 C CA . ALA B 1 105 ? -1.944 22.094 11.211 1 98 105 ALA B CA 1
ATOM 2359 C C . ALA B 1 105 ? -2.77 23.25 10.672 1 98 105 ALA B C 1
ATOM 2361 O O . ALA B 1 105 ? -2.262 24.375 10.531 1 98 105 ALA B O 1
ATOM 2362 N N . PHE B 1 106 ? -3.979 22.984 10.367 1 98.25 106 PHE B N 1
ATOM 2363 C CA . PHE B 1 106 ? -4.863 24.031 9.859 1 98.25 106 PHE B CA 1
ATOM 2364 C C . PHE B 1 106 ? -5.016 25.156 10.883 1 98.25 106 PHE B C 1
ATOM 2366 O O . PHE B 1 106 ? -4.879 26.328 10.539 1 98.25 106 PHE B O 1
ATOM 2373 N N . GLY B 1 107 ? -5.262 24.781 12.07 1 98.31 107 GLY B N 1
ATOM 2374 C CA . GLY B 1 107 ? -5.41 25.75 13.141 1 98.31 107 GLY B CA 1
ATOM 2375 C C . GLY B 1 107 ? -4.145 26.547 13.414 1 98.31 107 GLY B C 1
ATOM 2376 O O . GLY B 1 107 ? -4.203 27.703 13.812 1 98.31 107 GLY B O 1
ATOM 2377 N N . ALA B 1 108 ? -3.016 25.922 13.188 1 98.19 108 ALA B N 1
ATOM 2378 C CA . ALA B 1 108 ? -1.729 26.547 13.469 1 98.19 108 ALA B CA 1
ATOM 2379 C C . ALA B 1 108 ? -1.463 27.719 12.516 1 98.19 108 ALA B C 1
ATOM 2381 O O . ALA B 1 108 ? -0.583 28.547 12.766 1 98.19 108 ALA B O 1
ATOM 2382 N N . MET B 1 109 ? -2.215 27.797 11.438 1 98.56 109 MET B N 1
ATOM 2383 C CA . MET B 1 109 ? -2.039 28.891 10.5 1 98.56 109 MET B CA 1
ATOM 2384 C C . MET B 1 109 ? -2.77 30.141 10.992 1 98.56 109 MET B C 1
ATOM 2386 O O . MET B 1 109 ? -2.621 31.219 10.414 1 98.56 109 MET B O 1
ATOM 2390 N N . ALA B 1 110 ? -3.506 30.016 12.055 1 98.69 110 ALA B N 1
ATOM 2391 C CA . ALA B 1 110 ? -4.355 31.094 12.539 1 98.69 110 ALA B CA 1
ATOM 2392 C C . ALA B 1 110 ? -3.594 32 13.508 1 98.69 110 ALA B C 1
ATOM 2394 O O . ALA B 1 110 ? -2.586 31.578 14.086 1 98.69 110 ALA B O 1
ATOM 2395 N N . LYS B 1 111 ? -4.109 33.25 13.648 1 98.31 111 LYS B N 1
ATOM 2396 C CA . LYS B 1 111 ? -3.689 34.094 14.742 1 98.31 111 LYS B CA 1
ATOM 2397 C C . LYS B 1 111 ? -3.986 33.469 16.094 1 98.31 111 LYS B C 1
ATOM 2399 O O . LYS B 1 111 ? -4.891 32.625 16.203 1 98.31 111 LYS B O 1
ATOM 2404 N N . PRO B 1 112 ? -3.137 33.844 17.109 1 97.44 112 PRO B N 1
ATOM 2405 C CA . PRO B 1 112 ? -3.436 33.312 18.438 1 97.44 112 PRO B CA 1
ATOM 2406 C C . PRO B 1 112 ? -4.906 33.469 18.828 1 97.44 112 PRO B C 1
ATOM 2408 O O . PRO B 1 112 ? -5.461 34.562 18.703 1 97.44 112 PRO B O 1
ATOM 2411 N N . GLY B 1 113 ? -5.523 32.344 19.125 1 97.69 113 GLY B N 1
ATOM 2412 C CA . GLY B 1 113 ? -6.898 32.375 19.594 1 97.69 113 GLY B CA 1
ATOM 2413 C C . GLY B 1 113 ? -7.918 32.281 18.469 1 97.69 113 GLY B C 1
ATOM 2414 O O . GLY B 1 113 ? -9.125 32.25 18.719 1 97.69 113 GLY B O 1
ATOM 2415 N N . GLN B 1 114 ? -7.48 32.156 17.234 1 98.31 114 GLN B N 1
ATOM 2416 C CA . GLN B 1 114 ? -8.414 32.25 16.125 1 98.31 114 GLN B CA 1
ATOM 2417 C C . GLN B 1 114 ? -8.461 30.922 15.359 1 98.31 114 GLN B C 1
ATOM 2419 O O . GLN B 1 114 ? -8.945 30.875 14.227 1 98.31 114 GLN B O 1
ATOM 2424 N N . ALA B 1 115 ? -7.953 29.906 15.961 1 98.06 115 ALA B N 1
ATOM 2425 C CA . ALA B 1 115 ? -7.875 28.609 15.281 1 98.06 115 ALA B CA 1
ATOM 2426 C C . ALA B 1 115 ? -9.258 28.125 14.875 1 98.06 115 ALA B C 1
ATOM 2428 O O . ALA B 1 115 ? -9.461 27.656 13.75 1 98.06 115 ALA B O 1
ATOM 2429 N N . GLU B 1 116 ? -10.203 28.203 15.789 1 97.88 116 GLU B N 1
ATOM 2430 C CA . GLU B 1 116 ? -11.547 27.719 15.508 1 97.88 116 GLU B CA 1
ATOM 2431 C C . GLU B 1 116 ? -12.227 28.562 14.43 1 97.88 116 GLU B C 1
ATOM 2433 O O . GLU B 1 116 ? -12.961 28.047 13.594 1 97.88 116 GLU B O 1
ATOM 2438 N N . ALA B 1 117 ? -12.031 29.828 14.477 1 98 117 ALA B N 1
ATOM 2439 C CA . ALA B 1 117 ? -12.555 30.703 13.43 1 98 117 ALA B CA 1
ATOM 2440 C C . ALA B 1 117 ? -12.016 30.312 12.062 1 98 117 ALA B C 1
ATOM 2442 O O . ALA B 1 117 ? -12.766 30.281 11.078 1 98 117 ALA B O 1
ATOM 2443 N N . LEU B 1 118 ? -10.75 29.984 12 1 98.5 118 LEU B N 1
ATOM 2444 C CA . LEU B 1 118 ? -10.156 29.594 10.727 1 98.5 118 LEU B CA 1
ATOM 2445 C C . LEU B 1 118 ? -10.711 28.25 10.273 1 98.5 118 LEU B C 1
ATOM 2447 O O . LEU B 1 118 ? -11.047 28.078 9.094 1 98.5 118 LEU B O 1
ATOM 2451 N N . ARG B 1 119 ? -10.789 27.312 11.188 1 97.62 119 ARG B N 1
ATOM 2452 C CA . ARG B 1 119 ? -11.312 25.984 10.852 1 97.62 119 ARG B CA 1
ATOM 2453 C C . ARG B 1 119 ? -12.742 26.094 10.328 1 97.62 119 ARG B C 1
ATOM 2455 O O . ARG B 1 119 ? -13.148 25.328 9.453 1 97.62 119 ARG B O 1
ATOM 2462 N N . SER B 1 120 ? -13.477 27.016 10.742 1 97.44 120 SER B N 1
ATOM 2463 C CA . SER B 1 120 ? -14.867 27.172 10.336 1 97.44 120 SER B CA 1
ATOM 2464 C C . SER B 1 120 ? -14.961 27.656 8.891 1 97.44 120 SER B C 1
ATOM 2466 O O . SER B 1 120 ? -16.031 27.594 8.281 1 97.44 120 SER B O 1
ATOM 2468 N N . ALA B 1 121 ? -13.891 28.141 8.359 1 96.5 121 ALA B N 1
ATOM 2469 C CA . ALA B 1 121 ? -13.867 28.594 6.977 1 96.5 121 ALA B CA 1
ATOM 2470 C C . ALA B 1 121 ? -13.93 27.422 6.004 1 96.5 121 ALA B C 1
ATOM 2472 O O . ALA B 1 121 ? -14.242 27.594 4.824 1 96.5 121 ALA B O 1
ATOM 2473 N N . GLY B 1 122 ? -13.484 26.25 6.418 1 92.06 122 GLY B N 1
ATOM 2474 C CA . GLY B 1 122 ? -13.578 25.062 5.59 1 92.06 122 GLY B CA 1
ATOM 2475 C C . GLY B 1 122 ? -12.461 24.953 4.57 1 92.06 122 GLY B C 1
ATOM 2476 O O . GLY B 1 122 ? -11.414 24.375 4.852 1 92.06 122 GLY B O 1
ATOM 2477 N N . SER B 1 123 ? -12.75 25.5 3.389 1 94.94 123 SER B N 1
ATOM 2478 C CA . SER B 1 123 ? -11.758 25.516 2.316 1 94.94 123 SER B CA 1
ATOM 2479 C C . SER B 1 123 ? -11.18 26.906 2.113 1 94.94 123 SER B C 1
ATOM 2481 O O . SER B 1 123 ? -11.922 27.891 1.998 1 94.94 123 SER B O 1
ATOM 2483 N N . ILE B 1 124 ? -9.867 27.047 2.133 1 97 124 ILE B N 1
ATOM 2484 C CA . ILE B 1 124 ? -9.242 28.359 1.986 1 97 124 ILE B CA 1
ATOM 2485 C C . ILE B 1 124 ? -8.109 28.297 0.962 1 97 124 ILE B C 1
ATOM 2487 O O . ILE B 1 124 ? -7.559 27.219 0.716 1 97 124 ILE B O 1
ATOM 2491 N N . HIS B 1 125 ? -7.832 29.406 0.378 1 96.62 125 HIS B N 1
ATOM 2492 C CA . HIS B 1 125 ? -6.648 29.531 -0.468 1 96.62 125 HIS B CA 1
ATOM 2493 C C . HIS B 1 125 ? -5.395 29.766 0.368 1 96.62 125 HIS B C 1
ATOM 2495 O O . HIS B 1 125 ? -5.418 30.516 1.338 1 96.62 125 HIS B O 1
ATOM 2501 N N . ILE B 1 126 ? -4.332 29.062 -0.017 1 98.12 126 ILE B N 1
ATOM 2502 C CA . ILE B 1 126 ? -3.072 29.188 0.705 1 98.12 126 ILE B CA 1
ATOM 2503 C C . ILE B 1 126 ? -1.921 29.344 -0.287 1 98.12 126 ILE B C 1
ATOM 2505 O O . ILE B 1 126 ? -2.129 29.281 -1.502 1 98.12 126 ILE B O 1
ATOM 2509 N N . GLN B 1 127 ? -0.795 29.656 0.286 1 98.06 127 GLN B N 1
ATOM 2510 C CA . GLN B 1 127 ? 0.494 29.562 -0.39 1 98.06 127 GLN B CA 1
ATOM 2511 C C . GLN B 1 127 ? 1.353 28.453 0.21 1 98.06 127 GLN B C 1
ATOM 2513 O O . GLN B 1 127 ? 1.242 28.156 1.399 1 98.06 127 GLN B O 1
ATOM 2518 N N . TYR B 1 128 ? 2.143 27.812 -0.625 1 98.44 128 TYR B N 1
ATOM 2519 C CA . TYR B 1 128 ? 3 26.75 -0.114 1 98.44 128 TYR B CA 1
ATOM 2520 C C . TYR B 1 128 ? 4.367 26.781 -0.788 1 98.44 128 TYR B C 1
ATOM 2522 O O . TYR B 1 128 ? 4.52 27.359 -1.872 1 98.44 128 TYR B O 1
ATOM 2530 N N . THR B 1 129 ? 5.348 26.25 -0.143 1 98.19 129 THR B N 1
ATOM 2531 C CA . THR B 1 129 ? 6.68 26 -0.685 1 98.19 129 THR B CA 1
ATOM 2532 C C . THR B 1 129 ? 7.258 24.703 -0.117 1 98.19 129 THR B C 1
ATOM 2534 O O . THR B 1 129 ? 7.027 24.375 1.046 1 98.19 129 THR B O 1
ATOM 2537 N N . ARG B 1 130 ? 7.91 23.969 -0.983 1 97.75 130 ARG B N 1
ATOM 2538 C CA . ARG B 1 130 ? 8.633 22.797 -0.512 1 97.75 130 ARG B CA 1
ATOM 2539 C C . ARG B 1 130 ? 9.844 23.188 0.324 1 97.75 130 ARG B C 1
ATOM 2541 O O . ARG B 1 130 ? 10.562 24.125 -0.027 1 97.75 130 ARG B O 1
ATOM 2548 N N . VAL B 1 131 ? 10.07 22.531 1.454 1 98.12 131 VAL B N 1
ATOM 2549 C CA . VAL B 1 131 ? 11.219 22.797 2.316 1 98.12 131 VAL B CA 1
ATOM 2550 C C . VAL B 1 131 ? 11.906 21.484 2.68 1 98.12 131 VAL B C 1
ATOM 2552 O O . VAL B 1 131 ? 11.289 20.422 2.629 1 98.12 131 VAL B O 1
ATOM 2555 N N . PRO B 1 132 ? 13.227 21.516 2.977 1 98 132 PRO B N 1
ATOM 2556 C CA . PRO B 1 132 ? 13.852 20.297 3.496 1 98 132 PRO B CA 1
ATOM 2557 C C . PRO B 1 132 ? 13.258 19.844 4.832 1 98 132 PRO B C 1
ATOM 2559 O O . PRO B 1 132 ? 12.984 20.688 5.699 1 98 132 PRO B O 1
ATOM 2562 N N . CYS B 1 133 ? 13.016 18.562 4.953 1 98.5 133 CYS B N 1
ATOM 2563 C CA . CYS B 1 133 ? 12.641 18.016 6.254 1 98.5 133 CYS B CA 1
ATOM 2564 C C . CYS B 1 133 ? 13.82 18.062 7.223 1 98.5 133 CYS B C 1
ATOM 2566 O O . CYS B 1 133 ? 14.969 17.906 6.816 1 98.5 133 CYS B O 1
ATOM 2568 N N . SER B 1 134 ? 13.508 18.328 8.422 1 97.56 134 SER B N 1
ATOM 2569 C CA . SER B 1 134 ? 14.531 18.375 9.469 1 97.56 134 SER B CA 1
ATOM 2570 C C . SER B 1 134 ? 14.016 17.766 10.773 1 97.56 134 SER B C 1
ATOM 2572 O O . SER B 1 134 ? 13.055 18.266 11.359 1 97.56 134 SER B O 1
ATOM 2574 N N . TYR B 1 135 ? 14.648 16.688 11.18 1 97.44 135 TYR B N 1
ATOM 2575 C CA . TYR B 1 135 ? 14.344 16 12.43 1 97.44 135 TYR B CA 1
ATOM 2576 C C . TYR B 1 135 ? 15.578 15.93 13.328 1 97.44 135 TYR B C 1
ATOM 2578 O O . TYR B 1 135 ? 16.172 14.867 13.484 1 97.44 135 TYR B O 1
ATOM 2586 N N . PRO B 1 136 ? 15.867 17.016 14 1 95.62 136 PRO B N 1
ATOM 2587 C CA . PRO B 1 136 ? 17.094 17.062 14.797 1 95.62 136 PRO B CA 1
ATOM 2588 C C . PRO B 1 136 ? 17.172 15.93 15.82 1 95.62 136 PRO B C 1
ATOM 2590 O O . PRO B 1 136 ? 16.219 15.703 16.562 1 95.62 136 PRO B O 1
ATOM 2593 N N . GLY B 1 137 ? 18.281 15.297 15.82 1 95.62 137 GLY B N 1
ATOM 2594 C CA . GLY B 1 137 ? 18.562 14.258 16.812 1 95.62 137 GLY B CA 1
ATOM 2595 C C . GLY B 1 137 ? 18.016 12.898 16.406 1 95.62 137 GLY B C 1
ATOM 2596 O O . GLY B 1 137 ? 18.234 11.906 17.094 1 95.62 137 GLY B O 1
ATOM 2597 N N . LEU B 1 138 ? 17.281 12.898 15.367 1 97.12 138 LEU B N 1
ATOM 2598 C CA . LEU B 1 138 ? 16.719 11.625 14.938 1 97.12 138 LEU B CA 1
ATOM 2599 C C . LEU B 1 138 ? 17.453 11.086 13.711 1 97.12 138 LEU B C 1
ATOM 2601 O O . LEU B 1 138 ? 17.969 11.867 12.898 1 97.12 138 LEU B O 1
ATOM 2605 N N . HIS B 1 139 ? 17.5 9.789 13.602 1 98.38 139 HIS B N 1
ATOM 2606 C CA . HIS B 1 139 ? 18.047 9.07 12.461 1 98.38 139 HIS B CA 1
ATOM 2607 C C . HIS B 1 139 ? 16.953 8.312 11.703 1 98.38 139 HIS B C 1
ATOM 2609 O O . HIS B 1 139 ? 15.859 8.109 12.227 1 98.38 139 HIS B O 1
ATOM 2615 N N . VAL B 1 140 ? 17.375 8.008 10.469 1 98.75 140 VAL B N 1
ATOM 2616 C CA . VAL B 1 140 ? 16.406 7.23 9.688 1 98.75 140 VAL B CA 1
ATOM 2617 C C . VAL B 1 140 ? 16.125 5.906 10.398 1 98.75 140 VAL B C 1
ATOM 2619 O O . VAL B 1 140 ? 17.047 5.254 10.898 1 98.75 140 VAL B O 1
ATOM 2622 N N . ALA B 1 141 ? 14.867 5.566 10.445 1 98.62 141 ALA B N 1
ATOM 2623 C CA . ALA B 1 141 ? 14.438 4.32 11.078 1 98.62 141 ALA B CA 1
ATOM 2624 C C . ALA B 1 141 ? 13.703 3.43 10.078 1 98.62 141 ALA B C 1
ATOM 2626 O O . ALA B 1 141 ? 13.086 3.924 9.133 1 98.62 141 ALA B O 1
ATOM 2627 N N . PHE B 1 142 ? 13.852 2.156 10.32 1 98.88 142 PHE B N 1
ATOM 2628 C CA . PHE B 1 142 ? 13.234 1.139 9.469 1 98.88 142 PHE B CA 1
ATOM 2629 C C . PHE B 1 142 ? 12.289 0.258 10.281 1 98.88 142 PHE B C 1
ATOM 2631 O O . PHE B 1 142 ? 12.734 -0.548 11.102 1 98.88 142 PHE B O 1
ATOM 2638 N N . ARG B 1 143 ? 11 0.425 10.055 1 98.19 143 ARG B N 1
ATOM 2639 C CA . ARG B 1 143 ? 10.008 -0.436 10.703 1 98.19 143 ARG B CA 1
ATOM 2640 C C . ARG B 1 143 ? 9.641 -1.614 9.805 1 98.19 143 ARG B C 1
ATOM 2642 O O . ARG B 1 143 ? 9.047 -1.431 8.742 1 98.19 143 ARG B O 1
ATOM 2649 N N . VAL B 1 144 ? 10.008 -2.775 10.266 1 97.94 144 VAL B N 1
ATOM 2650 C CA . VAL B 1 144 ? 9.758 -3.977 9.477 1 97.94 144 VAL B CA 1
ATOM 2651 C C . VAL B 1 144 ? 8.258 -4.277 9.469 1 97.94 144 VAL B C 1
ATOM 2653 O O . VAL B 1 144 ? 7.617 -4.297 10.523 1 97.94 144 VAL B O 1
ATOM 2656 N N . ASP B 1 145 ? 7.762 -4.418 8.234 1 95.38 145 ASP B N 1
ATOM 2657 C CA . ASP B 1 145 ? 6.34 -4.699 8.055 1 95.38 145 ASP B CA 1
ATOM 2658 C C . ASP B 1 145 ? 5.949 -5.996 8.758 1 95.38 145 ASP B C 1
ATOM 2660 O O . ASP B 1 145 ? 6.695 -6.977 8.727 1 95.38 145 ASP B O 1
ATOM 2664 N N . ASN B 1 146 ? 4.684 -6.082 9.32 1 91 146 ASN B N 1
ATOM 2665 C CA . ASN B 1 146 ? 4.199 -7.242 10.062 1 91 146 ASN B CA 1
ATOM 2666 C C . ASN B 1 146 ? 4.113 -8.484 9.18 1 91 146 ASN B C 1
ATOM 2668 O O . ASN B 1 146 ? 4.168 -9.609 9.672 1 91 146 ASN B O 1
ATOM 2672 N N . GLY B 1 147 ? 3.979 -8.289 7.883 1 88.69 147 GLY B N 1
ATOM 2673 C CA . GLY B 1 147 ? 3.854 -9.406 6.961 1 88.69 147 GLY B CA 1
ATOM 2674 C C . GLY B 1 147 ? 5.191 -9.961 6.512 1 88.69 147 GLY B C 1
ATOM 2675 O O . GLY B 1 147 ? 5.246 -10.961 5.797 1 88.69 147 GLY B O 1
ATOM 2676 N N . SER B 1 148 ? 6.258 -9.328 6.945 1 93.25 148 SER B N 1
ATOM 2677 C CA . SER B 1 148 ? 7.582 -9.805 6.562 1 93.25 148 SER B CA 1
ATOM 2678 C C . SER B 1 148 ? 7.844 -11.203 7.109 1 93.25 148 SER B C 1
ATOM 2680 O O . SER B 1 148 ? 7.301 -11.578 8.148 1 93.25 148 SER B O 1
ATOM 2682 N N . ASN B 1 149 ? 8.641 -11.93 6.367 1 89 149 ASN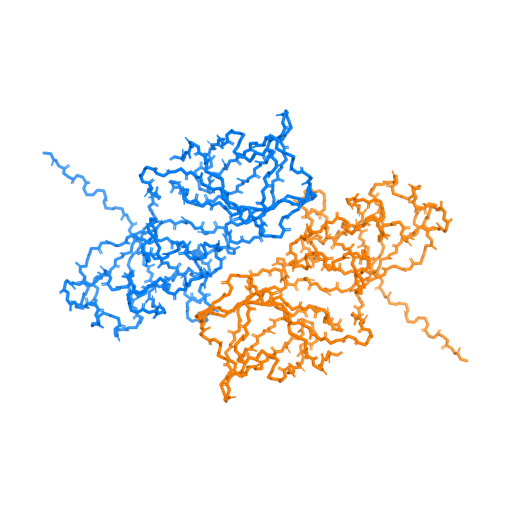 B N 1
ATOM 2683 C CA . ASN B 1 149 ? 9.062 -13.289 6.703 1 89 149 ASN B CA 1
ATOM 2684 C C . ASN B 1 149 ? 10.422 -13.617 6.098 1 89 149 ASN B C 1
ATOM 2686 O O . ASN B 1 149 ? 11.039 -12.773 5.445 1 89 149 ASN B O 1
ATOM 2690 N N . PRO B 1 150 ? 10.953 -14.773 6.324 1 84.75 150 PRO B N 1
ATOM 2691 C CA . PRO B 1 150 ? 12.32 -15.07 5.902 1 84.75 150 PRO B CA 1
ATOM 2692 C C . PRO B 1 150 ? 12.516 -14.961 4.395 1 84.75 150 PRO B C 1
ATOM 2694 O O . PRO B 1 150 ? 13.648 -14.836 3.92 1 84.75 150 PRO B O 1
ATOM 2697 N N . ASN B 1 151 ? 11.477 -15.039 3.594 1 83.12 151 ASN B N 1
ATOM 2698 C CA . ASN B 1 151 ? 11.617 -15 2.143 1 83.12 151 ASN B CA 1
ATOM 2699 C C . ASN B 1 151 ? 11.023 -13.719 1.556 1 83.12 151 ASN B C 1
ATOM 2701 O O . ASN B 1 151 ? 10.922 -13.586 0.336 1 83.12 151 ASN B O 1
ATOM 2705 N N . TYR B 1 152 ? 10.594 -12.914 2.396 1 90 152 TYR B N 1
ATOM 2706 C CA . TYR B 1 152 ? 9.953 -11.656 2.045 1 90 152 TYR B CA 1
ATOM 2707 C C . TYR B 1 152 ? 10.242 -10.586 3.092 1 90 152 TYR B C 1
ATOM 2709 O O . TYR B 1 152 ? 9.922 -10.758 4.27 1 90 152 TYR B O 1
ATOM 2717 N N . PHE B 1 153 ? 10.758 -9.43 2.596 1 94.56 153 PHE B N 1
ATOM 2718 C CA . PHE B 1 153 ? 11.117 -8.359 3.512 1 94.56 153 PHE B CA 1
ATOM 2719 C C . PHE B 1 153 ? 10.508 -7.035 3.072 1 94.56 153 PHE B C 1
ATOM 2721 O O . PHE B 1 153 ? 10.703 -6.602 1.935 1 94.56 153 PHE B O 1
ATOM 2728 N N . ALA B 1 154 ? 9.703 -6.434 3.928 1 97.06 154 ALA B N 1
ATOM 2729 C CA . ALA B 1 154 ? 9.141 -5.109 3.691 1 97.06 154 ALA B CA 1
ATOM 2730 C C . ALA B 1 154 ? 9.375 -4.188 4.887 1 97.06 154 ALA B C 1
ATOM 2732 O O . ALA B 1 154 ? 9.336 -4.629 6.035 1 97.06 154 ALA B O 1
ATOM 2733 N N . THR B 1 155 ? 9.617 -2.934 4.629 1 98.5 155 THR B N 1
ATOM 2734 C CA . THR B 1 155 ? 9.898 -2.01 5.719 1 98.5 155 THR B CA 1
ATOM 2735 C C . THR B 1 155 ? 9.383 -0.613 5.395 1 98.5 155 THR B C 1
ATOM 2737 O O . THR B 1 155 ? 9.414 -0.185 4.242 1 98.5 155 THR B O 1
ATOM 2740 N N . LEU B 1 156 ? 8.859 0.027 6.391 1 98.31 156 LEU B N 1
ATOM 2741 C CA . LEU B 1 156 ? 8.523 1.447 6.371 1 98.31 156 LEU B CA 1
ATOM 2742 C C . LEU B 1 156 ? 9.742 2.297 6.715 1 98.31 156 LEU B C 1
ATOM 2744 O O . LEU B 1 156 ? 10.414 2.049 7.723 1 98.31 156 LEU B O 1
ATOM 2748 N N . VAL B 1 157 ? 10.078 3.291 5.887 1 98.81 157 VAL B N 1
ATOM 2749 C CA . VAL B 1 157 ? 11.188 4.207 6.141 1 98.81 157 VAL B CA 1
ATOM 2750 C C . VAL B 1 157 ? 10.656 5.496 6.762 1 98.81 157 VAL B C 1
ATOM 2752 O O . VAL B 1 157 ? 9.789 6.156 6.188 1 98.81 157 VAL B O 1
ATOM 2755 N N . GLU B 1 158 ? 11.211 5.832 7.945 1 97.62 158 GLU B N 1
ATOM 2756 C CA . GLU B 1 158 ? 10.703 6.973 8.703 1 97.62 158 GLU B CA 1
ATOM 2757 C C . GLU B 1 158 ? 11.812 7.969 9.016 1 97.62 158 GLU B C 1
ATOM 2759 O O . GLU B 1 158 ? 12.984 7.594 9.094 1 97.62 158 GLU B O 1
ATOM 2764 N N . PHE B 1 159 ? 11.422 9.227 9.172 1 98.12 159 PHE B N 1
ATOM 2765 C CA . PHE B 1 159 ? 12.242 10.305 9.703 1 98.12 159 PHE B CA 1
ATOM 2766 C C . PHE B 1 159 ? 13.398 10.617 8.766 1 98.12 159 PHE B C 1
ATOM 2768 O O . PHE B 1 159 ? 14.547 10.703 9.195 1 98.12 159 PHE B O 1
ATOM 2775 N N . VAL B 1 160 ? 13.07 10.797 7.574 1 98.56 160 VAL B N 1
ATOM 2776 C CA . VAL B 1 160 ? 14.039 11.086 6.527 1 98.56 160 VAL B CA 1
ATOM 2777 C C . VAL B 1 160 ? 14.227 12.602 6.406 1 98.56 160 VAL B C 1
ATOM 2779 O O . VAL B 1 160 ? 13.289 13.32 6.066 1 98.56 160 VAL B O 1
ATOM 2782 N N . ASN B 1 161 ? 15.43 13.094 6.66 1 98.56 161 ASN B N 1
ATOM 2783 C CA . ASN B 1 161 ? 15.758 14.5 6.473 1 98.56 161 ASN B CA 1
ATOM 2784 C C . ASN B 1 161 ? 15.836 14.867 4.996 1 98.56 161 ASN B C 1
ATOM 2786 O O . ASN B 1 161 ? 15.828 13.992 4.133 1 98.56 161 ASN B O 1
ATOM 2790 N N . GLY B 1 162 ? 15.945 16.172 4.699 1 98.19 162 GLY B N 1
ATOM 2791 C CA . GLY B 1 162 ? 16.125 16.641 3.332 1 98.19 162 GLY B CA 1
ATOM 2792 C C . GLY B 1 162 ? 14.867 16.562 2.496 1 98.19 162 GLY B C 1
ATOM 2793 O O . GLY B 1 162 ? 13.828 17.094 2.881 1 98.19 162 GLY B O 1
ATOM 2794 N N . ASP B 1 163 ? 14.898 15.75 1.436 1 98.19 163 ASP B N 1
ATOM 2795 C CA . ASP B 1 163 ? 13.75 15.648 0.536 1 98.19 163 ASP B CA 1
ATOM 2796 C C . ASP B 1 163 ? 12.562 15 1.232 1 98.19 163 ASP B C 1
ATOM 2798 O O . ASP B 1 163 ? 11.414 15.219 0.847 1 98.19 163 ASP B O 1
ATOM 2802 N N . GLY B 1 164 ? 12.812 14.188 2.217 1 98.44 164 GLY B N 1
ATOM 2803 C CA . GLY B 1 164 ? 11.773 13.398 2.861 1 98.44 164 GLY B CA 1
ATOM 2804 C C . GLY B 1 164 ? 11.328 12.211 2.033 1 98.44 164 GLY B C 1
ATOM 2805 O O . GLY B 1 164 ? 11.188 11.102 2.555 1 98.44 164 GLY B O 1
ATOM 2806 N N . GLU B 1 165 ? 11.141 12.438 0.764 1 97.19 165 GLU B N 1
ATOM 2807 C CA . GLU B 1 165 ? 10.758 11.383 -0.17 1 97.19 165 GLU B CA 1
ATOM 2808 C C . GLU B 1 165 ? 11.953 10.523 -0.556 1 97.19 165 GLU B C 1
ATOM 2810 O O . GLU B 1 165 ? 13.094 10.984 -0.525 1 97.19 165 GLU B O 1
ATOM 2815 N N . ILE B 1 166 ? 11.656 9.297 -0.877 1 98.44 166 ILE B N 1
ATOM 2816 C CA . ILE B 1 166 ? 12.664 8.32 -1.271 1 98.44 166 ILE B CA 1
ATOM 2817 C C . ILE B 1 166 ? 12.375 7.816 -2.682 1 98.44 166 ILE B C 1
ATOM 2819 O O . ILE B 1 166 ? 11.227 7.523 -3.016 1 98.44 166 ILE B O 1
ATOM 2823 N N . SER B 1 167 ? 13.43 7.766 -3.531 1 97.88 167 SER B N 1
ATOM 2824 C CA . SER B 1 167 ? 13.219 7.336 -4.91 1 97.88 167 SER B CA 1
ATOM 2825 C C . SER B 1 167 ? 13.688 5.902 -5.121 1 97.88 167 SER B C 1
ATOM 2827 O O . SER B 1 167 ? 13.258 5.234 -6.07 1 97.88 167 SER B O 1
ATOM 2829 N N . ALA B 1 168 ? 14.625 5.438 -4.238 1 98.12 168 ALA B N 1
ATOM 2830 C CA . ALA B 1 168 ? 15.109 4.066 -4.359 1 98.12 168 ALA B CA 1
ATOM 2831 C C . ALA B 1 168 ? 15.609 3.537 -3.018 1 98.12 168 ALA B C 1
ATOM 2833 O O . ALA B 1 168 ? 16.125 4.297 -2.195 1 98.12 168 ALA B O 1
ATOM 2834 N N . VAL B 1 169 ? 15.414 2.266 -2.812 1 98.62 169 VAL B N 1
ATOM 2835 C CA . VAL B 1 169 ? 15.891 1.534 -1.645 1 98.62 169 VAL B CA 1
ATOM 2836 C C . VAL B 1 169 ? 16.578 0.24 -2.088 1 98.62 169 VAL B C 1
ATOM 2838 O O . VAL B 1 169 ? 16.078 -0.454 -2.979 1 98.62 169 VAL B O 1
ATOM 2841 N N . GLU B 1 170 ? 17.766 -0.047 -1.511 1 98.56 170 GLU B N 1
ATOM 2842 C CA . GLU B 1 170 ? 18.484 -1.297 -1.768 1 98.56 170 GLU B CA 1
ATOM 2843 C C . GLU B 1 170 ? 18.891 -1.976 -0.464 1 98.56 170 GLU B C 1
ATOM 2845 O O . GLU B 1 170 ? 19.266 -1.305 0.501 1 98.56 170 GLU B O 1
ATOM 2850 N N . VAL B 1 171 ? 18.797 -3.266 -0.475 1 98.31 171 VAL B N 1
ATOM 2851 C CA . VAL B 1 171 ? 19.312 -4.059 0.636 1 98.31 171 VAL B CA 1
ATOM 2852 C C . VAL B 1 171 ? 20.672 -4.625 0.278 1 98.31 171 VAL B C 1
ATOM 2854 O O . VAL B 1 171 ? 20.859 -5.195 -0.8 1 98.31 171 VAL B O 1
ATOM 2857 N N . GLY B 1 172 ? 21.609 -4.387 1.138 1 98.25 172 GLY B N 1
ATOM 2858 C CA . GLY B 1 172 ? 22.953 -4.926 0.99 1 98.25 172 GLY B CA 1
ATOM 2859 C C . GLY B 1 172 ? 23.266 -6.035 1.979 1 98.25 172 GLY B C 1
ATOM 2860 O O . GLY B 1 172 ? 23.203 -5.828 3.193 1 98.25 172 GLY B O 1
ATOM 2861 N N . GLN B 1 173 ? 23.5 -7.141 1.431 1 95.25 173 GLN B N 1
ATOM 2862 C CA . GLN B 1 173 ? 23.938 -8.289 2.215 1 95.25 173 GLN B CA 1
ATOM 2863 C C . GLN B 1 173 ? 25.297 -8.797 1.723 1 95.25 173 GLN B C 1
ATOM 2865 O O . GLN B 1 173 ? 25.406 -9.281 0.595 1 95.25 173 GLN B O 1
ATOM 2870 N N . GLY B 1 174 ? 26.312 -8.68 2.525 1 91.44 174 GLY B N 1
ATOM 2871 C CA . GLY B 1 174 ? 27.656 -8.93 2.031 1 91.44 174 GLY B CA 1
ATOM 2872 C C . GLY B 1 174 ? 28.078 -7.977 0.932 1 91.44 174 GLY B C 1
ATOM 2873 O O . GLY B 1 174 ? 28.016 -6.758 1.101 1 91.44 174 GLY B O 1
ATOM 2874 N N . SER B 1 175 ? 28.484 -8.508 -0.206 1 91.5 175 SER B N 1
ATOM 2875 C CA . SER B 1 175 ? 28.953 -7.668 -1.305 1 91.5 175 SER B CA 1
ATOM 2876 C C . SER B 1 175 ? 27.844 -7.43 -2.328 1 91.5 175 SER B C 1
ATOM 2878 O O . SER B 1 175 ? 28.031 -6.664 -3.277 1 91.5 175 SER B O 1
ATOM 2880 N N . SER B 1 176 ? 26.734 -7.965 -2.064 1 95 176 SER B N 1
ATOM 2881 C CA . SER B 1 176 ? 25.656 -7.902 -3.055 1 95 176 SER B CA 1
ATOM 2882 C C . SER B 1 176 ? 24.562 -6.938 -2.625 1 95 176 SER B C 1
ATOM 2884 O O . SER B 1 176 ? 24.234 -6.852 -1.439 1 95 176 SER B O 1
ATOM 2886 N N . TRP B 1 177 ? 24.141 -6.152 -3.531 1 97 177 TRP B N 1
ATOM 2887 C CA . TRP B 1 177 ? 23 -5.254 -3.312 1 97 177 TRP B CA 1
ATOM 2888 C C . TRP B 1 177 ? 21.812 -5.656 -4.176 1 97 177 TRP B C 1
ATOM 2890 O O . TRP B 1 177 ? 21.984 -6.016 -5.344 1 97 177 TRP B O 1
ATOM 2900 N N . ALA B 1 178 ? 20.656 -5.676 -3.561 1 94.88 178 ALA B N 1
ATOM 2901 C CA . ALA B 1 178 ? 19.422 -5.973 -4.27 1 94.88 178 ALA B CA 1
ATOM 2902 C C . ALA B 1 178 ? 18.453 -4.801 -4.191 1 94.88 178 ALA B C 1
ATOM 2904 O O . ALA B 1 178 ? 18.172 -4.281 -3.105 1 94.88 178 ALA B O 1
ATOM 2905 N N . PRO B 1 179 ? 17.953 -4.316 -5.379 1 95.25 179 PRO B N 1
ATOM 2906 C CA . PRO B 1 179 ? 16.953 -3.248 -5.336 1 95.25 179 PRO B CA 1
ATOM 2907 C C . PRO B 1 179 ? 15.617 -3.713 -4.75 1 95.25 179 PRO B C 1
ATOM 2909 O O . PRO B 1 179 ? 15.133 -4.797 -5.09 1 95.25 179 PRO B O 1
ATOM 2912 N N . MET B 1 180 ? 15.164 -2.914 -3.803 1 96.06 180 MET B N 1
ATOM 2913 C CA . MET B 1 180 ? 13.789 -3.121 -3.352 1 96.06 180 MET B CA 1
ATOM 2914 C C . MET B 1 180 ? 12.797 -2.48 -4.316 1 96.06 180 MET B C 1
ATOM 2916 O O . MET B 1 180 ? 13.18 -1.665 -5.156 1 96.06 180 MET B O 1
ATOM 2920 N N . GLN B 1 181 ? 11.531 -2.895 -4.184 1 93.19 181 GLN B N 1
ATOM 2921 C CA . GLN B 1 181 ? 10.43 -2.305 -4.941 1 93.19 181 GLN B CA 1
ATOM 2922 C C . GLN B 1 181 ? 9.547 -1.442 -4.043 1 93.19 181 GLN B C 1
ATOM 2924 O O . GLN B 1 181 ? 9.289 -1.796 -2.891 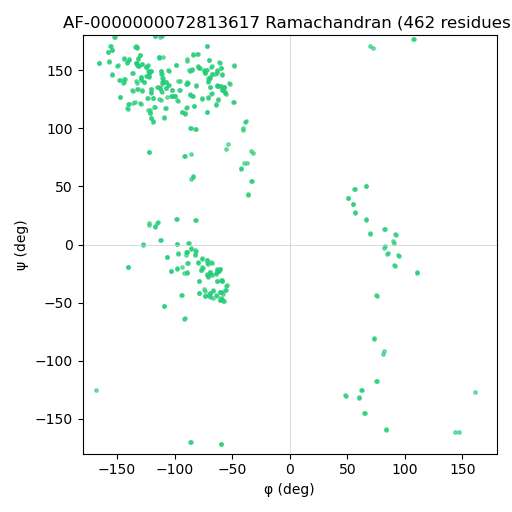1 93.19 181 GLN B O 1
ATOM 2929 N N . HIS B 1 182 ? 9.141 -0.313 -4.629 1 95.38 182 HIS B N 1
ATOM 2930 C CA . HIS B 1 182 ? 8.141 0.477 -3.92 1 95.38 182 HIS B CA 1
ATOM 2931 C C . HIS B 1 182 ? 6.824 -0.286 -3.785 1 95.38 182 HIS B C 1
ATOM 2933 O O . HIS B 1 182 ? 6.246 -0.711 -4.789 1 95.38 182 HIS B O 1
ATOM 2939 N N . LEU B 1 183 ? 6.41 -0.504 -2.531 1 95.06 183 LEU B N 1
ATOM 2940 C CA . LEU B 1 183 ? 5.176 -1.239 -2.289 1 95.06 183 LEU B CA 1
ATOM 2941 C C . LEU B 1 183 ? 3.986 -0.288 -2.197 1 95.06 183 LEU B C 1
ATOM 2943 O O . LEU B 1 183 ? 3.062 -0.362 -3.01 1 95.06 183 LEU B O 1
ATOM 2947 N N . TRP B 1 184 ? 3.977 0.55 -1.257 1 95.12 184 TRP B N 1
ATOM 2948 C CA . TRP B 1 184 ? 2.992 1.611 -1.065 1 95.12 184 TRP B CA 1
ATOM 2949 C C . TRP B 1 184 ? 3.48 2.629 -0.04 1 95.12 184 TRP B C 1
ATOM 2951 O O . TRP B 1 184 ? 4.34 2.32 0.787 1 95.12 184 TRP B O 1
ATOM 2961 N N . GLY B 1 185 ? 2.93 3.875 -0.144 1 96.56 185 GLY B N 1
ATOM 2962 C CA . GLY B 1 185 ? 3.393 4.871 0.808 1 96.56 185 GLY B CA 1
ATOM 2963 C C . GLY B 1 185 ? 4.906 4.934 0.92 1 96.56 185 GLY B C 1
ATOM 2964 O O . GLY B 1 185 ? 5.605 5.008 -0.091 1 96.56 185 GLY B O 1
ATOM 2965 N N . ALA B 1 186 ? 5.344 4.883 2.207 1 98.06 186 ALA B N 1
ATOM 2966 C CA . ALA B 1 186 ? 6.781 4.887 2.465 1 98.06 186 ALA B CA 1
ATOM 2967 C C . ALA B 1 186 ? 7.305 3.473 2.701 1 98.06 186 ALA B C 1
ATOM 2969 O O . ALA B 1 186 ? 8.336 3.285 3.344 1 98.06 186 ALA B O 1
ATOM 2970 N N . VAL B 1 187 ? 6.57 2.475 2.219 1 97.5 187 VAL B N 1
ATOM 2971 C CA . VAL B 1 187 ? 6.922 1.073 2.432 1 97.5 187 VAL B CA 1
ATOM 2972 C C . VAL B 1 187 ? 7.559 0.502 1.166 1 97.5 187 VAL B C 1
ATOM 2974 O O . VAL B 1 187 ? 7.027 0.672 0.066 1 97.5 187 VAL B O 1
ATOM 2977 N N . TRP B 1 188 ? 8.641 -0.172 1.364 1 97.75 188 TRP B N 1
ATOM 2978 C CA . TRP B 1 188 ? 9.391 -0.833 0.3 1 97.75 188 TRP B CA 1
ATOM 2979 C C . TRP B 1 188 ? 9.531 -2.326 0.579 1 97.75 188 TRP B C 1
ATOM 2981 O O . TRP B 1 188 ? 9.664 -2.738 1.733 1 97.75 188 TRP B O 1
ATOM 2991 N N . LYS B 1 189 ? 9.586 -3.119 -0.505 1 95.94 189 LYS B N 1
ATOM 2992 C CA . LYS B 1 189 ? 9.617 -4.566 -0.299 1 95.94 189 LYS B CA 1
ATOM 2993 C C . LYS B 1 189 ? 10.727 -5.215 -1.126 1 95.94 189 LYS B C 1
ATOM 2995 O O . LYS B 1 189 ? 11.195 -4.637 -2.107 1 95.94 189 LYS B O 1
ATOM 3000 N N . LEU B 1 190 ? 11.094 -6.387 -0.714 1 93.25 190 LEU B N 1
ATOM 3001 C CA . LEU B 1 190 ? 12.023 -7.281 -1.395 1 93.25 190 LEU B CA 1
ATOM 3002 C C . LEU B 1 190 ? 11.555 -8.727 -1.309 1 93.25 190 LEU B C 1
ATOM 3004 O O . LEU B 1 190 ? 11.414 -9.281 -0.213 1 93.25 190 LEU B O 1
ATOM 3008 N N . ASN B 1 191 ? 11.336 -9.336 -2.525 1 88 191 ASN B N 1
ATOM 3009 C CA . ASN B 1 191 ? 10.938 -10.742 -2.58 1 88 191 ASN B CA 1
ATOM 3010 C C . ASN B 1 191 ? 12.148 -11.664 -2.512 1 88 191 ASN B C 1
ATOM 3012 O O . ASN B 1 191 ? 12.344 -12.508 -3.391 1 88 191 ASN B O 1
ATOM 3016 N N . ALA B 1 192 ? 12.898 -11.602 -1.525 1 87.5 192 ALA B N 1
ATOM 3017 C CA . ALA B 1 192 ? 14.102 -12.406 -1.296 1 87.5 192 ALA B CA 1
ATOM 3018 C C . ALA B 1 192 ? 14.438 -12.477 0.191 1 87.5 192 ALA B C 1
ATOM 3020 O O . ALA B 1 192 ? 14 -11.625 0.973 1 87.5 192 ALA B O 1
ATOM 3021 N N . PRO B 1 193 ? 15.188 -13.492 0.565 1 89.75 193 PRO B N 1
ATOM 3022 C CA . PRO B 1 193 ? 15.602 -13.594 1.966 1 89.75 193 PRO B CA 1
ATOM 3023 C C . PRO B 1 193 ? 16.484 -12.438 2.406 1 89.75 193 PRO B C 1
ATOM 3025 O O . PRO B 1 193 ? 17.328 -11.977 1.636 1 89.75 193 PRO B O 1
ATOM 3028 N N . VAL B 1 194 ? 16.234 -11.945 3.551 1 94.56 194 VAL B N 1
ATOM 3029 C CA . VAL B 1 194 ? 17.109 -11.016 4.25 1 94.56 194 VAL B CA 1
ATOM 3030 C C . VAL B 1 194 ? 17.562 -11.625 5.578 1 94.56 194 VAL B C 1
ATOM 3032 O O . VAL B 1 194 ? 16.75 -11.742 6.512 1 94.56 194 VAL B O 1
ATOM 3035 N N . HIS B 1 195 ? 18.75 -12.086 5.738 1 93.06 195 HIS B N 1
ATOM 3036 C CA . HIS B 1 195 ? 19.219 -12.844 6.891 1 93.06 195 HIS B CA 1
ATOM 3037 C C . HIS B 1 195 ? 19.859 -11.922 7.93 1 93.06 195 HIS B C 1
ATOM 3039 O O . HIS B 1 195 ? 19.891 -12.242 9.117 1 93.06 195 HIS B O 1
ATOM 3045 N N . GLY B 1 196 ? 20.234 -10.805 7.551 1 91.69 196 GLY B N 1
ATOM 3046 C CA . GLY B 1 196 ? 20.953 -9.898 8.43 1 91.69 196 GLY B CA 1
ATOM 3047 C C . GLY B 1 196 ? 22.359 -10.375 8.75 1 91.69 196 GLY B C 1
ATOM 3048 O O . GLY B 1 196 ? 22.672 -11.562 8.617 1 91.69 196 GLY B O 1
ATOM 3049 N N . PRO B 1 197 ? 23.281 -9.602 9.398 1 96.81 197 PRO B N 1
ATOM 3050 C CA . PRO B 1 197 ? 23.125 -8.148 9.336 1 96.81 197 PRO B CA 1
ATOM 3051 C C . PRO B 1 197 ? 23.062 -7.621 7.902 1 96.81 197 PRO B C 1
ATOM 3053 O O . PRO B 1 197 ? 23.828 -8.055 7.047 1 96.81 197 PRO B O 1
ATOM 3056 N N . ALA B 1 198 ? 22.125 -6.848 7.605 1 98.5 198 ALA B N 1
ATOM 3057 C CA . ALA B 1 198 ? 21.953 -6.273 6.273 1 98.5 198 ALA B CA 1
ATOM 3058 C C . ALA B 1 198 ? 21.938 -4.75 6.332 1 98.5 198 ALA B C 1
ATOM 3060 O O . ALA B 1 198 ? 21.484 -4.164 7.32 1 98.5 198 ALA B O 1
ATOM 3061 N N . SER B 1 199 ? 22.484 -4.152 5.332 1 98.75 199 SER B N 1
ATOM 3062 C CA . SER B 1 199 ? 22.5 -2.699 5.191 1 98.75 199 SER B CA 1
ATOM 3063 C C . SER B 1 199 ? 21.391 -2.227 4.254 1 98.75 199 SER B C 1
ATOM 3065 O O . SER B 1 199 ? 20.875 -3.006 3.449 1 98.75 199 SER B O 1
ATOM 3067 N N . ILE B 1 200 ? 20.984 -0.99 4.465 1 98.88 200 ILE B N 1
ATOM 3068 C CA . ILE B 1 200 ? 20 -0.386 3.572 1 98.88 200 ILE B CA 1
ATOM 3069 C C . ILE B 1 200 ? 20.562 0.905 2.982 1 98.88 200 ILE B C 1
ATOM 3071 O O . ILE B 1 200 ? 21.062 1.766 3.715 1 98.88 200 ILE B O 1
ATOM 3075 N N . ARG B 1 201 ? 20.547 0.985 1.677 1 98.88 201 ARG B N 1
ATOM 3076 C CA . ARG B 1 201 ? 20.906 2.207 0.965 1 98.88 201 ARG B CA 1
ATOM 3077 C C . ARG B 1 201 ? 19.672 2.947 0.483 1 98.88 201 ARG B C 1
ATOM 3079 O O . ARG B 1 201 ? 18.781 2.348 -0.127 1 98.88 201 ARG B O 1
ATOM 3086 N N . LEU B 1 202 ? 19.641 4.227 0.84 1 98.88 202 LEU B N 1
ATOM 3087 C CA . LEU B 1 202 ? 18.531 5.078 0.426 1 98.88 202 LEU B CA 1
ATOM 3088 C C . LEU B 1 202 ? 19 6.117 -0.59 1 98.88 202 LEU B C 1
ATOM 3090 O O . LEU B 1 202 ? 20.078 6.68 -0.455 1 98.88 202 LEU B O 1
ATOM 3094 N N . THR B 1 203 ? 18.172 6.363 -1.613 1 98.88 203 THR B N 1
ATOM 3095 C CA . THR B 1 203 ? 18.328 7.484 -2.533 1 98.88 203 THR B CA 1
ATOM 3096 C C . THR B 1 203 ? 17.172 8.469 -2.373 1 98.88 203 THR B C 1
ATOM 3098 O O . THR B 1 203 ? 16 8.086 -2.445 1 98.88 203 THR B O 1
ATOM 3101 N N . SER B 1 204 ? 17.516 9.719 -2.125 1 98.06 204 SER B N 1
ATOM 3102 C CA . SER B 1 204 ? 16.5 10.727 -1.865 1 98.06 204 SER B CA 1
ATOM 3103 C C . SER B 1 204 ? 15.711 11.047 -3.131 1 98.06 204 SER B C 1
ATOM 3105 O O . SER B 1 204 ? 16.172 10.797 -4.242 1 98.06 204 SER B O 1
ATOM 3107 N N . GLY B 1 205 ? 14.531 11.594 -2.969 1 96.44 205 GLY B N 1
ATOM 3108 C CA . GLY B 1 205 ? 13.555 11.695 -4.035 1 96.44 205 GLY B CA 1
ATOM 3109 C C . GLY B 1 205 ? 13.891 12.758 -5.066 1 96.44 205 GLY B C 1
ATOM 3110 O O . GLY B 1 205 ? 13.711 12.547 -6.266 1 96.44 205 GLY B O 1
ATOM 3111 N N . VAL B 1 206 ? 14.383 13.82 -4.637 1 94.81 206 VAL B N 1
ATOM 3112 C CA . VAL B 1 206 ? 14.555 14.977 -5.512 1 94.81 206 VAL B CA 1
ATOM 3113 C C . VAL B 1 206 ? 16.031 15.203 -5.793 1 94.81 206 VAL B C 1
ATOM 3115 O O . VAL B 1 206 ? 16.469 15.211 -6.949 1 94.81 206 VAL B O 1
ATOM 3118 N N . SER B 1 207 ? 16.828 15.297 -4.805 1 97.31 207 SER B N 1
ATOM 3119 C CA . SER B 1 207 ? 18.25 15.602 -4.926 1 97.31 207 SER B CA 1
ATOM 3120 C C . SER B 1 207 ? 19.031 14.383 -5.375 1 97.31 207 SER B C 1
ATOM 3122 O O . SER B 1 207 ? 20.188 14.5 -5.789 1 97.31 207 SER B O 1
ATOM 3124 N N . ARG B 1 208 ? 18.547 13.195 -5.199 1 97.81 208 ARG B N 1
ATOM 3125 C CA . ARG B 1 208 ? 19.141 11.922 -5.574 1 97.81 208 ARG B CA 1
ATOM 3126 C C . ARG B 1 208 ? 20.406 11.648 -4.773 1 97.81 208 ARG B C 1
ATOM 3128 O O . ARG B 1 208 ? 21.281 10.922 -5.23 1 97.81 208 ARG B O 1
ATOM 3135 N N . LYS B 1 209 ? 20.5 12.32 -3.609 1 98.19 209 LYS B N 1
ATOM 3136 C CA . LYS B 1 209 ? 21.578 11.992 -2.68 1 98.19 209 LYS B CA 1
ATOM 3137 C C . LYS B 1 209 ? 21.375 10.602 -2.078 1 98.19 209 LYS B C 1
ATOM 3139 O O . LYS B 1 209 ? 20.234 10.133 -1.951 1 98.19 209 LYS B O 1
ATOM 3144 N N . THR B 1 210 ? 22.531 9.953 -1.675 1 98.69 210 THR B N 1
ATOM 3145 C CA . THR B 1 210 ? 22.438 8.609 -1.122 1 98.69 210 THR B CA 1
ATOM 3146 C C . THR B 1 210 ? 23.031 8.555 0.28 1 98.69 210 THR B C 1
ATOM 3148 O O . THR B 1 210 ? 23.953 9.312 0.593 1 98.69 210 THR B O 1
ATOM 3151 N N . ILE B 1 211 ? 22.469 7.699 1.134 1 98.75 211 ILE B N 1
ATOM 3152 C CA . ILE B 1 211 ? 23.047 7.316 2.414 1 98.75 211 ILE B CA 1
ATOM 3153 C C . ILE B 1 211 ? 22.969 5.801 2.582 1 98.75 211 ILE B C 1
ATOM 3155 O O . ILE B 1 211 ? 22.156 5.137 1.932 1 98.75 211 ILE B O 1
ATOM 3159 N N . VAL B 1 212 ? 23.859 5.309 3.418 1 98.75 212 VAL B N 1
ATOM 3160 C CA . VAL B 1 212 ? 23.859 3.883 3.73 1 98.75 212 VAL B CA 1
ATOM 3161 C C . VAL B 1 212 ? 23.688 3.684 5.234 1 98.75 212 VAL B C 1
ATOM 3163 O O . VAL B 1 212 ? 24.516 4.164 6.023 1 98.75 212 VAL B O 1
ATOM 3166 N N . ALA B 1 213 ? 22.609 3.08 5.641 1 98.75 213 ALA B N 1
ATOM 3167 C CA . ALA B 1 213 ? 22.453 2.572 7.004 1 98.75 213 ALA B CA 1
ATOM 3168 C C . ALA B 1 213 ? 23.109 1.208 7.16 1 98.75 213 ALA B C 1
ATOM 3170 O O . ALA B 1 213 ? 22.5 0.176 6.871 1 98.75 213 ALA B O 1
ATOM 3171 N N . THR B 1 214 ? 24.281 1.196 7.691 1 98.5 214 THR B N 1
ATOM 3172 C CA . THR B 1 214 ? 25.125 0.004 7.703 1 98.5 214 THR B CA 1
ATOM 3173 C C . THR B 1 214 ? 24.641 -0.989 8.758 1 98.5 214 THR B C 1
ATOM 3175 O O . THR B 1 214 ? 24.469 -0.629 9.922 1 98.5 214 THR B O 1
ATOM 3178 N N . ASN B 1 215 ? 24.391 -2.199 8.32 1 98.5 215 ASN B N 1
ATOM 3179 C CA . ASN B 1 215 ? 24 -3.32 9.172 1 98.5 215 ASN B CA 1
ATOM 3180 C C . ASN B 1 215 ? 22.844 -2.953 10.078 1 98.5 215 ASN B C 1
ATOM 3182 O O . ASN B 1 215 ? 22.797 -3.359 11.242 1 98.5 215 ASN B O 1
ATOM 3186 N N . VAL B 1 216 ? 21.891 -2.217 9.547 1 98.75 216 VAL B N 1
ATOM 3187 C CA . VAL B 1 216 ? 20.797 -1.678 10.352 1 98.75 216 VAL B CA 1
ATOM 3188 C C . VAL B 1 216 ? 19.766 -2.77 10.617 1 98.75 216 VAL B C 1
ATOM 3190 O O . VAL B 1 216 ? 19.094 -2.756 11.656 1 98.75 216 VAL B O 1
ATOM 3193 N N . ILE B 1 217 ? 19.609 -3.686 9.719 1 98.75 217 ILE B N 1
ATOM 3194 C CA . ILE B 1 217 ? 18.734 -4.828 9.953 1 98.75 217 ILE B CA 1
ATOM 3195 C C . ILE B 1 217 ? 19.531 -5.977 10.562 1 98.75 217 ILE B C 1
ATOM 3197 O O . ILE B 1 217 ? 20.359 -6.59 9.891 1 98.75 217 ILE B O 1
ATOM 3201 N N . PRO B 1 218 ? 19.281 -6.332 11.781 1 98.19 218 PRO B N 1
ATOM 3202 C CA . PRO B 1 218 ? 20.125 -7.328 12.445 1 98.19 218 PRO B CA 1
ATOM 3203 C C . PRO B 1 218 ? 19.719 -8.766 12.125 1 98.19 218 PRO B C 1
ATOM 3205 O O . PRO B 1 218 ? 18.625 -8.992 11.586 1 98.19 218 PRO B O 1
ATOM 3208 N N . ALA B 1 219 ? 20.656 -9.656 12.422 1 96.94 219 ALA B N 1
ATOM 3209 C CA . ALA B 1 219 ? 20.25 -11.062 12.438 1 96.94 219 ALA B CA 1
ATOM 3210 C C . ALA B 1 219 ? 19.109 -11.289 13.414 1 96.94 219 ALA B C 1
ATOM 3212 O O . ALA B 1 219 ? 19.094 -10.742 14.523 1 96.94 219 ALA B O 1
ATOM 3213 N N . GLY B 1 220 ? 18.156 -12.008 13.016 1 96.56 220 GLY B N 1
ATOM 3214 C CA . GLY B 1 220 ? 17.047 -12.305 13.891 1 96.56 220 GLY B CA 1
ATOM 3215 C C . GLY B 1 220 ? 16.016 -11.195 13.938 1 96.56 220 GLY B C 1
ATOM 3216 O O . GLY B 1 220 ? 15.195 -11.141 14.859 1 96.56 220 GLY B O 1
ATOM 3217 N N . TRP B 1 221 ? 16.156 -10.297 12.992 1 97.88 221 TRP B N 1
ATOM 3218 C CA . TRP B 1 221 ? 15.133 -9.266 12.93 1 97.88 221 TRP B CA 1
ATOM 3219 C C . TRP B 1 221 ? 13.742 -9.883 12.992 1 97.88 221 TRP B C 1
ATOM 3221 O O . TRP B 1 221 ? 13.555 -11.055 12.656 1 97.88 221 TRP B O 1
ATOM 3231 N N . ARG B 1 222 ? 12.734 -9.031 13.508 1 96.69 222 ARG B N 1
ATOM 3232 C CA . ARG B 1 222 ? 11.367 -9.508 13.711 1 96.69 222 ARG B CA 1
ATOM 3233 C C . ARG B 1 222 ? 10.359 -8.602 13.016 1 96.69 222 ARG B C 1
ATOM 3235 O O . ARG B 1 222 ? 10.516 -7.383 13.016 1 96.69 222 ARG B O 1
ATOM 3242 N N . PRO B 1 223 ? 9.305 -9.211 12.375 1 94.69 223 PRO B N 1
ATOM 3243 C CA . PRO B 1 223 ? 8.203 -8.375 11.891 1 94.69 223 PRO B CA 1
ATOM 3244 C C . PRO B 1 223 ? 7.641 -7.457 12.977 1 94.69 223 PRO B C 1
ATOM 3246 O O . PRO B 1 223 ? 7.527 -7.859 14.133 1 94.69 223 PRO B O 1
ATOM 3249 N N . GLY B 1 224 ? 7.348 -6.207 12.602 1 95.25 224 GLY B N 1
ATOM 3250 C CA . GLY B 1 224 ? 6.762 -5.258 13.531 1 95.25 224 GLY B CA 1
ATOM 3251 C C . GLY B 1 224 ? 7.797 -4.438 14.281 1 95.25 224 GLY B C 1
ATOM 3252 O O . GLY B 1 224 ? 7.48 -3.385 14.836 1 95.25 224 GLY B O 1
ATOM 3253 N N . ALA B 1 225 ? 9.023 -4.875 14.297 1 97.88 225 ALA B N 1
ATOM 3254 C CA . ALA B 1 225 ? 10.078 -4.168 15.016 1 97.88 225 ALA B CA 1
ATOM 3255 C C . ALA B 1 225 ? 10.594 -2.98 14.211 1 97.88 225 ALA B C 1
ATOM 3257 O O . ALA B 1 225 ? 10.531 -2.982 12.977 1 97.88 225 ALA B O 1
ATOM 3258 N N . THR B 1 226 ? 11.078 -2.027 14.938 1 98.12 226 THR B N 1
ATOM 3259 C CA . THR B 1 226 ? 11.719 -0.867 14.328 1 98.12 226 THR B CA 1
ATOM 3260 C C . THR B 1 226 ? 13.219 -0.87 14.602 1 98.12 226 THR B C 1
ATOM 3262 O O . THR B 1 226 ? 13.648 -1.075 15.742 1 98.12 226 THR B O 1
ATOM 3265 N N . TYR B 1 227 ? 14.016 -0.673 13.602 1 98.75 227 TYR B N 1
ATOM 3266 C CA . TYR B 1 227 ? 15.469 -0.601 13.711 1 98.75 227 TYR B CA 1
ATOM 3267 C C . TYR B 1 227 ? 15.984 0.771 13.289 1 98.75 227 TYR B C 1
ATOM 3269 O O . TYR B 1 227 ? 15.828 1.171 12.133 1 98.75 227 TYR B O 1
ATOM 3277 N N . SER B 1 228 ? 16.609 1.481 14.172 1 98.25 228 SER B N 1
ATOM 3278 C CA . SER B 1 228 ? 17.125 2.826 13.914 1 98.25 228 SER B CA 1
ATOM 3279 C C . SER B 1 228 ? 18.547 2.785 13.383 1 98.25 228 SER B C 1
ATOM 3281 O O . SER B 1 228 ? 19.375 1.997 13.852 1 98.25 228 SER B O 1
ATOM 3283 N N . SER B 1 229 ? 18.734 3.604 12.445 1 98.69 229 SER B N 1
ATOM 3284 C CA . SER B 1 229 ? 20.094 3.754 11.922 1 98.69 229 SER B CA 1
ATOM 3285 C C . SER B 1 229 ? 20.891 4.773 12.734 1 98.69 229 SER B C 1
ATOM 3287 O O . SER B 1 229 ? 20.531 5.094 13.867 1 98.69 229 SER B O 1
ATOM 3289 N N . ASN B 1 230 ? 22.078 5.145 12.203 1 98.31 230 ASN B N 1
ATOM 3290 C CA . ASN B 1 230 ? 22.891 6.223 12.781 1 98.31 230 ASN B CA 1
ATOM 3291 C C . ASN B 1 230 ? 23.156 7.324 11.758 1 98.31 230 ASN B C 1
ATOM 3293 O O . ASN B 1 230 ? 24.094 8.109 11.914 1 98.31 230 ASN B O 1
ATOM 3297 N N . VAL B 1 231 ? 22.328 7.273 10.711 1 98.56 231 VAL B N 1
ATOM 3298 C CA . VAL B 1 231 ? 22.562 8.242 9.648 1 98.56 231 VAL B CA 1
ATOM 3299 C C . VAL B 1 231 ? 21.266 8.961 9.297 1 98.56 231 VAL B C 1
ATOM 3301 O O . VAL B 1 231 ? 20.172 8.492 9.633 1 98.56 231 VAL B O 1
ATOM 3304 N N . ASN B 1 232 ? 21.438 10.031 8.633 1 98.5 232 ASN B N 1
ATOM 3305 C CA . ASN B 1 232 ? 20.391 10.781 7.953 1 98.5 232 ASN B CA 1
ATOM 3306 C C . ASN B 1 232 ? 20.953 11.664 6.848 1 98.5 232 ASN B C 1
ATOM 3308 O O . ASN B 1 232 ? 22.172 11.781 6.695 1 98.5 232 ASN B O 1
ATOM 3312 N N . PHE B 1 233 ? 20.094 12.117 6.047 1 97.81 233 PHE B N 1
ATOM 3313 C CA . PHE B 1 233 ? 20.516 13.008 4.977 1 97.81 233 PHE B CA 1
ATOM 3314 C C . PHE B 1 233 ? 20.922 14.367 5.531 1 97.81 233 PHE B C 1
ATOM 3316 O O . PHE B 1 233 ? 20.344 14.844 6.508 1 97.81 233 PHE B O 1
#

Radius of gyration: 23.79 Å; Cα contacts (8 Å, |Δi|>4): 1316; chains: 2; bounding box: 57×77×48 Å

Sequence (466 aa):
MNSSDTDLATSPAVATWYGAAEGPGSTGGACGYGDAVAKAPFASKIAAGGTSLYKSGSGCGACYQVLCSANPACSGRPVTVVITDQCPGGPCASDSVHFDLSGAAFGAMAKPGQAEALRSAGSIHIQYTRVPCSYPGLHVAFRVDNGSNPNYFATLVEFVNGDGEISAVEVGQGSSWAPMQHLWGAVWKLNAPVHGPASIRLTSGVSRKTIVATNVIPAGWRPGATYSSNVNFMNSSDTDLATSPAVATWYGAAEGPGSTGGACGYGDAVAKAPFASKIAAGGTSLYKSGSGCGACYQVLCSANPACSGRPVTVVITDQCPGGPCASDSVHFDLSGAAFGAMAKPGQAEALRSAGSIHIQYTRVPCSYPGLHVAFRVDNGSNPNYFATLVEFVNGDGEISAVEVGQGSSWAPMQHLWGAVWKLNAPVHGPASIRLTSGVSRKTIVATNVIPAGWRPGATYSSNVNF

pLDDT: mean 93.1, std 11.89, range [25.98, 98.88]

Secondary structure (DSSP, 8-state):
----------EEEEEEEES-TTS-S-SS-TTS-GGGGGSTTTTT-EEEE-HHHHGGGTTTT-EEEEE--SSTTB----EEEEEEEE--STHHHHSSSEEEEEHHHHHHTBPTT-HHHHHTT-SEEEEEEEE-B--TT---EEEE-TT-BTTBEEEEEE---BT--EEEEEEEETTEEEE-EEEETTEEEESS---SSEEEEEEESSS--EEEEEEEE-TT--TT-EEE-S---/----------EEEEEEEES-TTS-S-SS-TTS-GGGGGSTTTTT-EEEE-HHHHGGGTTTT-EEEEE--SSTTB----EEEEEEEE--STHHHHSSSEEEEEHHHHHHTBPTT-HHHHHTT-SEEEEEEEE-B--TT---EEEE-TT-BTTBEEEEEE---BT--EEEEEEEETTEEEE-EEEETTEEEESS---SSEEEEEEESSS--EEEEEEEE-TT--TT-EEE-S---

Organism: Musa balbisiana (NCBI:txid52838)